Protein AF-A0A2E0TCC6-F1 (afdb_monomer_lite)

Radius of gyration: 28.08 Å; chains: 1; bounding box: 88×61×86 Å

pLDDT: mean 76.9, std 20.5, range [25.0, 98.25]

Structure (mmCIF, N/CA/C/O backbone):
data_AF-A0A2E0TCC6-F1
#
_entry.id   AF-A0A2E0TCC6-F1
#
loop_
_atom_site.group_PDB
_atom_site.id
_atom_site.type_symbol
_atom_site.label_atom_id
_atom_site.label_alt_id
_atom_site.label_comp_id
_atom_site.label_asym_id
_atom_site.label_entity_id
_atom_site.label_seq_id
_atom_site.pdbx_PDB_ins_code
_atom_site.Cartn_x
_atom_site.Cartn_y
_atom_site.Cartn_z
_atom_site.occupancy
_atom_site.B_iso_or_equiv
_atom_site.auth_seq_id
_atom_site.auth_comp_id
_atom_site.auth_asym_id
_atom_site.auth_atom_id
_atom_site.pdbx_PDB_model_num
ATOM 1 N N . MET A 1 1 ? -48.647 -6.166 -23.325 1.00 33.78 1 MET A N 1
ATOM 2 C CA . MET A 1 1 ? -48.697 -5.201 -24.447 1.00 33.78 1 MET A CA 1
ATOM 3 C C . MET A 1 1 ? -48.014 -3.922 -24.001 1.00 33.78 1 MET A C 1
ATOM 5 O O . MET A 1 1 ? -48.481 -3.312 -23.054 1.00 33.78 1 MET A O 1
ATOM 9 N N . ASN A 1 2 ? -46.885 -3.616 -24.646 1.00 33.41 2 ASN A N 1
ATOM 10 C CA . ASN A 1 2 ? -46.136 -2.355 -24.691 1.00 33.41 2 ASN A CA 1
ATOM 11 C C . ASN A 1 2 ? -46.718 -1.136 -23.961 1.00 33.41 2 ASN A C 1
ATOM 13 O O . ASN A 1 2 ? -47.820 -0.706 -24.304 1.00 33.41 2 ASN A O 1
ATOM 17 N N . ARG A 1 3 ? -45.873 -0.479 -23.149 1.00 33.19 3 ARG A N 1
ATOM 18 C CA . ARG A 1 3 ? -45.410 0.916 -23.352 1.00 33.19 3 ARG A CA 1
ATOM 19 C C . ARG A 1 3 ? -44.625 1.405 -22.129 1.00 33.19 3 ARG A C 1
ATOM 21 O O . ARG A 1 3 ? -45.243 1.834 -21.172 1.00 33.19 3 ARG A O 1
ATOM 28 N N . PHE A 1 4 ? -43.297 1.424 -22.212 1.00 28.84 4 PHE A N 1
ATOM 29 C CA . PHE A 1 4 ? -42.468 2.486 -21.631 1.00 28.84 4 PHE A CA 1
ATOM 30 C C . PHE A 1 4 ? -41.216 2.616 -22.505 1.00 28.84 4 PHE A C 1
ATOM 32 O O . PHE A 1 4 ? -40.474 1.658 -22.690 1.00 28.84 4 PHE A O 1
ATOM 39 N N . ALA A 1 5 ? -41.068 3.780 -23.131 1.00 32.81 5 ALA A N 1
ATOM 40 C CA . ALA A 1 5 ? -39.921 4.175 -23.937 1.00 32.81 5 ALA A CA 1
ATOM 41 C C . ALA A 1 5 ? -39.086 5.174 -23.120 1.00 32.81 5 ALA A C 1
ATOM 43 O O . ALA 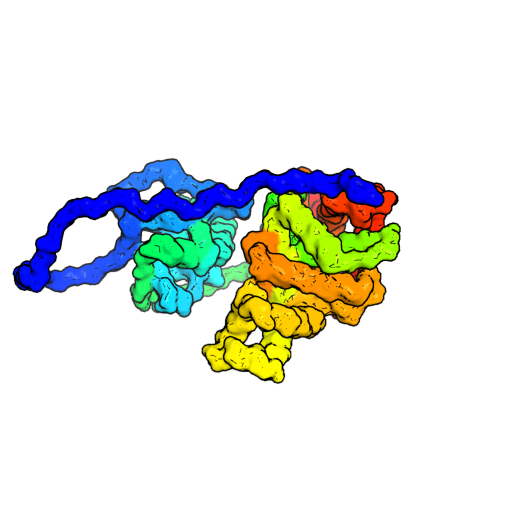A 1 5 ? -39.692 6.064 -22.518 1.00 32.81 5 ALA A O 1
ATOM 44 N N . PRO A 1 6 ? -37.744 5.091 -23.117 1.00 36.81 6 PRO A N 1
ATOM 45 C CA . PRO A 1 6 ? -36.896 6.161 -22.623 1.00 36.81 6 PRO A CA 1
ATOM 46 C C . PRO A 1 6 ? -36.571 7.158 -23.745 1.00 36.81 6 PRO A C 1
ATOM 48 O O . PRO A 1 6 ? -36.354 6.806 -24.905 1.00 36.81 6 PRO A O 1
ATOM 51 N N . SER A 1 7 ? -36.566 8.435 -23.382 1.00 32.06 7 SER A N 1
ATOM 52 C CA . SER A 1 7 ? -36.230 9.574 -24.229 1.00 32.06 7 SER A CA 1
ATOM 53 C C . SER A 1 7 ? -34.718 9.676 -24.468 1.00 32.06 7 SER A C 1
ATOM 55 O O . SER A 1 7 ? -33.982 10.115 -23.593 1.00 32.06 7 SER A O 1
ATOM 57 N N . LEU A 1 8 ? -34.284 9.328 -25.685 1.00 30.72 8 LEU A N 1
ATOM 58 C CA . LEU A 1 8 ? -32.997 9.706 -26.283 1.00 30.72 8 LEU A CA 1
ATOM 59 C C . LEU A 1 8 ? -33.091 11.108 -26.917 1.00 30.72 8 LEU A C 1
ATOM 61 O O . LEU A 1 8 ? -33.846 11.281 -27.874 1.00 30.72 8 LEU A O 1
ATOM 65 N N . ARG A 1 9 ? -32.282 12.066 -26.448 1.00 31.20 9 ARG A N 1
ATOM 66 C CA . ARG A 1 9 ? -31.782 13.277 -27.150 1.00 31.20 9 ARG A CA 1
ATOM 67 C C . ARG A 1 9 ? -30.533 13.726 -26.363 1.00 31.20 9 ARG A C 1
ATOM 69 O O . ARG A 1 9 ? -30.646 13.835 -25.155 1.00 31.20 9 ARG A O 1
ATOM 76 N N . LEU A 1 10 ? -29.340 13.992 -26.894 1.00 28.08 10 LEU A N 1
ATOM 77 C CA . LEU A 1 10 ? -28.907 14.352 -28.240 1.00 28.08 10 LEU A CA 1
ATOM 78 C C . LEU A 1 10 ? -27.376 14.103 -28.328 1.00 28.08 10 LEU A C 1
ATOM 80 O O . LEU A 1 10 ? -26.621 14.703 -27.571 1.00 28.08 10 LEU A O 1
ATOM 84 N N . VAL A 1 11 ? -26.918 13.263 -29.260 1.00 30.34 11 VAL A N 1
ATOM 85 C CA . VAL A 1 11 ? -25.542 13.263 -29.796 1.00 30.34 11 VAL A CA 1
ATOM 86 C C . VAL A 1 11 ? -25.683 13.617 -31.270 1.00 30.34 11 VAL A C 1
ATOM 88 O O . VAL A 1 11 ? -26.334 12.864 -31.989 1.00 30.34 11 VAL A O 1
ATOM 91 N N . ALA A 1 12 ? -25.145 14.764 -31.696 1.00 27.45 12 ALA A N 1
ATOM 92 C CA . ALA A 1 12 ? -24.706 15.057 -33.069 1.00 27.45 12 ALA A CA 1
ATOM 93 C C . ALA A 1 12 ? -24.360 16.550 -33.211 1.00 27.45 12 ALA A C 1
ATOM 95 O O . ALA A 1 12 ? -25.268 17.376 -33.246 1.00 27.45 12 ALA A O 1
ATOM 96 N N . ALA A 1 13 ? -23.069 16.876 -33.333 1.00 28.42 13 ALA A N 1
ATOM 97 C CA . ALA A 1 13 ? -22.556 17.965 -34.180 1.00 28.42 13 ALA A CA 1
ATOM 98 C C . ALA A 1 13 ? -21.013 18.000 -34.142 1.00 28.42 13 ALA A C 1
ATOM 100 O O . ALA A 1 13 ? -20.404 18.921 -33.609 1.00 28.42 13 ALA A O 1
ATOM 101 N N . ALA A 1 14 ? -20.380 16.988 -34.734 1.00 30.38 14 ALA A N 1
ATOM 102 C CA . ALA A 1 14 ? -19.085 17.156 -35.388 1.00 30.38 14 ALA A CA 1
ATOM 103 C C . ALA A 1 14 ? -19.351 17.192 -36.904 1.00 30.38 14 ALA A C 1
ATOM 105 O O . ALA A 1 14 ? -20.310 16.571 -37.357 1.00 30.38 14 ALA A O 1
ATOM 106 N N . SER A 1 15 ? -18.511 17.912 -37.652 1.00 32.34 15 SER A N 1
ATOM 107 C CA . SER A 1 15 ? -18.556 18.123 -39.115 1.00 32.34 15 SER A CA 1
ATOM 108 C C . SER A 1 15 ? -19.356 19.335 -39.608 1.00 32.34 15 SER A C 1
ATOM 110 O O . SER A 1 15 ? -20.442 19.191 -40.156 1.00 32.34 15 SER A O 1
ATOM 112 N N . ALA A 1 16 ? -18.750 20.525 -39.524 1.00 29.34 16 ALA A N 1
ATOM 113 C CA . ALA A 1 16 ? -18.862 21.562 -40.560 1.00 29.34 16 ALA A CA 1
ATOM 114 C C . ALA A 1 16 ? -17.881 22.716 -40.288 1.00 29.34 16 ALA A C 1
ATOM 116 O O . ALA A 1 16 ? -18.275 23.724 -39.721 1.00 29.34 16 ALA A O 1
ATOM 117 N N . LEU A 1 17 ? -16.616 22.604 -40.706 1.00 29.19 17 LEU A N 1
ATOM 118 C CA . LEU A 1 17 ? -15.779 23.789 -40.954 1.00 29.19 17 LEU A CA 1
ATOM 119 C C . LEU A 1 17 ? -14.673 23.459 -41.972 1.00 29.19 17 LEU A C 1
ATOM 121 O O . LEU A 1 17 ? -13.484 23.441 -41.683 1.00 29.19 17 LEU A O 1
ATOM 125 N N . ALA A 1 18 ? -15.103 23.152 -43.195 1.00 30.50 18 ALA A N 1
ATOM 126 C CA . ALA A 1 18 ? -14.249 23.080 -44.374 1.00 30.50 18 ALA A CA 1
ATOM 127 C C . ALA A 1 18 ? -15.040 23.603 -45.580 1.00 30.50 18 ALA A C 1
ATOM 129 O O . ALA A 1 18 ? -15.651 22.820 -46.296 1.00 30.50 18 ALA A O 1
ATOM 130 N N . ALA A 1 19 ? -15.091 24.929 -45.745 1.00 31.59 19 ALA A N 1
ATOM 131 C CA . ALA A 1 19 ? -15.323 25.630 -47.016 1.00 31.59 19 ALA A CA 1
ATOM 132 C C . ALA A 1 19 ? -15.478 27.138 -46.761 1.00 31.59 19 ALA A C 1
ATOM 134 O O . ALA A 1 19 ? -16.577 27.593 -46.468 1.00 31.59 19 ALA A O 1
ATOM 135 N N . ALA A 1 20 ? -14.384 27.896 -46.872 1.00 31.39 20 ALA A N 1
ATOM 136 C CA . ALA A 1 20 ? -14.343 29.265 -47.410 1.00 31.39 20 ALA A CA 1
ATOM 137 C C . ALA A 1 20 ? -12.991 29.899 -47.064 1.00 31.39 20 ALA A C 1
ATOM 139 O O . ALA A 1 20 ? -12.803 30.361 -45.947 1.00 31.39 20 ALA A O 1
ATOM 140 N N . CYS A 1 21 ? -12.059 29.870 -48.019 1.00 29.11 21 CYS A N 1
ATOM 141 C CA . CYS A 1 21 ? -11.062 30.917 -48.297 1.00 29.11 21 CYS A CA 1
ATOM 142 C C . CYS A 1 21 ? -10.101 30.393 -49.374 1.00 29.11 21 CYS A C 1
ATOM 144 O O . CYS A 1 21 ? -8.948 30.061 -49.128 1.00 29.11 21 CYS A O 1
ATOM 146 N N . SER A 1 22 ? -10.614 30.277 -50.596 1.00 32.62 22 SER A N 1
ATOM 147 C CA . SER A 1 22 ? -9.820 30.120 -51.812 1.00 32.62 22 SER A CA 1
ATOM 148 C C . SER A 1 22 ? -9.600 31.509 -52.417 1.00 32.62 22 SER A C 1
ATOM 150 O O . SER A 1 22 ? -10.557 32.115 -52.900 1.00 32.62 22 SER A O 1
ATOM 152 N N . GLY A 1 23 ? -8.363 32.016 -52.386 1.00 31.70 23 GLY A N 1
ATOM 153 C CA . GLY A 1 23 ? -8.029 33.327 -52.947 1.00 31.70 23 GLY A CA 1
ATOM 154 C C . GLY A 1 23 ? -6.528 33.636 -53.050 1.00 31.70 23 GLY A C 1
ATOM 155 O O . GLY A 1 23 ? -6.018 34.380 -52.225 1.00 31.70 23 GLY A O 1
ATOM 156 N N . ALA A 1 24 ? -5.907 33.152 -54.139 1.00 30.44 24 ALA A N 1
ATOM 157 C CA . ALA A 1 24 ? -4.700 33.668 -54.829 1.00 30.44 24 ALA A CA 1
ATOM 158 C C . ALA A 1 24 ? -3.296 33.496 -54.180 1.00 30.44 24 ALA A C 1
ATOM 160 O O . ALA A 1 24 ? -3.181 33.347 -52.971 1.00 30.44 24 ALA A O 1
ATOM 161 N N . PRO A 1 25 ? -2.192 33.669 -54.949 1.00 33.97 25 PRO A N 1
ATOM 162 C CA . PRO A 1 25 ? -1.819 33.024 -56.215 1.00 33.97 25 PRO A CA 1
ATOM 163 C C . PRO A 1 25 ? -0.465 32.268 -56.111 1.00 33.97 25 PRO A C 1
ATOM 165 O O . PRO A 1 25 ? 0.324 32.476 -55.193 1.00 33.97 25 PRO A O 1
ATOM 168 N N . SER A 1 26 ? -0.171 31.411 -57.092 1.00 45.03 26 SER A N 1
ATOM 169 C CA . SER A 1 26 ? 1.084 30.654 -57.223 1.00 45.03 26 SER A CA 1
ATOM 170 C C . SER A 1 26 ? 2.326 31.554 -57.301 1.00 45.03 26 SER A C 1
ATOM 172 O O . SER A 1 26 ? 2.394 32.426 -58.172 1.00 45.03 26 SER A O 1
ATOM 174 N N . ARG A 1 27 ? 3.341 31.294 -56.466 1.00 35.44 27 ARG A N 1
ATOM 175 C CA . ARG A 1 27 ? 4.695 31.848 -56.623 1.00 35.44 27 ARG A CA 1
ATOM 176 C C . ARG A 1 27 ? 5.734 30.733 -56.731 1.00 35.44 27 ARG A C 1
ATOM 178 O O . ARG A 1 27 ? 6.053 30.063 -55.761 1.00 35.44 27 ARG A O 1
ATOM 185 N N . ASP A 1 28 ? 6.149 30.550 -57.977 1.00 34.09 28 ASP A N 1
ATOM 186 C CA . ASP A 1 28 ? 7.502 30.317 -58.486 1.00 34.09 28 ASP A CA 1
ATOM 187 C C . ASP A 1 28 ? 8.565 29.774 -57.511 1.00 34.09 28 ASP A C 1
ATOM 189 O O . ASP A 1 28 ? 9.055 30.467 -56.619 1.00 34.09 28 ASP A O 1
ATOM 193 N N . THR A 1 29 ? 8.975 28.528 -57.746 1.00 45.56 29 THR A N 1
ATOM 194 C CA . THR A 1 29 ? 10.134 27.883 -57.128 1.00 45.56 29 THR A CA 1
ATOM 195 C C . THR A 1 29 ? 11.378 28.138 -57.979 1.00 45.56 29 THR A C 1
ATOM 197 O O . THR A 1 29 ? 11.783 27.276 -58.758 1.00 45.56 29 THR A O 1
ATOM 200 N N . SER A 1 30 ? 12.010 29.305 -57.850 1.00 39.19 30 SER A N 1
ATOM 201 C CA . SER A 1 30 ? 13.416 29.474 -58.238 1.00 39.19 30 SER A CA 1
ATOM 202 C C . SER A 1 30 ? 14.044 30.707 -57.573 1.00 39.19 30 SER A C 1
ATOM 204 O O . SER A 1 30 ? 13.425 31.760 -57.472 1.00 39.19 30 SER A O 1
ATOM 206 N N . SER A 1 31 ? 15.301 30.557 -57.141 1.00 37.41 31 SER A N 1
ATOM 207 C CA . SER A 1 31 ? 16.203 31.556 -56.530 1.00 37.41 31 SER A CA 1
ATOM 208 C C . SER A 1 31 ? 16.005 31.907 -55.039 1.00 37.41 31 SER A C 1
ATOM 210 O O . SER A 1 31 ? 15.312 32.847 -54.667 1.00 37.41 31 SER A O 1
ATOM 212 N N . LEU A 1 32 ? 16.737 31.194 -54.173 1.00 35.84 32 LEU A N 1
ATOM 213 C CA . LEU A 1 32 ? 17.235 31.734 -52.900 1.00 35.84 32 LEU A CA 1
ATOM 214 C C . LEU A 1 32 ? 18.702 32.169 -53.109 1.00 35.84 32 LEU A C 1
ATOM 216 O O . LEU A 1 32 ? 19.453 31.422 -53.742 1.00 35.84 32 LEU A O 1
ATOM 220 N N . PRO A 1 33 ? 19.129 33.353 -52.631 1.00 35.03 33 PRO A N 1
ATOM 221 C CA . PRO A 1 33 ? 20.521 33.797 -52.723 1.00 35.03 33 PRO A CA 1
ATOM 222 C C . PRO A 1 33 ? 21.419 33.038 -51.724 1.00 35.03 33 PRO A C 1
ATOM 224 O O . PRO A 1 33 ? 20.926 32.580 -50.690 1.00 35.03 33 PRO A O 1
ATOM 227 N N . PRO A 1 34 ? 22.734 32.902 -51.990 1.00 41.66 34 PRO A N 1
ATOM 228 C CA . PRO A 1 34 ? 23.644 32.253 -51.057 1.00 41.66 34 PRO A CA 1
ATOM 229 C C . PRO A 1 34 ? 23.874 33.133 -49.822 1.00 41.66 34 PRO A C 1
ATOM 231 O O . PRO A 1 34 ? 24.012 34.353 -49.919 1.00 41.66 34 PRO A O 1
ATOM 234 N N . MET A 1 35 ? 23.933 32.484 -48.660 1.00 33.16 35 MET A N 1
ATOM 235 C CA . MET A 1 35 ? 24.296 33.088 -47.377 1.00 33.16 35 MET A CA 1
ATOM 236 C C . MET A 1 35 ? 25.705 33.710 -47.441 1.00 33.16 35 MET A C 1
ATOM 238 O O . MET A 1 35 ? 26.613 33.077 -47.988 1.00 33.16 35 MET A O 1
ATOM 242 N N . PRO A 1 36 ? 25.932 34.911 -46.878 1.00 33.25 36 PRO A N 1
ATOM 243 C CA . PRO A 1 36 ? 27.268 35.485 -46.798 1.00 33.25 36 PRO A CA 1
ATOM 244 C C . PRO A 1 36 ? 28.115 34.738 -45.760 1.00 33.25 36 PRO A C 1
ATOM 246 O O . PRO A 1 36 ? 27.638 34.371 -44.687 1.00 33.25 36 PRO A O 1
ATOM 249 N N . ALA A 1 37 ? 29.392 34.537 -46.088 1.00 40.53 37 ALA A N 1
ATOM 250 C CA . ALA A 1 37 ? 30.395 34.025 -45.164 1.00 40.53 37 ALA A CA 1
ATOM 251 C C . ALA A 1 37 ? 30.570 35.001 -43.986 1.00 40.53 37 ALA A C 1
ATOM 253 O O . ALA A 1 37 ? 30.913 36.168 -44.188 1.00 40.53 37 ALA A O 1
ATOM 254 N N . GLY A 1 38 ? 30.307 34.518 -42.770 1.00 29.03 38 GLY A N 1
ATOM 255 C CA . GLY A 1 38 ? 30.557 35.250 -41.529 1.00 29.03 38 GLY A CA 1
ATOM 256 C C . GLY A 1 38 ? 32.056 35.355 -41.212 1.00 29.03 38 GLY A C 1
ATOM 257 O O . GLY A 1 38 ? 32.843 34.531 -41.685 1.00 29.03 38 GLY A O 1
ATOM 258 N N . PRO A 1 39 ? 32.469 36.377 -40.442 1.00 29.47 39 PRO A N 1
ATOM 259 C CA . PRO A 1 39 ? 33.869 36.688 -40.211 1.00 29.47 39 PRO A CA 1
ATOM 260 C C . PRO A 1 39 ? 34.515 35.692 -39.243 1.00 29.47 39 PRO A C 1
ATOM 262 O O . PRO A 1 39 ? 33.907 35.213 -38.290 1.00 29.47 39 PRO A O 1
ATOM 265 N N . THR A 1 40 ? 35.793 35.419 -39.487 1.00 43.81 40 THR A N 1
ATOM 266 C CA . THR A 1 40 ? 36.710 34.775 -38.550 1.00 43.81 40 THR A CA 1
ATOM 267 C C . THR A 1 40 ? 36.947 35.683 -37.346 1.00 43.81 40 THR A C 1
ATOM 269 O O . THR A 1 40 ? 37.632 36.697 -37.487 1.00 43.81 40 THR A O 1
ATOM 272 N N . GLU A 1 41 ? 36.467 35.300 -36.163 1.00 29.45 41 GLU A N 1
ATOM 273 C CA . GLU A 1 41 ? 36.921 35.896 -34.906 1.00 29.45 41 GLU A CA 1
ATOM 274 C C . GLU A 1 41 ? 37.071 34.854 -33.787 1.00 29.45 41 GLU A C 1
ATOM 276 O O . GLU A 1 41 ? 36.168 34.083 -33.492 1.00 29.45 41 GLU A O 1
ATOM 281 N N . ARG A 1 42 ? 38.304 34.839 -33.262 1.00 26.86 42 ARG A N 1
ATOM 282 C CA . ARG A 1 42 ? 38.847 34.376 -31.973 1.00 26.86 42 ARG A CA 1
ATOM 283 C C . ARG A 1 42 ? 38.032 33.366 -31.154 1.00 26.86 42 ARG A C 1
ATOM 285 O O . ARG A 1 42 ? 36.927 33.638 -30.711 1.00 26.86 42 ARG A O 1
ATOM 292 N N . VAL A 1 43 ? 38.712 32.261 -30.833 1.00 34.22 43 VAL A N 1
ATOM 293 C CA . VAL A 1 43 ? 38.366 31.281 -29.793 1.00 34.22 43 VAL A CA 1
ATOM 294 C C . VAL A 1 43 ? 37.935 32.008 -28.515 1.00 34.22 43 VAL A C 1
ATOM 296 O O . VAL A 1 43 ? 38.772 32.544 -27.788 1.00 34.22 43 VAL A O 1
ATOM 299 N N . ALA A 1 44 ? 36.627 32.039 -28.271 1.00 25.00 44 ALA A N 1
ATOM 300 C CA . ALA A 1 44 ? 36.069 32.343 -26.968 1.00 25.00 44 ALA A CA 1
ATOM 301 C C . ALA A 1 44 ? 36.263 31.105 -26.087 1.00 25.00 44 ALA A C 1
ATOM 303 O O . ALA A 1 44 ? 35.945 29.985 -26.487 1.00 25.00 44 ALA A O 1
ATOM 304 N N . THR A 1 45 ? 36.837 31.316 -24.909 1.00 28.86 45 THR A N 1
ATOM 305 C CA . THR A 1 45 ? 36.810 30.377 -23.785 1.00 28.86 45 THR A CA 1
ATOM 306 C C . THR A 1 45 ? 35.399 29.819 -23.623 1.00 28.86 45 THR A C 1
ATOM 308 O O . THR A 1 45 ? 34.454 30.605 -23.607 1.00 28.86 45 THR A O 1
ATOM 311 N N . ALA A 1 46 ? 35.266 28.492 -23.543 1.00 28.17 46 ALA A N 1
ATOM 312 C CA . ALA A 1 46 ? 33.988 27.805 -23.400 1.00 28.17 46 ALA A CA 1
ATOM 313 C C . ALA A 1 46 ? 33.194 28.411 -22.233 1.00 28.17 46 ALA A C 1
ATOM 315 O O . ALA A 1 46 ? 33.563 28.273 -21.071 1.00 28.17 46 ALA A O 1
ATOM 316 N 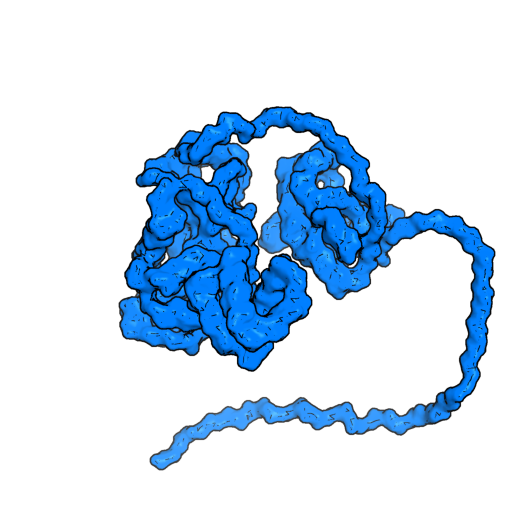N . THR A 1 47 ? 32.143 29.156 -22.556 1.00 34.00 47 THR A N 1
ATOM 317 C CA . THR A 1 47 ? 31.166 29.632 -21.583 1.00 34.00 47 THR A CA 1
ATOM 318 C C . THR A 1 47 ? 30.314 28.443 -21.172 1.00 34.00 47 THR A C 1
ATOM 320 O O . THR A 1 47 ? 29.660 27.848 -22.031 1.00 34.00 47 THR A O 1
ATOM 323 N N . HIS A 1 48 ? 30.335 28.106 -19.881 1.00 43.41 48 HIS A N 1
ATOM 324 C CA . HIS A 1 48 ? 29.403 27.152 -19.284 1.00 43.41 48 HIS A CA 1
ATOM 325 C C . HIS A 1 48 ? 27.964 27.496 -19.699 1.00 43.41 48 HIS A C 1
ATOM 327 O O . HIS A 1 48 ? 27.634 28.686 -19.807 1.00 43.41 48 HIS A O 1
ATOM 333 N N . PRO A 1 49 ? 27.100 26.498 -19.947 1.00 51.84 49 PRO A N 1
ATOM 334 C CA . PRO A 1 49 ? 25.702 26.766 -20.240 1.00 51.84 49 PRO A CA 1
ATOM 335 C C . PRO A 1 49 ? 25.081 27.543 -19.071 1.00 51.84 49 PRO A C 1
ATOM 337 O O . PRO A 1 49 ? 25.111 27.102 -17.926 1.00 51.84 49 PRO A O 1
ATOM 340 N N . THR A 1 50 ? 24.547 28.730 -19.347 1.00 57.88 50 THR A N 1
ATOM 341 C CA . THR A 1 50 ? 23.814 29.532 -18.361 1.00 57.88 50 THR A CA 1
ATOM 342 C C . THR A 1 50 ? 22.348 29.116 -18.342 1.00 57.88 50 THR A C 1
ATOM 344 O O . THR A 1 50 ? 21.787 28.742 -19.376 1.00 57.88 50 THR A O 1
ATOM 347 N N . LEU A 1 51 ? 21.707 29.202 -17.174 1.00 69.88 51 LEU A N 1
ATOM 348 C CA . LEU A 1 51 ? 20.275 28.937 -17.041 1.00 69.88 51 LEU A CA 1
ATOM 349 C C . LEU A 1 51 ? 19.468 29.853 -17.981 1.00 69.88 51 LEU A C 1
ATOM 351 O O . LEU A 1 51 ? 19.754 31.048 -18.061 1.00 69.88 51 LEU A O 1
ATOM 355 N N . PRO A 1 52 ? 18.467 29.317 -18.704 1.00 56.41 52 PRO A N 1
ATOM 356 C CA . PRO A 1 52 ? 17.869 29.971 -19.872 1.00 56.41 52 PRO A CA 1
ATOM 357 C C . PRO A 1 52 ? 17.117 31.274 -19.568 1.00 56.41 52 PRO A C 1
ATOM 359 O O . PRO A 1 52 ? 16.825 32.021 -20.501 1.00 56.41 52 PRO A O 1
ATOM 362 N N . HIS A 1 53 ? 16.821 31.570 -18.299 1.00 66.75 53 HIS A N 1
ATOM 363 C CA . HIS A 1 53 ? 16.070 32.758 -17.887 1.00 66.75 53 HIS A CA 1
ATOM 364 C C . HIS A 1 53 ? 16.605 33.412 -16.604 1.00 66.75 53 HIS A C 1
ATOM 366 O O . HIS A 1 53 ? 15.911 34.243 -16.030 1.00 66.75 53 HIS A O 1
ATOM 372 N N . CYS A 1 54 ? 17.816 33.054 -16.162 1.00 65.19 54 CYS A N 1
ATOM 373 C CA . CYS A 1 54 ? 18.407 33.574 -14.930 1.00 65.19 54 CYS A CA 1
ATOM 374 C C . CYS A 1 54 ? 19.598 34.484 -15.249 1.00 65.19 54 CYS A C 1
ATOM 376 O O . CYS A 1 54 ? 20.564 34.051 -15.885 1.00 65.19 54 CYS A O 1
ATOM 378 N N . HIS A 1 55 ? 19.527 35.745 -14.817 1.00 72.56 55 HIS A N 1
ATOM 379 C CA . HIS A 1 55 ? 20.579 36.739 -15.020 1.00 72.56 55 HIS A CA 1
ATOM 380 C C . HIS A 1 55 ? 21.358 36.952 -13.715 1.00 72.56 55 HIS A C 1
ATOM 382 O O . HIS A 1 55 ? 20.827 37.576 -12.802 1.00 72.56 55 HIS A O 1
ATOM 388 N N . PRO A 1 56 ? 22.625 36.504 -13.609 1.00 63.66 56 PRO A N 1
ATOM 389 C CA . PRO A 1 56 ? 23.374 36.545 -12.348 1.00 63.66 56 PRO A CA 1
ATOM 390 C C . PRO A 1 56 ? 23.598 37.964 -11.789 1.00 63.66 56 PRO A C 1
ATOM 392 O O . PRO A 1 56 ? 23.829 38.109 -10.592 1.00 63.66 56 PRO A O 1
ATOM 395 N N . ASP A 1 57 ? 23.490 38.998 -12.631 1.00 64.88 57 ASP A N 1
ATOM 396 C CA . ASP A 1 57 ? 23.647 40.410 -12.252 1.00 64.88 57 ASP A CA 1
ATOM 397 C C . ASP A 1 57 ? 22.342 41.082 -11.767 1.00 64.88 57 ASP A C 1
ATOM 399 O O . ASP A 1 57 ? 22.381 42.205 -11.257 1.00 64.88 57 ASP A O 1
ATOM 403 N N . GLU A 1 58 ? 21.181 40.430 -11.905 1.00 64.38 58 GLU A N 1
ATOM 404 C CA . GLU A 1 58 ? 19.890 40.957 -11.450 1.00 64.38 58 GLU A CA 1
ATOM 405 C C . GLU A 1 58 ? 19.534 40.372 -10.078 1.00 64.38 58 GLU A C 1
ATOM 407 O O . GLU A 1 58 ? 19.417 39.166 -9.906 1.00 64.38 58 GLU A O 1
ATOM 412 N N . ALA A 1 59 ? 19.377 41.222 -9.060 1.00 58.25 59 ALA A N 1
ATOM 413 C CA . ALA A 1 59 ? 19.004 40.745 -7.732 1.00 58.25 59 ALA A CA 1
ATOM 414 C C . ALA A 1 59 ? 17.532 40.277 -7.728 1.00 58.25 59 ALA A C 1
ATOM 416 O O . ALA A 1 59 ? 16.658 41.070 -8.091 1.00 58.25 59 ALA A O 1
ATOM 417 N N . PRO A 1 60 ? 17.231 39.044 -7.281 1.00 63.59 60 PRO A N 1
ATOM 418 C CA . PRO A 1 60 ? 15.862 38.544 -7.247 1.00 63.59 60 PRO A CA 1
ATOM 419 C C . PRO A 1 60 ? 15.018 39.311 -6.222 1.00 63.59 60 PRO A C 1
ATOM 421 O O . PRO A 1 60 ? 15.514 39.747 -5.177 1.00 63.59 60 PRO A O 1
ATOM 424 N N . GLU A 1 61 ? 13.718 39.459 -6.493 1.00 62.59 61 GLU A N 1
ATOM 425 C CA . GLU A 1 61 ? 12.784 40.041 -5.526 1.00 62.59 61 GLU A CA 1
ATOM 426 C C . GLU A 1 61 ? 12.754 39.199 -4.237 1.00 62.59 61 GLU A C 1
ATOM 428 O O . GLU A 1 61 ? 12.713 37.970 -4.273 1.00 62.59 61 GLU A O 1
ATOM 433 N N . ALA A 1 62 ? 12.746 39.853 -3.070 1.00 60.75 62 ALA A N 1
ATOM 434 C CA . ALA A 1 62 ? 12.853 39.173 -1.773 1.00 60.75 62 ALA A CA 1
ATOM 435 C C . ALA A 1 62 ? 11.719 38.162 -1.491 1.00 60.75 62 ALA A C 1
ATOM 437 O O . ALA A 1 62 ? 11.896 37.260 -0.672 1.00 60.75 62 ALA A O 1
ATOM 438 N N . ASP A 1 63 ? 10.565 38.317 -2.145 1.00 57.59 63 ASP A N 1
ATOM 439 C CA . ASP A 1 63 ? 9.422 37.404 -2.026 1.00 57.59 63 ASP A CA 1
ATOM 440 C C . ASP A 1 63 ? 9.591 36.149 -2.900 1.00 57.59 63 ASP A C 1
ATOM 442 O O . ASP A 1 63 ? 9.233 35.054 -2.478 1.00 57.59 63 ASP A O 1
ATOM 446 N N . ALA A 1 64 ? 10.254 36.269 -4.058 1.00 58.59 64 ALA A N 1
ATOM 447 C CA . ALA A 1 64 ? 10.543 35.148 -4.956 1.00 58.59 64 ALA A CA 1
ATOM 448 C C . ALA A 1 64 ? 11.524 34.129 -4.351 1.00 58.59 64 ALA A C 1
ATOM 450 O O . ALA A 1 64 ? 11.588 32.992 -4.812 1.00 58.59 64 ALA A O 1
ATOM 451 N N . MET A 1 65 ? 12.266 34.524 -3.309 1.00 68.44 65 MET A N 1
ATOM 452 C CA . MET A 1 65 ? 13.240 33.686 -2.602 1.00 68.44 65 MET A CA 1
ATOM 453 C C . MET A 1 65 ? 12.711 33.098 -1.283 1.00 68.44 65 MET A C 1
ATOM 455 O O . MET A 1 65 ? 13.494 32.663 -0.426 1.00 68.44 65 MET A O 1
ATOM 459 N N . ARG A 1 66 ? 11.385 33.124 -1.096 1.00 72.00 66 ARG A N 1
ATOM 460 C CA . ARG A 1 66 ? 10.683 32.412 -0.027 1.00 72.00 66 ARG A CA 1
ATOM 461 C C . ARG A 1 66 ? 10.201 31.073 -0.560 1.00 72.00 66 ARG A C 1
ATOM 463 O O . ARG A 1 66 ? 9.391 31.019 -1.479 1.00 72.00 66 ARG A O 1
ATOM 470 N N . PHE A 1 67 ? 10.686 29.991 0.035 1.00 79.25 67 PHE A N 1
ATOM 471 C CA . PHE A 1 67 ? 10.210 28.659 -0.304 1.00 79.25 67 PHE A CA 1
ATOM 472 C C . PHE A 1 67 ? 8.927 28.377 0.463 1.00 79.25 67 PHE A C 1
ATOM 474 O O . PHE A 1 67 ? 8.873 28.493 1.689 1.00 79.25 67 PHE A O 1
ATOM 481 N N . HIS A 1 68 ? 7.870 28.070 -0.278 1.00 67.62 68 HIS A N 1
ATOM 482 C CA . HIS A 1 68 ? 6.590 27.721 0.306 1.00 67.62 68 HIS A CA 1
ATOM 483 C C . HIS A 1 68 ? 6.524 26.204 0.493 1.00 67.62 68 HIS A C 1
ATOM 485 O O . HIS A 1 68 ? 6.931 25.474 -0.415 1.00 67.62 68 HIS A O 1
ATOM 491 N N . PRO A 1 69 ? 6.014 25.719 1.639 1.00 56.28 69 PRO A N 1
ATOM 492 C CA . PRO A 1 69 ? 5.777 24.296 1.831 1.00 56.28 69 PRO A CA 1
ATOM 493 C C . PRO A 1 69 ? 4.860 23.774 0.725 1.00 56.28 69 PRO A C 1
ATOM 495 O O . PRO A 1 69 ? 3.825 24.385 0.436 1.00 56.28 69 PRO A O 1
ATOM 498 N N . SER A 1 70 ? 5.221 22.646 0.123 1.00 51.81 70 SER A N 1
ATOM 499 C CA . SER A 1 70 ? 4.301 21.885 -0.711 1.00 51.81 70 SER A CA 1
ATOM 500 C C . SER A 1 70 ? 3.237 21.208 0.167 1.00 51.81 70 SER A C 1
ATOM 502 O O . SER A 1 70 ? 3.372 21.163 1.395 1.00 51.81 70 SER A O 1
ATOM 504 N N . PRO A 1 71 ? 2.169 20.648 -0.426 1.00 37.38 71 PRO A N 1
ATOM 505 C CA . PRO A 1 71 ? 1.202 19.831 0.308 1.00 37.38 71 PRO A CA 1
ATOM 506 C C . PRO A 1 71 ? 1.840 18.665 1.090 1.00 37.38 71 PRO A C 1
ATOM 508 O O . PRO A 1 71 ? 1.278 18.243 2.094 1.00 37.38 71 PRO A O 1
ATOM 511 N N . GLY A 1 72 ? 3.029 18.195 0.683 1.00 40.59 72 GLY A N 1
ATOM 512 C CA . GLY A 1 72 ? 3.819 17.171 1.379 1.00 40.59 72 GLY A CA 1
ATOM 513 C C . GLY A 1 72 ? 4.703 17.700 2.516 1.00 40.59 72 GLY A C 1
ATOM 514 O O . GLY A 1 72 ? 5.506 16.952 3.063 1.00 40.59 72 GLY A O 1
ATOM 515 N N . GLY A 1 73 ? 4.602 18.986 2.865 1.00 60.75 73 GLY A N 1
ATOM 516 C CA . GLY A 1 73 ? 5.348 19.609 3.964 1.00 60.75 73 GLY A CA 1
ATOM 517 C C . GLY A 1 73 ? 6.803 19.958 3.643 1.00 60.75 73 GLY A C 1
ATOM 518 O O . GLY A 1 73 ? 7.402 20.740 4.377 1.00 60.75 73 GLY A O 1
ATOM 519 N N . VAL A 1 74 ? 7.348 19.452 2.536 1.00 74.81 74 VAL A N 1
ATOM 520 C CA . VAL A 1 74 ? 8.665 19.829 2.009 1.00 74.81 74 VAL A CA 1
ATOM 521 C C . VAL A 1 74 ? 8.510 21.131 1.226 1.00 74.81 74 VAL A C 1
ATOM 523 O O . VAL A 1 74 ? 7.642 21.197 0.353 1.00 74.81 74 VAL A O 1
ATOM 526 N N . PRO A 1 75 ? 9.312 22.178 1.466 1.00 87.38 75 PRO A N 1
ATOM 527 C CA . PRO A 1 75 ? 9.314 23.322 0.569 1.00 87.38 75 PRO A CA 1
ATOM 528 C C . PRO A 1 75 ? 9.670 22.896 -0.859 1.00 87.38 75 PRO A C 1
ATOM 530 O O . PRO A 1 75 ? 10.660 22.203 -1.097 1.00 87.38 75 PRO A O 1
ATOM 533 N N . GLU A 1 76 ? 8.848 23.295 -1.824 1.00 86.81 76 GLU A N 1
ATOM 534 C CA . GLU A 1 76 ? 9.039 22.935 -3.228 1.00 86.81 76 GLU A CA 1
ATOM 535 C C . GLU A 1 76 ? 9.083 24.167 -4.120 1.00 86.81 76 GLU A C 1
ATOM 537 O O . GLU A 1 76 ? 8.413 25.175 -3.882 1.00 86.81 76 GLU A O 1
ATOM 542 N N . VAL A 1 77 ? 9.862 24.055 -5.191 1.00 88.19 77 VAL A N 1
ATOM 543 C CA . VAL A 1 77 ? 9.928 25.040 -6.266 1.00 88.19 77 VAL A CA 1
ATOM 544 C C . VAL A 1 77 ? 9.663 24.358 -7.603 1.00 88.19 77 VAL A C 1
ATOM 546 O O . VAL A 1 77 ? 10.111 23.243 -7.869 1.00 88.19 77 VAL A O 1
ATOM 549 N N . SER A 1 78 ? 8.919 25.035 -8.475 1.00 82.88 78 SER A N 1
ATOM 550 C CA . SER A 1 78 ? 8.638 24.509 -9.813 1.00 82.88 78 SER A CA 1
ATOM 551 C C . SER A 1 78 ? 9.895 24.490 -10.692 1.00 82.88 78 SER A C 1
ATOM 553 O O . SER A 1 78 ? 10.814 25.290 -10.508 1.00 82.88 78 SER A O 1
ATOM 555 N N . THR A 1 79 ? 9.907 23.646 -11.725 1.00 79.06 79 THR A N 1
ATOM 556 C CA . THR A 1 79 ? 10.972 23.639 -12.747 1.00 79.06 79 THR A CA 1
ATOM 557 C C . THR A 1 79 ? 11.154 25.000 -13.418 1.00 79.06 79 THR A C 1
ATOM 559 O O . THR A 1 79 ? 12.279 25.426 -13.667 1.00 79.06 79 THR A O 1
ATOM 562 N N . ARG A 1 80 ? 10.053 25.723 -13.655 1.00 75.56 80 ARG A N 1
ATOM 563 C CA . ARG A 1 80 ? 10.076 27.095 -14.173 1.00 75.56 80 ARG A CA 1
ATOM 564 C C . ARG A 1 80 ? 10.793 28.053 -13.221 1.00 75.56 80 ARG A C 1
ATOM 566 O O . ARG A 1 80 ? 11.602 28.855 -13.672 1.00 75.56 80 ARG A O 1
ATOM 573 N N . TRP A 1 81 ? 10.520 27.948 -11.920 1.00 88.75 81 TRP A N 1
ATOM 574 C CA . TRP A 1 81 ? 11.170 28.784 -10.911 1.00 88.75 81 TRP A CA 1
ATOM 575 C C . TRP A 1 81 ? 12.688 28.567 -10.914 1.00 88.75 81 TRP A C 1
ATOM 577 O O . TRP A 1 81 ? 13.434 29.542 -10.909 1.00 88.75 81 TRP A O 1
ATOM 587 N N . VAL A 1 82 ? 13.145 27.311 -11.018 1.00 88.50 82 VAL A N 1
ATOM 588 C CA . VAL A 1 82 ? 14.579 26.975 -11.111 1.00 88.50 82 VAL A CA 1
ATOM 589 C C . VAL A 1 82 ? 15.209 27.538 -12.390 1.00 88.50 82 VAL A C 1
ATOM 591 O O . VAL A 1 82 ? 16.325 28.046 -12.347 1.00 88.50 82 VAL A O 1
ATOM 594 N N . ALA A 1 83 ? 14.498 27.530 -13.521 1.00 79.25 83 ALA A N 1
ATOM 595 C CA . ALA A 1 83 ? 14.994 28.120 -14.766 1.00 79.25 83 ALA A CA 1
ATOM 596 C C . ALA A 1 83 ? 15.154 29.655 -14.701 1.00 79.25 83 ALA A C 1
ATOM 598 O O . ALA A 1 83 ? 16.055 30.200 -15.344 1.00 79.25 83 ALA A O 1
ATOM 599 N N . GLU A 1 84 ? 14.289 30.334 -13.943 1.00 78.75 84 GLU A N 1
ATOM 600 C CA . GLU A 1 84 ? 14.267 31.795 -13.770 1.00 78.75 84 GLU A CA 1
ATOM 601 C C . GLU A 1 84 ? 15.210 32.279 -12.646 1.00 78.75 84 GLU A C 1
ATOM 603 O O . GLU A 1 84 ? 15.780 33.357 -12.763 1.00 78.75 84 GLU A O 1
ATOM 608 N N . HIS A 1 85 ? 15.423 31.485 -11.586 1.00 85.12 85 HIS A N 1
ATOM 609 C CA . HIS A 1 85 ? 16.113 31.935 -10.361 1.00 85.12 85 HIS A CA 1
ATOM 610 C C . HIS A 1 85 ? 17.269 31.034 -9.896 1.00 85.12 85 HIS A C 1
ATOM 612 O O . HIS A 1 85 ? 17.959 31.373 -8.933 1.00 85.12 85 HIS A O 1
ATOM 618 N N . GLY A 1 86 ? 17.511 29.898 -10.557 1.00 82.69 86 GLY A N 1
ATOM 619 C CA . GLY A 1 86 ? 18.468 28.878 -10.110 1.00 82.69 86 GLY A CA 1
ATOM 620 C C . GLY A 1 86 ? 19.919 29.358 -9.987 1.00 82.69 86 GLY A C 1
ATOM 621 O O . GLY A 1 86 ? 20.681 28.782 -9.224 1.00 82.69 86 GLY A O 1
ATOM 622 N N . CYS A 1 87 ? 20.296 30.442 -10.673 1.00 81.94 87 CYS A N 1
ATOM 623 C CA . CYS A 1 87 ? 21.632 31.044 -10.599 1.00 81.94 87 CYS A CA 1
ATOM 624 C C . CYS A 1 87 ? 21.858 31.912 -9.346 1.00 81.94 87 CYS A C 1
ATOM 626 O O . CYS A 1 87 ? 22.976 32.369 -9.117 1.00 81.94 87 CYS A O 1
ATOM 628 N N . HIS A 1 88 ? 20.819 32.142 -8.535 1.00 84.62 88 HIS A N 1
ATOM 629 C CA . HIS A 1 88 ? 20.888 32.907 -7.283 1.00 84.62 88 HIS A CA 1
ATOM 630 C C . HIS A 1 88 ? 20.811 32.030 -6.028 1.00 84.62 88 HIS A C 1
ATOM 632 O O . HIS A 1 88 ? 20.791 32.556 -4.912 1.00 84.62 88 HIS A O 1
ATOM 638 N N . VAL A 1 89 ? 20.734 30.710 -6.200 1.00 88.88 89 VAL A N 1
ATOM 639 C CA . VAL A 1 89 ? 20.656 29.734 -5.112 1.00 88.88 89 VAL A CA 1
ATOM 640 C C . VAL A 1 89 ? 21.738 28.682 -5.264 1.00 88.88 89 VAL A C 1
ATOM 642 O O . VAL A 1 89 ? 22.309 28.497 -6.338 1.00 88.88 89 VAL A O 1
ATOM 645 N N . HIS A 1 90 ? 22.006 27.967 -4.180 1.00 92.06 90 HIS A N 1
ATOM 646 C CA . HIS A 1 90 ? 22.844 26.785 -4.222 1.00 92.06 90 HIS A CA 1
ATOM 647 C C . HIS A 1 90 ? 22.038 25.631 -4.825 1.00 92.06 90 HIS A C 1
ATOM 649 O O . HIS A 1 90 ? 21.226 25.003 -4.149 1.00 92.06 90 HIS A O 1
ATOM 655 N N . LEU A 1 91 ? 22.192 25.400 -6.126 1.00 93.12 91 LEU A N 1
ATOM 656 C CA . LEU A 1 91 ? 21.500 24.324 -6.828 1.00 93.12 91 LEU A CA 1
ATOM 657 C C . LEU A 1 91 ? 22.313 23.030 -6.724 1.00 93.12 91 LEU A C 1
ATOM 659 O O . LEU A 1 91 ? 23.473 23.014 -7.126 1.00 93.12 91 LEU A O 1
ATOM 663 N N . VAL A 1 92 ? 21.715 21.957 -6.208 1.00 95.62 92 VAL A N 1
ATOM 664 C CA . VAL A 1 92 ? 22.412 20.692 -5.936 1.00 95.62 92 VAL A CA 1
ATOM 665 C C . VAL A 1 92 ? 21.673 19.513 -6.569 1.00 95.62 92 VAL A C 1
ATOM 667 O O . VAL A 1 92 ? 20.516 19.248 -6.246 1.00 95.62 92 VAL A O 1
ATOM 670 N N . ASP A 1 93 ? 22.335 18.777 -7.457 1.00 94.88 93 ASP A N 1
ATOM 671 C CA . ASP A 1 93 ? 21.841 17.522 -8.023 1.00 94.88 93 ASP A CA 1
ATOM 672 C C . ASP A 1 93 ? 22.279 16.345 -7.145 1.00 94.88 93 ASP A C 1
ATOM 674 O O . ASP A 1 93 ? 23.473 16.119 -6.944 1.00 94.88 93 ASP A O 1
ATOM 678 N N . VAL A 1 94 ? 21.306 15.602 -6.614 1.00 95.19 94 VAL A N 1
ATOM 679 C CA . VAL A 1 94 ? 21.533 14.496 -5.667 1.00 95.19 94 VAL A CA 1
ATOM 680 C C . VAL A 1 94 ? 21.420 13.108 -6.289 1.00 95.19 94 VAL A C 1
ATOM 682 O O . VAL A 1 94 ? 21.306 12.109 -5.573 1.00 95.19 94 VAL A O 1
ATOM 685 N N . ARG A 1 95 ? 21.387 13.038 -7.622 1.00 92.94 95 ARG A N 1
ATOM 686 C CA . ARG A 1 95 ? 21.413 11.776 -8.370 1.00 92.94 95 ARG A CA 1
ATOM 687 C C . ARG A 1 95 ? 22.769 11.087 -8.283 1.00 92.94 95 ARG A C 1
ATOM 689 O O . ARG A 1 95 ? 23.740 11.671 -7.811 1.00 92.94 95 ARG A O 1
ATOM 696 N N . GLU A 1 96 ? 22.826 9.850 -8.750 1.00 89.31 96 GLU A N 1
ATOM 697 C CA . GLU A 1 96 ? 24.094 9.142 -8.905 1.00 89.31 96 GLU A CA 1
ATOM 698 C C . GLU A 1 96 ? 24.864 9.655 -10.145 1.00 89.31 96 GLU A C 1
ATOM 700 O O . GLU A 1 96 ? 24.253 10.257 -11.035 1.00 89.31 96 GLU A O 1
ATOM 705 N N . PRO A 1 97 ? 26.206 9.513 -10.186 1.00 84.31 97 PRO A N 1
ATOM 706 C CA . PRO A 1 97 ? 27.048 10.001 -11.286 1.00 84.31 97 PRO A CA 1
ATOM 707 C C . PRO A 1 97 ? 26.591 9.585 -12.693 1.00 84.31 97 PRO A C 1
ATOM 709 O O . PRO A 1 97 ? 26.539 10.412 -13.601 1.00 84.31 97 PRO A O 1
ATOM 712 N N . ASP A 1 98 ? 26.228 8.316 -12.852 1.00 80.25 98 ASP A N 1
ATOM 713 C CA . ASP A 1 98 ? 25.759 7.695 -14.093 1.00 80.25 98 ASP A CA 1
ATOM 714 C C . ASP A 1 98 ? 24.520 8.404 -14.660 1.00 80.25 98 ASP A C 1
ATOM 716 O O . ASP A 1 98 ? 24.457 8.721 -15.848 1.00 80.25 98 ASP A O 1
ATOM 720 N N . GLU A 1 99 ? 23.571 8.782 -13.802 1.00 84.50 99 GLU A N 1
ATOM 721 C CA . GLU A 1 99 ? 22.370 9.507 -14.226 1.00 84.50 99 GLU A CA 1
ATOM 722 C C . GLU A 1 99 ? 22.672 10.912 -14.785 1.00 84.50 99 GLU A C 1
ATOM 724 O O . GLU A 1 99 ? 21.885 11.445 -15.580 1.00 84.50 99 GLU A O 1
ATOM 729 N N . LEU A 1 100 ? 23.760 11.554 -14.342 1.00 85.62 100 LEU A N 1
ATOM 730 C CA . LEU A 1 100 ? 24.198 12.854 -14.864 1.00 85.62 100 LEU A CA 1
ATOM 731 C C . LEU A 1 100 ? 24.925 12.695 -16.200 1.00 85.62 100 LEU A C 1
ATOM 733 O O . LEU A 1 100 ? 24.751 13.539 -17.083 1.00 85.62 100 LEU A O 1
ATOM 737 N N . GLU A 1 101 ? 25.712 11.631 -16.352 1.00 77.75 101 GLU A N 1
ATOM 738 C CA . GLU A 1 101 ? 26.402 11.306 -17.602 1.00 77.75 101 GLU A CA 1
ATOM 739 C C . GLU A 1 101 ? 25.400 10.993 -18.723 1.00 77.75 101 GLU A C 1
ATOM 741 O O . GLU A 1 101 ? 25.526 11.521 -19.831 1.00 77.75 101 GLU A O 1
ATOM 746 N N . GLU A 1 102 ? 24.363 10.205 -18.426 1.00 72.69 102 GLU A N 1
ATOM 747 C CA . GLU A 1 102 ? 23.371 9.760 -19.409 1.00 72.69 102 GLU A CA 1
ATOM 748 C C . GLU A 1 102 ? 22.349 10.839 -19.786 1.00 72.69 102 GLU A C 1
ATOM 750 O O . GLU A 1 102 ? 22.072 11.065 -20.968 1.00 72.69 102 GLU A O 1
ATOM 755 N N . ALA A 1 103 ? 21.755 11.502 -18.788 1.00 72.38 103 ALA A N 1
ATOM 756 C CA . ALA A 1 103 ? 20.613 12.398 -18.991 1.00 72.38 103 ALA A CA 1
ATOM 757 C C . ALA A 1 103 ? 20.975 13.893 -18.917 1.00 72.38 103 ALA A C 1
ATOM 759 O O . ALA A 1 103 ? 20.106 14.748 -19.119 1.00 72.38 103 ALA A O 1
ATOM 760 N N . GLY A 1 104 ? 22.238 14.217 -18.624 1.00 83.38 104 GLY A N 1
ATOM 761 C CA . GLY A 1 104 ? 22.678 15.578 -18.326 1.00 83.38 104 GLY A CA 1
ATOM 762 C C . GLY A 1 104 ? 22.143 16.083 -16.985 1.00 83.38 104 GLY A C 1
ATOM 763 O O . GLY A 1 104 ? 21.416 15.389 -16.269 1.00 83.38 104 GLY A O 1
ATOM 764 N N . HIS A 1 105 ? 22.493 17.315 -16.625 1.00 87.25 105 HIS A N 1
ATOM 765 C CA . HIS A 1 105 ? 22.074 17.968 -15.376 1.00 87.25 105 HIS A CA 1
ATOM 766 C C . HIS A 1 105 ? 21.565 19.390 -15.613 1.00 87.25 105 HIS A C 1
ATOM 768 O O . HIS A 1 105 ? 21.738 19.956 -16.694 1.00 87.25 105 HIS A O 1
ATOM 774 N N . VAL A 1 106 ? 20.920 19.986 -14.608 1.00 87.69 106 VAL A N 1
ATOM 775 C CA . VAL A 1 106 ? 20.543 21.404 -14.677 1.00 87.69 106 VAL A CA 1
ATOM 776 C C . VAL A 1 106 ? 21.821 22.253 -14.729 1.00 87.69 106 VAL A C 1
ATOM 778 O O . VAL A 1 106 ? 22.665 22.100 -13.847 1.00 87.69 106 VAL A O 1
ATOM 781 N N . PRO A 1 107 ? 21.999 23.147 -15.719 1.00 85.50 107 PRO A N 1
ATOM 782 C CA . PRO A 1 107 ? 23.210 23.952 -15.821 1.00 85.50 107 PRO A CA 1
ATOM 783 C C . PRO A 1 107 ? 23.497 24.752 -14.542 1.00 85.50 107 PRO A C 1
ATOM 785 O O . PRO A 1 107 ? 22.616 25.443 -14.031 1.00 85.50 107 PRO A O 1
ATOM 788 N N . GLY A 1 108 ? 24.730 24.660 -14.038 1.00 79.62 108 GLY A N 1
ATOM 789 C CA . GLY A 1 108 ? 25.153 25.323 -12.799 1.00 79.62 108 GLY A CA 1
ATOM 790 C C . GLY A 1 108 ? 24.819 24.573 -11.503 1.00 79.62 108 GLY A C 1
ATOM 791 O O . GLY A 1 108 ? 25.094 25.108 -10.434 1.00 79.62 108 GLY A O 1
ATOM 792 N N . ALA A 1 109 ? 24.252 23.362 -11.574 1.00 88.38 109 ALA A N 1
ATOM 793 C CA . ALA A 1 109 ? 24.054 22.513 -10.400 1.00 88.38 109 ALA A CA 1
ATOM 794 C C . ALA A 1 109 ? 25.374 21.883 -9.913 1.00 88.38 109 ALA A C 1
ATOM 796 O O . ALA A 1 109 ? 26.149 21.355 -10.710 1.00 88.38 109 ALA A O 1
ATOM 797 N N . GLU A 1 110 ? 25.605 21.892 -8.599 1.00 91.00 110 GLU A N 1
ATOM 798 C CA . GLU A 1 110 ? 26.643 21.093 -7.941 1.00 91.00 110 GLU A CA 1
ATOM 799 C C . GLU A 1 110 ? 26.168 19.643 -7.806 1.00 91.00 110 GLU A C 1
ATOM 801 O O . GLU A 1 110 ? 25.031 19.396 -7.414 1.00 91.00 110 GLU A O 1
ATOM 806 N N . HIS A 1 111 ? 27.023 18.666 -8.101 1.00 92.56 111 HIS A N 1
ATOM 807 C CA . HIS A 1 111 ? 26.682 17.255 -7.924 1.00 92.56 111 HIS A CA 1
ATOM 808 C C . HIS A 1 111 ? 27.089 16.759 -6.538 1.00 92.56 111 HIS A C 1
ATOM 810 O O . HIS A 1 111 ? 28.272 16.747 -6.199 1.00 92.56 111 HIS A O 1
ATOM 816 N N . VAL A 1 112 ? 26.110 16.313 -5.752 1.00 93.06 112 VAL A N 1
ATOM 817 C CA . VAL A 1 112 ? 26.324 15.710 -4.433 1.00 93.06 112 VAL A CA 1
ATOM 818 C C . VAL A 1 112 ? 25.354 14.543 -4.264 1.00 93.06 112 VAL A C 1
ATOM 820 O O . VAL A 1 112 ? 24.215 14.778 -3.861 1.00 93.06 112 VAL A O 1
ATOM 823 N N . PRO A 1 113 ? 25.772 13.290 -4.532 1.00 91.38 113 PRO A N 1
ATOM 824 C CA . PRO A 1 113 ? 24.909 12.119 -4.382 1.00 91.38 113 PRO A CA 1
ATOM 825 C C . PRO A 1 113 ? 24.211 12.088 -3.022 1.00 91.38 113 PRO A C 1
ATOM 827 O O . PRO A 1 113 ? 24.825 12.410 -1.999 1.00 91.38 113 PRO A O 1
ATOM 830 N N . LEU A 1 114 ? 22.940 11.675 -2.989 1.00 87.62 114 LEU A N 1
ATOM 831 C CA . LEU A 1 114 ? 22.112 11.754 -1.778 1.00 87.62 114 LEU A CA 1
ATOM 832 C C . LEU A 1 114 ? 22.773 11.085 -0.561 1.00 87.62 114 LEU A C 1
ATOM 834 O O . LEU A 1 114 ? 22.729 11.637 0.536 1.00 87.62 114 LEU A O 1
ATOM 838 N N . GLY A 1 115 ? 23.434 9.939 -0.749 1.00 81.31 115 GLY A N 1
ATOM 839 C CA . GLY A 1 115 ? 24.131 9.230 0.332 1.00 81.31 115 GLY A CA 1
ATOM 840 C C . GLY A 1 115 ? 25.319 9.995 0.932 1.00 81.31 115 GLY A C 1
ATOM 841 O O . GLY A 1 115 ? 25.717 9.728 2.061 1.00 81.31 115 GLY A O 1
ATOM 842 N N . ARG A 1 116 ? 25.872 10.969 0.200 1.00 85.94 116 ARG A N 1
ATOM 843 C CA . ARG A 1 116 ? 27.006 11.818 0.607 1.00 85.94 116 ARG A CA 1
ATOM 844 C C . ARG A 1 116 ? 26.564 13.181 1.129 1.00 85.94 116 ARG A C 1
ATOM 846 O O . ARG A 1 116 ? 27.363 13.894 1.734 1.00 85.94 116 ARG A O 1
ATOM 853 N N . LEU A 1 117 ? 25.302 13.545 0.912 1.00 88.88 117 LEU A N 1
ATOM 854 C CA . LEU A 1 117 ? 24.762 14.852 1.254 1.00 88.88 117 LEU A CA 1
ATOM 855 C C . LEU A 1 117 ? 24.945 15.237 2.732 1.00 88.88 117 LEU A C 1
ATOM 857 O O . LEU A 1 117 ? 25.420 16.349 2.958 1.00 88.88 117 LEU A O 1
ATOM 861 N N . PRO A 1 118 ? 24.647 14.380 3.735 1.00 85.12 118 PRO A N 1
ATOM 862 C CA . PRO A 1 118 ? 24.810 14.767 5.137 1.00 85.12 118 PRO A CA 1
ATOM 863 C C . PRO A 1 118 ? 26.249 15.160 5.482 1.00 85.12 118 PRO A C 1
ATOM 865 O O . PRO A 1 118 ? 26.468 16.046 6.297 1.00 85.12 118 PRO A O 1
ATOM 868 N N . GLU A 1 119 ? 27.236 14.515 4.858 1.00 80.69 119 GLU A N 1
ATOM 869 C CA . GLU A 1 119 ? 28.654 14.798 5.090 1.00 80.69 119 GLU A CA 1
ATOM 870 C C . GLU A 1 119 ? 29.070 16.114 4.426 1.00 80.69 119 GLU A C 1
ATOM 872 O O . GLU A 1 119 ? 29.732 16.953 5.039 1.00 80.69 119 GLU A O 1
ATOM 877 N N . VAL A 1 120 ? 28.660 16.317 3.172 1.00 80.50 120 VAL A N 1
ATOM 878 C CA . VAL A 1 120 ? 29.034 17.496 2.380 1.00 80.50 120 VAL A CA 1
ATOM 879 C C . VAL A 1 120 ? 28.346 18.758 2.910 1.00 80.50 120 VAL A C 1
ATOM 881 O O . VAL A 1 120 ? 28.995 19.800 3.065 1.00 80.50 120 VAL A O 1
ATOM 884 N N . ALA A 1 121 ? 27.071 18.651 3.287 1.00 86.81 121 ALA A N 1
ATOM 885 C CA . ALA A 1 121 ? 26.266 19.768 3.764 1.00 86.81 121 ALA A CA 1
ATOM 886 C C . ALA A 1 121 ? 26.749 20.361 5.099 1.00 86.81 121 ALA A C 1
ATOM 888 O O . ALA A 1 121 ? 26.423 21.504 5.409 1.00 86.81 121 ALA A O 1
ATOM 889 N N . MET A 1 122 ? 27.586 19.653 5.871 1.00 83.88 122 MET A N 1
ATOM 890 C CA . MET A 1 122 ? 28.192 20.211 7.095 1.00 83.88 122 MET A CA 1
ATOM 891 C C . MET A 1 122 ? 29.114 21.399 6.805 1.00 83.88 122 MET A C 1
ATOM 893 O O . MET A 1 122 ? 29.362 22.224 7.683 1.00 83.88 122 MET A O 1
ATOM 897 N N . SER A 1 123 ? 29.657 21.463 5.587 1.00 82.00 123 SER A N 1
ATOM 898 C CA . SER A 1 123 ? 30.541 22.547 5.152 1.00 82.00 123 SER A CA 1
ATOM 899 C C . SER A 1 123 ? 29.795 23.751 4.572 1.00 82.00 123 SER A C 1
ATOM 901 O O . SER A 1 123 ? 30.400 24.803 4.357 1.00 82.00 123 SER A O 1
ATOM 903 N N . TRP A 1 124 ? 28.498 23.601 4.313 1.00 88.38 124 TRP A N 1
ATOM 904 C CA . TRP A 1 124 ? 27.658 24.640 3.738 1.00 88.38 124 TRP A CA 1
ATOM 905 C C . TRP A 1 124 ? 27.176 25.616 4.816 1.00 88.38 124 TRP A C 1
ATOM 907 O O . TRP A 1 124 ? 27.132 25.304 6.006 1.00 88.38 124 TRP A O 1
ATOM 917 N N . ASN A 1 125 ? 26.809 26.824 4.399 1.00 85.88 125 ASN A N 1
ATOM 918 C CA . ASN A 1 125 ? 26.243 27.833 5.287 1.00 85.88 125 ASN A CA 1
ATOM 919 C C . ASN A 1 125 ? 24.713 27.655 5.366 1.00 85.88 125 ASN A C 1
ATOM 921 O O . ASN A 1 125 ? 24.042 27.887 4.361 1.00 85.88 125 ASN A O 1
ATOM 925 N N . PRO A 1 126 ? 24.134 27.337 6.541 1.00 84.19 126 PRO A N 1
ATOM 926 C CA . PRO A 1 126 ? 22.705 27.024 6.661 1.00 84.19 126 PRO A CA 1
ATOM 927 C C . PRO A 1 126 ? 21.730 28.159 6.314 1.00 84.19 126 PRO A C 1
ATOM 929 O O . PRO A 1 126 ? 20.532 27.925 6.212 1.00 84.19 126 PRO A O 1
ATOM 932 N N . ARG A 1 127 ? 22.218 29.398 6.156 1.00 82.56 127 ARG A N 1
ATOM 933 C CA . ARG A 1 127 ? 21.391 30.563 5.781 1.00 82.56 127 ARG A CA 1
ATOM 934 C C . ARG A 1 127 ? 21.264 30.773 4.273 1.00 82.56 127 ARG A C 1
ATOM 936 O O . ARG A 1 127 ? 20.441 31.591 3.834 1.00 82.56 127 ARG A O 1
ATOM 943 N N . ASP A 1 128 ? 22.118 30.113 3.499 1.00 84.62 128 ASP A N 1
ATOM 944 C CA . ASP A 1 128 ? 22.127 30.253 2.051 1.00 84.62 128 ASP A CA 1
ATOM 945 C C . ASP A 1 128 ? 21.010 29.376 1.462 1.00 84.62 128 ASP A C 1
ATOM 947 O O . ASP A 1 128 ? 20.826 28.240 1.901 1.00 84.62 128 ASP A O 1
ATOM 951 N N . PRO A 1 129 ? 20.208 29.899 0.516 1.00 89.56 129 PRO A N 1
ATOM 952 C CA . PRO A 1 129 ? 19.103 29.145 -0.051 1.00 89.56 129 PRO A CA 1
ATOM 953 C C . PRO A 1 129 ? 19.639 27.994 -0.902 1.00 89.56 129 PRO A C 1
ATOM 955 O O . PRO A 1 129 ? 20.422 28.228 -1.824 1.00 89.56 129 PRO A O 1
ATOM 958 N N . VAL A 1 130 ? 19.180 26.776 -0.626 1.00 94.38 130 VAL A N 1
ATOM 959 C CA . VAL A 1 130 ? 19.572 25.563 -1.350 1.00 94.38 130 VAL A CA 1
ATOM 960 C C . VAL A 1 130 ? 18.366 24.937 -2.043 1.00 94.38 130 VAL A C 1
ATOM 962 O O . VAL A 1 130 ? 17.278 24.848 -1.472 1.00 94.38 130 VAL A O 1
ATOM 965 N N . VAL A 1 131 ? 18.543 24.517 -3.293 1.00 95.94 131 VAL A N 1
ATOM 966 C CA . VAL A 1 131 ? 17.516 23.812 -4.062 1.00 95.94 131 VAL A CA 1
ATOM 967 C C . VAL A 1 131 ? 18.073 22.487 -4.542 1.00 95.94 131 VAL A C 1
ATOM 969 O O . VAL A 1 131 ? 19.094 22.448 -5.221 1.00 95.94 131 VAL A O 1
ATOM 972 N N . PHE A 1 132 ? 17.376 21.403 -4.226 1.00 97.12 132 PHE A N 1
ATOM 973 C CA . PHE A 1 132 ? 17.782 20.062 -4.612 1.00 97.12 132 PHE A CA 1
ATOM 974 C C . PHE A 1 132 ? 17.050 19.583 -5.857 1.00 97.12 132 PHE A C 1
ATOM 976 O O . PHE A 1 132 ? 15.839 19.765 -6.018 1.00 97.12 132 PHE A O 1
ATOM 983 N N . VAL A 1 133 ? 17.785 18.884 -6.710 1.00 95.12 133 VAL A N 1
ATOM 984 C CA . VAL A 1 133 ? 17.300 18.268 -7.939 1.00 95.12 133 VAL A CA 1
ATOM 985 C C . VAL A 1 133 ? 17.596 16.778 -7.887 1.00 95.12 133 VAL A C 1
ATOM 987 O O . VAL A 1 133 ? 18.655 16.351 -7.447 1.00 95.12 133 VAL A O 1
ATOM 990 N N . CYS A 1 134 ? 16.643 15.962 -8.328 1.00 92.62 134 CYS A N 1
ATOM 991 C CA . CYS A 1 134 ? 16.905 14.558 -8.616 1.00 92.62 134 CYS A CA 1
ATOM 992 C C . CYS A 1 134 ? 16.142 14.115 -9.868 1.00 92.62 134 CYS A C 1
ATOM 994 O O . CYS A 1 134 ? 15.593 14.955 -10.577 1.00 92.62 134 CYS A O 1
ATOM 996 N N . ARG A 1 135 ? 16.029 12.804 -10.137 1.00 89.44 135 ARG A N 1
ATOM 997 C CA . ARG A 1 135 ? 15.301 12.313 -11.321 1.00 89.44 135 ARG A CA 1
ATOM 998 C C . ARG A 1 135 ? 13.835 12.757 -11.347 1.00 89.44 135 ARG A C 1
ATOM 1000 O O . ARG A 1 135 ? 13.376 13.263 -12.359 1.00 89.44 135 ARG A O 1
ATOM 1007 N N . SER A 1 136 ? 13.107 12.584 -10.241 1.00 73.94 136 SER A N 1
ATOM 1008 C CA . SER A 1 136 ? 11.635 12.732 -10.196 1.00 73.94 136 SER A CA 1
ATOM 1009 C C . SER A 1 136 ? 11.093 13.651 -9.094 1.00 73.94 136 SER A C 1
ATOM 1011 O O . SER A 1 136 ? 9.885 13.806 -8.977 1.00 73.94 136 SER A O 1
ATOM 1013 N N . GLY A 1 137 ? 11.956 14.244 -8.268 1.00 76.06 137 GLY A N 1
ATOM 1014 C CA . GLY A 1 137 ? 11.569 15.049 -7.098 1.00 76.06 137 GLY A CA 1
ATOM 1015 C C . GLY A 1 137 ? 11.633 14.305 -5.752 1.00 76.06 137 GLY A C 1
ATOM 1016 O O . GLY A 1 137 ? 11.710 14.943 -4.708 1.00 76.06 137 GLY A O 1
ATOM 1017 N N . ARG A 1 138 ? 11.676 12.962 -5.760 1.00 77.81 138 ARG A N 1
ATOM 1018 C CA . ARG A 1 138 ? 11.656 12.126 -4.539 1.00 77.81 138 ARG A CA 1
ATOM 1019 C C . ARG A 1 138 ? 12.947 12.193 -3.708 1.00 77.81 138 ARG A C 1
ATOM 1021 O O . ARG A 1 138 ? 12.911 12.507 -2.525 1.00 77.81 138 ARG A O 1
ATOM 1028 N N . ARG A 1 139 ? 14.110 11.952 -4.327 1.00 86.38 139 ARG A N 1
ATOM 1029 C CA . ARG A 1 139 ? 15.423 12.028 -3.647 1.00 86.38 139 ARG A CA 1
ATOM 1030 C C . ARG A 1 139 ? 15.791 13.457 -3.243 1.00 86.38 139 ARG A C 1
ATOM 1032 O O . ARG A 1 139 ? 16.386 13.661 -2.195 1.00 86.38 139 ARG A O 1
ATOM 1039 N N . SER A 1 140 ? 15.384 14.450 -4.028 1.00 87.19 140 SER A N 1
ATOM 1040 C CA . SER A 1 140 ? 15.582 15.860 -3.690 1.00 87.19 140 SER A CA 1
ATOM 1041 C C . SER A 1 140 ? 14.695 16.314 -2.529 1.00 87.19 140 SER A C 1
ATOM 1043 O O . SER A 1 140 ? 15.142 17.122 -1.727 1.00 87.19 140 SER A O 1
ATOM 1045 N N . ALA A 1 141 ? 13.494 15.752 -2.354 1.00 82.81 141 ALA A N 1
ATOM 1046 C CA . ALA A 1 141 ? 12.700 15.986 -1.144 1.00 82.81 141 ALA A CA 1
ATOM 1047 C C . ALA A 1 141 ? 13.382 15.403 0.110 1.00 82.81 141 ALA A C 1
ATOM 1049 O O . ALA A 1 141 ? 13.469 16.075 1.136 1.00 82.81 141 ALA A O 1
ATOM 1050 N N . ARG A 1 142 ? 13.975 14.203 0.004 1.00 80.31 142 ARG A N 1
ATOM 1051 C CA . ARG A 1 142 ? 14.822 13.617 1.067 1.00 80.31 142 ARG A CA 1
ATOM 1052 C C . ARG A 1 142 ? 16.042 14.497 1.384 1.00 80.31 142 ARG A C 1
ATOM 1054 O O . ARG A 1 142 ? 16.427 14.629 2.546 1.00 80.31 142 ARG A O 1
ATOM 1061 N N . ALA A 1 143 ? 16.628 15.123 0.364 1.00 88.38 143 ALA A N 1
ATOM 1062 C CA . ALA A 1 143 ? 17.754 16.036 0.520 1.00 88.38 143 ALA A CA 1
ATOM 1063 C C . ALA A 1 143 ? 17.389 17.308 1.304 1.00 88.38 143 ALA A C 1
ATOM 1065 O O . ALA A 1 143 ? 18.141 17.702 2.194 1.00 88.38 143 ALA A O 1
ATOM 1066 N N . VAL A 1 144 ? 16.209 17.890 1.046 1.00 89.81 144 VAL A N 1
ATOM 1067 C CA . VAL A 1 144 ? 15.679 19.035 1.810 1.00 89.81 144 VAL A CA 1
ATOM 1068 C C . VAL A 1 144 ? 15.605 18.709 3.296 1.00 89.81 144 VAL A C 1
ATOM 1070 O O . VAL A 1 144 ? 16.206 19.411 4.102 1.00 89.81 144 VAL A O 1
ATOM 1073 N N . HIS A 1 145 ? 14.968 17.597 3.660 1.00 82.94 145 HIS A N 1
ATOM 1074 C CA . HIS A 1 145 ? 14.835 17.206 5.064 1.00 82.94 145 HIS A CA 1
ATOM 1075 C C . HIS A 1 145 ? 16.172 16.922 5.749 1.00 82.94 145 HIS A C 1
ATOM 1077 O O . HIS A 1 145 ? 16.351 17.237 6.926 1.00 82.94 145 HIS A O 1
ATOM 1083 N N . THR A 1 146 ? 17.125 16.356 5.005 1.00 85.38 146 THR A N 1
ATOM 1084 C CA . THR A 1 146 ? 18.479 16.097 5.506 1.00 85.38 146 THR A CA 1
ATOM 1085 C C . THR A 1 146 ? 19.145 17.391 5.960 1.00 85.38 146 THR A C 1
ATOM 1087 O O . THR A 1 146 ? 19.671 17.452 7.069 1.00 85.38 146 THR A O 1
ATOM 1090 N N . VAL A 1 147 ? 19.096 18.444 5.141 1.00 85.81 147 VAL A N 1
ATOM 1091 C CA . VAL A 1 147 ? 19.742 19.716 5.486 1.00 85.81 147 VAL A CA 1
ATOM 1092 C C . VAL A 1 147 ? 18.900 20.566 6.438 1.00 85.81 147 VAL A C 1
ATOM 1094 O O . VAL A 1 147 ? 19.460 21.252 7.288 1.00 85.81 147 VAL A O 1
ATOM 1097 N N . GLU A 1 148 ? 17.570 20.475 6.411 1.00 87.25 148 GLU A N 1
ATOM 1098 C CA . GLU A 1 148 ? 16.713 21.109 7.426 1.00 87.25 148 GLU A CA 1
ATOM 1099 C C . GLU A 1 148 ? 17.079 20.627 8.840 1.00 87.25 148 GLU A C 1
ATOM 1101 O O . GLU A 1 148 ? 17.230 21.438 9.757 1.00 87.25 148 GLU A O 1
ATOM 1106 N N . ALA A 1 149 ? 17.341 19.325 9.007 1.00 81.50 149 ALA A N 1
ATOM 1107 C CA . ALA A 1 149 ? 17.827 18.752 10.266 1.00 81.50 149 ALA A CA 1
ATOM 1108 C C . ALA A 1 149 ? 19.218 19.274 10.681 1.00 81.50 149 ALA A C 1
ATOM 1110 O O . ALA A 1 149 ? 19.574 19.242 11.860 1.00 81.50 149 ALA A O 1
ATOM 1111 N N . MET A 1 150 ? 19.991 19.798 9.729 1.00 82.88 150 MET A N 1
ATOM 1112 C CA . MET A 1 150 ? 21.298 20.428 9.943 1.00 82.88 150 MET A CA 1
ATOM 1113 C C . MET A 1 150 ? 21.195 21.947 10.173 1.00 82.88 150 MET A C 1
ATOM 1115 O O . MET A 1 150 ? 22.215 22.624 10.310 1.00 82.88 150 MET A O 1
ATOM 1119 N N . GLY A 1 151 ? 19.973 22.484 10.259 1.00 86.31 151 GLY A N 1
ATOM 1120 C CA . GLY A 1 151 ? 19.695 23.884 10.577 1.00 86.31 151 GLY A CA 1
ATOM 1121 C C . GLY A 1 151 ? 19.494 24.791 9.365 1.00 86.31 151 GLY A C 1
ATOM 1122 O O . GLY A 1 151 ? 19.526 26.011 9.533 1.00 86.31 151 GLY A O 1
ATOM 1123 N N . PHE A 1 152 ? 19.305 24.226 8.169 1.00 88.31 152 PHE A N 1
ATOM 1124 C CA . PHE A 1 152 ? 18.992 24.998 6.970 1.00 88.31 152 PHE A CA 1
ATOM 1125 C C . PHE A 1 152 ? 17.534 25.446 7.029 1.00 88.31 152 PHE A C 1
ATOM 1127 O O . PHE A 1 152 ? 16.629 24.619 7.097 1.00 88.31 152 PHE A O 1
ATOM 1134 N N . ASP A 1 153 ? 17.295 26.755 7.008 1.00 83.88 153 ASP A N 1
ATOM 1135 C CA . ASP A 1 153 ? 15.947 27.338 7.072 1.00 83.88 153 ASP A CA 1
ATOM 1136 C C . ASP A 1 153 ? 15.368 27.663 5.686 1.00 83.88 153 ASP A C 1
ATOM 1138 O O . ASP A 1 153 ? 14.211 28.071 5.557 1.00 83.88 153 ASP A O 1
ATOM 1142 N N . ARG A 1 154 ? 16.183 27.497 4.639 1.00 88.88 154 ARG A N 1
ATOM 1143 C CA . ARG A 1 154 ? 15.873 27.844 3.250 1.00 88.88 154 ARG A CA 1
ATOM 1144 C C . ARG A 1 154 ? 16.343 26.739 2.311 1.00 88.88 154 ARG A C 1
ATOM 1146 O O . ARG A 1 154 ? 17.253 26.938 1.514 1.00 88.88 154 ARG A O 1
ATOM 1153 N N . ALA A 1 155 ? 15.706 25.579 2.399 1.00 92.56 155 ALA A N 1
ATOM 1154 C CA . ALA A 1 155 ? 15.929 24.454 1.498 1.00 92.56 155 ALA A CA 1
ATOM 1155 C C . ALA A 1 155 ? 14.644 24.123 0.729 1.00 92.56 155 ALA A C 1
ATOM 1157 O O . ALA A 1 155 ? 13.565 24.201 1.309 1.00 92.56 155 ALA A O 1
ATOM 1158 N N . ALA A 1 156 ? 14.737 23.771 -0.555 1.00 93.81 156 ALA A N 1
ATOM 1159 C CA . ALA A 1 156 ? 13.582 23.340 -1.345 1.00 93.81 156 ALA A CA 1
ATOM 1160 C C . ALA A 1 156 ? 13.910 22.234 -2.355 1.00 93.81 156 ALA A C 1
ATOM 1162 O O . ALA A 1 156 ? 15.049 22.083 -2.790 1.00 93.81 156 ALA A O 1
ATOM 1163 N N . SER A 1 157 ? 12.904 21.454 -2.745 1.00 93.44 157 SER A N 1
ATOM 1164 C CA . SER A 1 157 ? 13.014 20.414 -3.775 1.00 93.44 157 SER A CA 1
ATOM 1165 C C . SER A 1 157 ? 12.432 20.916 -5.094 1.00 93.44 157 SER A C 1
ATOM 1167 O O . SER A 1 157 ? 11.394 21.579 -5.108 1.00 93.44 157 SER A O 1
ATOM 1169 N N . MET A 1 158 ? 13.068 20.585 -6.220 1.00 93.06 158 MET A N 1
ATOM 1170 C CA . MET A 1 158 ? 12.487 20.849 -7.535 1.00 93.06 158 MET A CA 1
ATOM 1171 C C . MET A 1 158 ? 11.377 19.835 -7.845 1.00 93.06 158 MET A C 1
ATOM 1173 O O . MET A 1 158 ? 11.651 18.650 -8.079 1.00 93.06 158 MET A O 1
ATOM 1177 N N . THR A 1 159 ? 10.127 20.304 -7.899 1.00 82.25 159 THR A N 1
ATOM 1178 C CA . THR A 1 159 ? 8.953 19.469 -8.198 1.00 82.25 159 THR A CA 1
ATOM 1179 C C . THR A 1 159 ? 9.143 18.724 -9.521 1.00 82.25 159 THR A C 1
ATOM 1181 O O . THR A 1 159 ? 9.451 19.325 -10.552 1.00 82.25 159 THR A O 1
ATOM 1184 N N . GLY A 1 160 ? 8.955 17.402 -9.504 1.00 68.06 160 GLY A N 1
ATOM 1185 C CA . GLY A 1 160 ? 9.058 16.543 -10.689 1.00 68.06 160 GLY A CA 1
ATOM 1186 C C . GLY A 1 160 ? 10.482 16.291 -11.205 1.00 68.06 160 GLY A C 1
ATOM 1187 O O . GLY A 1 160 ? 10.649 15.499 -12.135 1.00 68.06 160 GLY A O 1
ATOM 1188 N N . GLY A 1 161 ? 11.508 16.903 -10.600 1.00 87.44 161 GLY A N 1
ATOM 1189 C CA . GLY A 1 161 ? 12.919 16.659 -10.906 1.00 87.44 161 GLY A CA 1
ATOM 1190 C C . GLY A 1 161 ? 13.295 16.823 -12.386 1.00 87.44 161 GLY A C 1
ATOM 1191 O O . GLY A 1 161 ? 12.647 17.540 -13.152 1.00 87.44 161 GLY A O 1
ATOM 1192 N N . MET A 1 162 ? 14.353 16.132 -12.805 1.00 87.75 162 MET A N 1
ATOM 1193 C CA . MET A 1 162 ? 14.853 16.153 -14.182 1.00 87.75 162 MET A CA 1
ATOM 1194 C C . MET A 1 162 ? 13.849 15.628 -15.216 1.00 87.75 162 MET A C 1
ATOM 1196 O O . MET A 1 162 ? 13.898 16.051 -16.369 1.00 87.75 162 MET A O 1
ATOM 1200 N N . LEU A 1 163 ? 12.887 14.784 -14.822 1.00 68.56 163 LEU A N 1
ATOM 1201 C CA . LEU A 1 163 ? 11.780 14.386 -15.699 1.00 68.56 163 LEU A CA 1
ATOM 1202 C C . LEU A 1 163 ? 10.922 15.596 -16.088 1.00 68.56 163 LEU A C 1
ATOM 1204 O O . LEU A 1 163 ? 10.661 15.818 -17.271 1.00 68.56 163 LEU A O 1
ATOM 1208 N N . ALA A 1 164 ? 10.524 16.417 -15.114 1.00 61.53 164 ALA A N 1
ATOM 1209 C CA . ALA A 1 164 ? 9.766 17.636 -15.383 1.00 61.53 164 ALA A CA 1
ATOM 1210 C C . ALA A 1 164 ? 10.613 18.702 -16.107 1.00 61.53 164 ALA A C 1
ATOM 1212 O O . ALA A 1 164 ? 10.090 19.428 -16.961 1.00 61.53 164 ALA A O 1
ATOM 1213 N N . TRP A 1 165 ? 11.919 18.771 -15.820 1.00 76.25 165 TRP A N 1
ATOM 1214 C CA . TRP A 1 165 ? 12.869 19.637 -16.533 1.00 76.25 165 TRP A CA 1
ATOM 1215 C C . TRP A 1 165 ? 12.939 19.287 -18.027 1.00 76.25 165 TRP A C 1
ATOM 1217 O O . TRP A 1 165 ? 12.770 20.157 -18.885 1.00 76.25 165 TRP A O 1
ATOM 1227 N N . GLY A 1 166 ? 13.082 17.994 -18.339 1.00 62.97 166 GLY A N 1
ATOM 1228 C CA . GLY A 1 166 ? 13.102 17.471 -19.705 1.00 62.97 166 GLY A CA 1
ATOM 1229 C C . GLY A 1 166 ? 11.771 17.651 -20.440 1.00 62.97 166 GLY A C 1
ATOM 1230 O O . GLY A 1 166 ? 11.762 18.086 -21.593 1.00 62.97 166 GLY A O 1
ATOM 1231 N N . LEU A 1 167 ? 10.634 17.412 -19.771 1.00 54.00 167 LEU A N 1
ATOM 1232 C CA . LEU A 1 167 ? 9.296 17.671 -20.330 1.00 54.00 167 LEU A CA 1
ATOM 1233 C C . LEU A 1 167 ? 9.089 19.150 -20.692 1.00 54.00 167 LEU A C 1
ATOM 1235 O O . LEU A 1 167 ? 8.415 19.459 -21.676 1.00 54.00 167 LEU A O 1
ATOM 1239 N N . SER A 1 168 ? 9.713 20.052 -19.932 1.00 54.44 168 SER A N 1
ATOM 1240 C CA . SER A 1 168 ? 9.684 21.501 -20.172 1.00 54.44 168 SER A CA 1
ATOM 1241 C C . SER A 1 168 ? 10.682 21.955 -21.250 1.00 54.44 168 SER A C 1
ATOM 1243 O O . SER A 1 168 ? 10.677 23.126 -21.627 1.00 54.44 168 SER A O 1
ATOM 1245 N N . ARG A 1 169 ? 11.506 21.036 -21.783 1.00 59.16 169 ARG A N 1
ATOM 1246 C CA . ARG A 1 169 ? 12.538 21.268 -22.814 1.00 59.16 169 ARG A CA 1
ATOM 1247 C C . ARG A 1 169 ? 13.569 22.341 -22.441 1.00 59.16 169 ARG A C 1
ATOM 1249 O O . ARG A 1 169 ? 14.092 23.025 -23.321 1.00 59.16 169 ARG A O 1
ATOM 1256 N N . TYR A 1 170 ? 13.866 22.484 -21.153 1.00 67.00 170 TYR A N 1
ATOM 1257 C CA . TYR A 1 170 ? 14.962 23.332 -20.692 1.00 67.00 170 TYR A CA 1
ATOM 1258 C C . TYR A 1 170 ? 16.330 22.698 -21.032 1.00 67.00 170 TYR A C 1
ATOM 1260 O O . TYR A 1 170 ? 16.421 21.475 -21.163 1.00 67.00 170 TYR A O 1
ATOM 1268 N N . PRO A 1 171 ? 17.395 23.501 -21.224 1.00 70.75 171 PRO A N 1
ATOM 1269 C CA . PRO A 1 171 ? 18.718 22.997 -21.584 1.00 70.75 171 PRO A CA 1
ATOM 1270 C C . PRO A 1 171 ? 19.349 22.195 -20.438 1.00 70.75 171 PRO A C 1
ATOM 1272 O O . PRO A 1 171 ? 19.033 22.416 -19.268 1.00 70.75 171 PRO A O 1
ATOM 1275 N N . VAL A 1 172 ? 20.263 21.287 -20.781 1.00 79.06 172 VAL A N 1
ATOM 1276 C CA . VAL A 1 172 ? 21.022 20.455 -19.835 1.00 79.06 172 VAL A CA 1
ATOM 1277 C C . VAL A 1 172 ? 22.529 20.659 -20.022 1.00 79.06 172 VAL A C 1
ATOM 1279 O O . VAL A 1 172 ? 22.984 20.938 -21.133 1.00 79.06 172 VAL A O 1
ATOM 1282 N N . GLY A 1 173 ? 23.290 20.573 -18.931 1.00 77.44 173 GLY A N 1
ATOM 1283 C CA . GLY A 1 173 ? 24.754 20.573 -18.908 1.00 77.44 173 GLY A CA 1
ATOM 1284 C C . GLY A 1 173 ? 25.331 19.153 -18.900 1.00 77.44 173 GLY A C 1
ATOM 1285 O O . GLY A 1 173 ? 24.657 18.214 -18.479 1.00 77.44 173 GLY A O 1
ATOM 1286 N N . HIS A 1 174 ? 26.579 19.008 -19.361 1.00 73.44 174 HIS A N 1
ATOM 1287 C CA . HIS A 1 174 ? 27.313 17.731 -19.445 1.00 73.44 174 HIS A CA 1
ATOM 1288 C C . HIS A 1 174 ? 28.804 17.885 -19.063 1.00 73.44 174 HIS A C 1
ATOM 1290 O O . HIS A 1 174 ? 29.666 17.200 -19.611 1.00 73.44 174 HIS A O 1
ATOM 1296 N N . ASP A 1 175 ? 29.139 18.826 -18.174 1.00 62.50 175 ASP A N 1
ATOM 1297 C CA . ASP A 1 175 ? 30.535 19.116 -17.819 1.00 62.50 175 ASP A CA 1
ATOM 1298 C C . ASP A 1 175 ? 31.186 17.964 -17.016 1.00 62.50 175 ASP A C 1
ATOM 1300 O O . ASP A 1 175 ? 30.619 17.468 -16.046 1.00 62.50 175 ASP A O 1
ATOM 1304 N N . ALA A 1 176 ? 32.397 17.553 -17.415 1.00 43.62 176 ALA A N 1
ATOM 1305 C CA . ALA A 1 176 ? 33.076 16.329 -16.955 1.00 43.62 176 ALA A CA 1
ATOM 1306 C C . ALA A 1 176 ? 33.976 16.483 -15.701 1.00 43.62 176 ALA A C 1
ATOM 1308 O O . ALA A 1 176 ? 34.655 15.534 -15.314 1.00 43.62 176 ALA A O 1
ATOM 1309 N N . GLU A 1 177 ? 34.033 17.659 -15.062 1.00 41.94 177 GLU A N 1
ATOM 1310 C CA . GLU A 1 177 ? 34.970 17.953 -13.950 1.00 41.94 177 GLU A CA 1
ATOM 1311 C C . GLU A 1 177 ? 34.389 17.739 -12.527 1.00 41.94 177 GLU A C 1
ATOM 1313 O O . GLU A 1 177 ? 35.033 18.086 -11.539 1.00 41.94 177 GLU A O 1
ATOM 1318 N N . LEU A 1 178 ? 33.200 17.141 -12.380 1.00 44.09 178 LEU A N 1
ATOM 1319 C CA . LEU A 1 178 ? 32.498 17.003 -11.086 1.00 44.09 178 LEU A CA 1
ATOM 1320 C C . LEU A 1 178 ? 33.044 15.900 -10.146 1.00 44.09 178 LEU A C 1
ATOM 1322 O O . LEU A 1 178 ? 32.667 15.844 -8.976 1.00 44.09 178 LEU A O 1
ATOM 1326 N N . HIS A 1 179 ? 33.968 15.043 -10.595 1.00 41.66 179 HIS A N 1
ATOM 1327 C CA . HIS A 1 179 ? 34.480 13.918 -9.799 1.00 41.66 179 HIS A CA 1
ATOM 1328 C C . HIS A 1 179 ? 35.847 14.212 -9.161 1.00 41.66 179 HIS A C 1
ATOM 1330 O O . HIS A 1 179 ? 36.887 13.876 -9.725 1.00 41.66 179 HIS A O 1
ATOM 1336 N N . GLY A 1 180 ? 35.883 14.787 -7.952 1.00 35.75 180 GLY A N 1
ATOM 1337 C CA . GLY A 1 180 ? 37.130 14.773 -7.173 1.00 35.75 180 GLY A CA 1
ATOM 1338 C C . GLY A 1 180 ? 37.236 15.739 -5.999 1.00 35.75 180 GLY A C 1
ATOM 1339 O O . GLY A 1 180 ? 37.862 16.792 -6.113 1.00 35.75 180 GLY A O 1
ATOM 1340 N N . ARG A 1 181 ? 36.752 15.336 -4.819 1.00 30.73 181 ARG A N 1
ATOM 1341 C CA . ARG A 1 181 ? 37.238 15.870 -3.534 1.00 30.73 181 ARG A CA 1
ATOM 1342 C C . ARG A 1 181 ? 37.123 14.804 -2.435 1.00 30.73 181 ARG A C 1
ATOM 1344 O O . ARG A 1 181 ? 36.023 14.425 -2.048 1.00 30.73 181 ARG A O 1
ATOM 1351 N N . GLU A 1 182 ? 38.264 14.287 -1.971 1.00 30.06 182 GLU A N 1
ATOM 1352 C CA . GLU A 1 182 ? 38.348 13.283 -0.895 1.00 30.06 182 GLU A CA 1
ATOM 1353 C C . GLU A 1 182 ? 38.028 13.878 0.489 1.00 30.06 182 GLU A C 1
ATOM 1355 O O . GLU A 1 182 ? 38.378 15.022 0.790 1.00 30.06 182 GLU A O 1
ATOM 1360 N N . VAL A 1 183 ? 37.377 13.071 1.338 1.00 29.75 183 VAL A N 1
ATOM 1361 C CA . VAL A 1 183 ? 36.827 13.438 2.655 1.00 29.75 183 VAL A CA 1
ATOM 1362 C C . VAL A 1 183 ? 37.646 12.790 3.777 1.00 29.75 183 VAL A C 1
ATOM 1364 O O . VAL A 1 183 ? 37.942 11.598 3.734 1.00 29.75 183 VAL A O 1
ATOM 1367 N N . GLY A 1 184 ? 38.007 13.586 4.790 1.00 26.80 184 GLY A N 1
ATOM 1368 C CA . GLY A 1 184 ? 38.631 13.132 6.036 1.00 26.80 184 GLY A CA 1
ATOM 1369 C C . GLY A 1 184 ? 37.603 12.643 7.068 1.00 26.80 184 GLY A C 1
ATOM 1370 O O . GLY A 1 184 ? 36.488 13.145 7.123 1.00 26.80 184 GLY A O 1
ATOM 1371 N N . ALA A 1 185 ? 38.005 11.659 7.875 1.00 26.33 185 ALA A N 1
ATOM 1372 C CA . ALA A 1 185 ? 37.165 10.839 8.754 1.00 26.33 185 ALA A CA 1
ATOM 1373 C C . ALA A 1 185 ? 36.310 11.586 9.809 1.00 26.33 185 ALA A C 1
ATOM 1375 O O . ALA A 1 185 ? 36.763 12.544 10.438 1.00 26.33 185 ALA A O 1
ATOM 1376 N N . ALA A 1 186 ? 35.105 11.051 10.052 1.00 25.59 186 ALA A N 1
ATOM 1377 C CA . ALA A 1 186 ? 34.129 11.491 11.053 1.00 25.59 186 ALA A CA 1
ATOM 1378 C C . ALA A 1 186 ? 34.441 10.996 12.490 1.00 25.59 186 ALA A C 1
ATOM 1380 O O . ALA A 1 186 ? 35.049 9.934 12.653 1.00 25.59 186 ALA A O 1
ATOM 1381 N N . PRO A 1 187 ? 34.002 11.716 13.547 1.00 26.89 187 PRO A N 1
ATOM 1382 C CA . PRO A 1 187 ? 34.070 11.254 14.932 1.00 26.89 187 PRO A CA 1
ATOM 1383 C C . PRO A 1 187 ? 32.802 10.488 15.377 1.00 26.89 187 PRO A C 1
ATOM 1385 O O . PRO A 1 187 ? 31.727 10.620 14.802 1.00 26.89 187 PRO A O 1
ATOM 1388 N N . ALA A 1 188 ? 32.969 9.673 16.423 1.00 38.22 188 ALA A N 1
ATOM 1389 C CA . ALA A 1 188 ? 32.128 8.540 16.829 1.00 38.22 188 ALA A CA 1
ATOM 1390 C C . ALA A 1 188 ? 30.735 8.867 17.422 1.00 38.22 188 ALA A C 1
ATOM 1392 O O . ALA A 1 188 ? 30.636 9.654 18.364 1.00 38.22 188 ALA A O 1
ATOM 1393 N N . SER A 1 189 ? 29.681 8.174 16.956 1.00 43.06 189 SER A N 1
ATOM 1394 C CA . SER A 1 189 ? 28.412 7.936 17.680 1.00 43.06 189 SER A CA 1
ATOM 1395 C C . SER A 1 189 ? 27.588 6.808 17.017 1.00 43.06 189 SER A C 1
ATOM 1397 O O . SER A 1 189 ? 27.670 6.633 15.807 1.00 43.06 189 SER A O 1
ATOM 1399 N N . ALA A 1 190 ? 26.803 6.058 17.805 1.00 42.69 190 ALA A N 1
ATOM 1400 C CA . ALA A 1 190 ? 25.806 5.052 17.378 1.00 42.69 190 ALA A CA 1
ATOM 1401 C C . ALA A 1 190 ? 26.291 3.716 16.757 1.00 42.69 190 ALA A C 1
ATOM 1403 O O . ALA A 1 190 ? 25.468 2.973 16.227 1.00 42.69 190 ALA A O 1
ATOM 1404 N N . ALA A 1 191 ? 27.574 3.363 16.882 1.00 42.59 191 ALA A N 1
ATOM 1405 C CA . ALA A 1 191 ? 28.149 2.131 16.319 1.00 42.59 191 ALA A CA 1
ATOM 1406 C C . ALA A 1 191 ? 28.230 0.927 17.291 1.00 42.59 191 ALA A C 1
ATOM 1408 O O . ALA A 1 191 ? 28.750 -0.117 16.919 1.00 42.59 191 ALA A O 1
ATOM 1409 N N . ASP A 1 192 ? 27.742 1.045 18.533 1.00 44.16 192 ASP A N 1
ATOM 1410 C CA . ASP A 1 192 ? 28.171 0.142 19.621 1.00 44.16 192 ASP A CA 1
ATOM 1411 C C . ASP A 1 192 ? 27.193 -0.996 19.987 1.00 44.16 192 ASP A C 1
ATOM 1413 O O . ASP A 1 192 ? 27.384 -1.645 21.017 1.00 44.16 192 ASP A O 1
ATOM 1417 N N . TYR A 1 193 ? 26.135 -1.250 19.210 1.00 50.19 193 TYR A N 1
ATOM 1418 C CA . TYR A 1 193 ? 25.238 -2.385 19.472 1.00 50.19 193 TYR A CA 1
ATOM 1419 C C . TYR A 1 193 ? 25.201 -3.327 18.270 1.00 50.19 193 TYR A C 1
ATOM 1421 O O . TYR A 1 193 ? 24.552 -3.038 17.275 1.00 50.19 193 TYR A O 1
ATOM 1429 N N . GLU A 1 194 ? 25.907 -4.450 18.388 1.00 54.81 194 GLU A N 1
ATOM 1430 C CA . GLU A 1 194 ? 25.809 -5.601 17.490 1.00 54.81 194 GLU A CA 1
ATOM 1431 C C . GLU A 1 194 ? 24.967 -6.675 18.203 1.00 54.81 194 GLU A C 1
ATOM 1433 O O . GLU A 1 194 ? 25.405 -7.257 19.200 1.00 54.81 194 GLU A O 1
ATOM 1438 N N . GLY A 1 195 ? 23.733 -6.911 17.749 1.00 67.38 195 GLY A N 1
ATOM 1439 C CA . GLY A 1 195 ? 22.842 -7.936 18.309 1.00 67.38 195 GLY A CA 1
ATOM 1440 C C . GLY A 1 195 ? 21.369 -7.725 17.940 1.00 67.38 195 GLY A C 1
ATOM 1441 O O . GLY A 1 195 ? 21.026 -6.635 17.496 1.00 67.38 195 GLY A O 1
ATOM 1442 N N . PRO A 1 196 ? 20.496 -8.736 18.130 1.00 77.44 196 PRO A N 1
ATOM 1443 C CA . PRO A 1 196 ? 19.078 -8.638 17.780 1.00 77.44 196 PRO A CA 1
ATOM 1444 C C . PRO A 1 196 ? 18.371 -7.520 18.568 1.00 77.44 196 PRO A C 1
ATOM 1446 O O . PRO A 1 196 ? 18.802 -7.187 19.683 1.00 77.44 196 PRO A O 1
ATOM 1449 N N . PRO A 1 197 ? 17.268 -6.959 18.041 1.00 83.81 197 PRO A N 1
ATOM 1450 C CA . PRO A 1 197 ? 16.539 -5.885 18.700 1.00 83.81 197 PRO A CA 1
ATOM 1451 C C . PRO A 1 197 ? 16.038 -6.322 20.083 1.00 83.81 197 PRO A C 1
ATOM 1453 O O . PRO A 1 197 ? 15.491 -7.407 20.270 1.00 83.81 197 PRO A O 1
ATOM 1456 N N . THR A 1 198 ? 16.218 -5.447 21.071 1.00 88.50 198 THR A N 1
ATOM 1457 C CA . THR A 1 198 ? 15.744 -5.615 22.450 1.00 88.50 198 THR A CA 1
ATOM 1458 C C . THR A 1 198 ? 14.896 -4.412 22.840 1.00 88.50 198 THR A C 1
ATOM 1460 O O . THR A 1 198 ? 15.029 -3.338 22.250 1.00 88.50 198 THR A O 1
ATOM 1463 N N . SER A 1 199 ? 14.082 -4.534 23.892 1.00 89.38 199 SER A N 1
ATOM 1464 C CA . SER A 1 199 ? 13.328 -3.390 24.420 1.00 89.38 199 SER A CA 1
ATOM 1465 C C . SER A 1 199 ? 14.230 -2.193 24.742 1.00 89.38 199 SER A C 1
ATOM 1467 O O . SER A 1 199 ? 13.846 -1.053 24.503 1.00 89.38 199 SER A O 1
ATOM 1469 N N . GLU A 1 200 ? 15.445 -2.432 25.251 1.00 86.31 200 GLU A N 1
ATOM 1470 C CA . GLU A 1 200 ? 16.383 -1.360 25.593 1.00 86.31 200 GLU A CA 1
ATOM 1471 C C . GLU A 1 200 ? 17.011 -0.710 24.351 1.00 86.31 200 GLU A C 1
ATOM 1473 O O . GLU A 1 200 ? 17.097 0.521 24.294 1.00 86.31 200 GLU A O 1
ATOM 1478 N N . SER A 1 201 ? 17.422 -1.501 23.349 1.00 84.44 201 SER A N 1
ATOM 1479 C CA . SER A 1 201 ? 17.999 -0.955 22.113 1.00 84.44 201 SER A CA 1
ATOM 1480 C C . SER A 1 201 ? 16.957 -0.178 21.310 1.00 84.44 201 SER A C 1
ATOM 1482 O O . SER A 1 201 ? 17.211 0.973 20.950 1.00 84.44 201 SER A O 1
ATOM 1484 N N . LEU A 1 202 ? 15.755 -0.736 21.125 1.00 85.56 202 LEU A N 1
ATOM 1485 C CA . LEU A 1 202 ? 14.648 -0.068 20.435 1.00 85.56 202 LEU A CA 1
ATOM 1486 C C . LEU A 1 202 ? 14.231 1.216 21.148 1.00 85.56 202 LEU A C 1
ATOM 1488 O O . LEU A 1 202 ? 14.094 2.252 20.501 1.00 85.56 202 LEU A O 1
ATOM 1492 N N . LYS A 1 203 ? 14.100 1.188 22.481 1.00 87.25 203 LYS A N 1
ATOM 1493 C CA . LYS A 1 203 ? 13.798 2.389 23.267 1.00 87.25 203 LYS A CA 1
ATOM 1494 C C . LYS A 1 203 ? 14.831 3.486 23.032 1.00 87.25 203 LYS A C 1
ATOM 1496 O O . LYS A 1 203 ? 14.457 4.623 22.762 1.00 87.25 203 LYS A O 1
ATOM 1501 N N . ARG A 1 204 ? 16.122 3.150 23.106 1.00 82.94 204 ARG A N 1
ATOM 1502 C CA . ARG A 1 204 ? 17.213 4.114 22.909 1.00 82.94 204 ARG A CA 1
ATOM 1503 C C . ARG A 1 204 ? 17.180 4.723 21.509 1.00 82.94 204 ARG A C 1
ATOM 1505 O O . ARG A 1 204 ? 17.361 5.931 21.381 1.00 82.94 204 ARG A O 1
ATOM 1512 N N . TYR A 1 205 ? 16.937 3.911 20.480 1.00 77.81 205 TYR A N 1
ATOM 1513 C CA . TYR A 1 205 ? 16.814 4.409 19.113 1.00 77.81 205 TYR A CA 1
ATOM 1514 C C . TYR A 1 205 ? 15.588 5.301 18.936 1.00 77.81 205 TYR A C 1
ATOM 1516 O O . TYR A 1 205 ? 15.721 6.388 18.391 1.00 77.81 205 TYR A O 1
ATOM 1524 N N . LEU A 1 206 ? 14.422 4.891 19.433 1.00 80.38 206 LEU A N 1
ATOM 1525 C CA . LEU A 1 206 ? 13.179 5.656 19.307 1.00 80.38 206 LEU A CA 1
ATOM 1526 C C . LEU A 1 206 ? 13.205 6.975 20.096 1.00 80.38 206 LEU A C 1
ATOM 1528 O O . LEU A 1 206 ? 12.630 7.957 19.642 1.00 80.38 206 LEU A O 1
ATOM 1532 N N . GLU A 1 207 ? 13.886 7.025 21.246 1.00 80.62 207 GLU A N 1
ATOM 1533 C CA . GLU A 1 207 ? 14.102 8.267 22.007 1.00 80.62 207 GLU A CA 1
ATOM 1534 C C . GLU A 1 207 ? 15.094 9.219 21.317 1.00 80.62 207 GLU A C 1
ATOM 1536 O O . GLU A 1 207 ? 14.990 10.434 21.484 1.00 80.62 207 GLU A O 1
ATOM 1541 N N . ALA A 1 208 ? 16.053 8.684 20.553 1.00 68.44 208 ALA A N 1
ATOM 1542 C CA . ALA A 1 208 ? 17.025 9.471 19.791 1.00 68.44 208 ALA A CA 1
ATOM 1543 C C . ALA A 1 208 ? 16.535 9.840 18.378 1.00 68.44 208 ALA A C 1
ATOM 1545 O O . ALA A 1 208 ? 17.075 10.759 17.760 1.00 68.44 208 ALA A O 1
ATOM 1546 N N . ALA A 1 209 ? 15.542 9.120 17.854 1.00 62.28 209 ALA A N 1
ATOM 1547 C CA . ALA A 1 209 ? 15.014 9.316 16.517 1.00 62.28 209 ALA A CA 1
ATOM 1548 C C . ALA A 1 209 ? 14.143 10.584 16.441 1.00 62.28 209 ALA A C 1
ATOM 1550 O O . ALA A 1 209 ? 13.359 10.862 17.354 1.00 62.28 209 ALA A O 1
ATOM 1551 N N . PRO A 1 210 ? 14.207 11.340 15.333 1.00 52.28 210 PRO A N 1
ATOM 1552 C CA . PRO A 1 210 ? 13.274 12.428 15.073 1.00 52.28 210 PRO A CA 1
ATOM 1553 C C . PRO A 1 210 ? 11.900 11.854 14.683 1.00 52.28 210 PRO A C 1
ATOM 1555 O O . PRO A 1 210 ? 11.564 11.758 13.506 1.00 52.28 210 PRO A O 1
ATOM 1558 N N . ILE A 1 211 ? 11.100 11.439 15.672 1.00 65.12 211 ILE A N 1
ATOM 1559 C CA . ILE A 1 211 ? 9.753 10.898 15.437 1.00 65.12 211 ILE A CA 1
ATOM 1560 C C . ILE A 1 211 ? 8.812 12.021 14.987 1.00 65.12 211 ILE A C 1
ATOM 1562 O O . ILE A 1 211 ? 8.503 12.948 15.744 1.00 65.12 211 ILE A O 1
ATOM 1566 N N . GLN A 1 212 ? 8.337 11.929 13.745 1.00 60.28 212 GLN A N 1
ATOM 1567 C CA . GLN A 1 212 ? 7.380 12.871 13.180 1.00 60.28 212 GLN A CA 1
ATOM 1568 C C . GLN A 1 212 ? 5.974 12.577 13.711 1.00 60.28 212 GLN A C 1
ATOM 1570 O O . GLN A 1 212 ? 5.511 11.440 13.710 1.00 60.28 212 GLN A O 1
ATOM 1575 N N . ASN A 1 213 ? 5.262 13.621 14.135 1.00 68.00 213 ASN A N 1
ATOM 1576 C CA . ASN A 1 213 ? 3.847 13.504 14.468 1.00 68.00 213 ASN A CA 1
ATOM 1577 C C . ASN A 1 213 ? 3.001 13.813 13.233 1.00 68.00 213 ASN A C 1
ATOM 1579 O O . ASN A 1 213 ? 3.106 14.902 12.665 1.00 68.00 213 ASN A O 1
ATOM 1583 N N . VAL A 1 214 ? 2.133 12.880 12.855 1.00 66.19 214 VAL A N 1
ATOM 1584 C CA . VAL A 1 214 ? 1.204 13.019 11.731 1.00 66.19 214 VAL A CA 1
ATOM 1585 C C . VAL A 1 214 ? -0.199 13.253 12.271 1.00 66.19 214 VAL A C 1
ATOM 1587 O O . VAL A 1 214 ? -0.632 12.622 13.235 1.00 66.19 214 VAL A O 1
ATOM 1590 N N . ARG A 1 215 ? -0.930 14.185 11.658 1.00 72.50 215 ARG A N 1
ATOM 1591 C CA . ARG A 1 215 ? -2.339 14.402 11.986 1.00 72.50 215 ARG A CA 1
ATOM 1592 C C . ARG A 1 215 ? -3.194 13.397 11.231 1.00 72.50 215 ARG A C 1
ATOM 1594 O O . ARG A 1 215 ? -3.136 13.360 10.008 1.00 72.50 215 ARG A O 1
ATOM 1601 N N . VAL A 1 216 ? -4.048 12.661 11.934 1.00 70.50 216 VAL A N 1
ATOM 1602 C CA . VAL A 1 216 ? -4.863 11.589 11.333 1.00 70.50 216 VAL A CA 1
ATOM 1603 C C . VAL A 1 216 ? -5.759 12.089 10.186 1.00 70.50 216 VAL A C 1
ATOM 1605 O O . VAL A 1 216 ? -5.910 11.412 9.180 1.00 70.50 216 VAL A O 1
ATOM 1608 N N . ALA A 1 217 ? -6.289 13.310 10.264 1.00 64.88 217 ALA A N 1
ATOM 1609 C CA . ALA A 1 217 ? -7.089 13.923 9.200 1.00 64.88 217 ALA A CA 1
ATOM 1610 C C . ALA A 1 217 ? -6.310 14.119 7.891 1.00 64.88 217 ALA A C 1
ATOM 1612 O O . ALA A 1 217 ? -6.928 14.168 6.833 1.00 64.88 217 ALA A O 1
ATOM 1613 N N . ALA A 1 218 ? -4.980 14.246 7.949 1.00 62.81 218 ALA A N 1
ATOM 1614 C CA . ALA A 1 218 ? -4.159 14.313 6.744 1.00 62.81 218 ALA A CA 1
ATOM 1615 C C . ALA A 1 218 ? -4.163 12.972 5.994 1.00 62.81 218 ALA A C 1
ATOM 1617 O O . ALA A 1 218 ? -4.139 12.976 4.771 1.00 62.81 218 ALA A O 1
ATOM 1618 N N . LEU A 1 219 ? -4.285 11.846 6.709 1.00 61.53 219 LEU A N 1
ATOM 1619 C CA . LEU A 1 219 ? -4.397 10.517 6.100 1.00 61.53 219 LEU A CA 1
ATOM 1620 C C . LEU A 1 219 ? -5.720 10.368 5.349 1.00 61.53 219 LEU A C 1
ATOM 1622 O O . LEU A 1 219 ? -5.722 9.940 4.209 1.00 61.53 219 LEU A O 1
ATOM 1626 N N . LEU A 1 220 ? -6.825 10.830 5.944 1.00 59.88 220 LEU A N 1
ATOM 1627 C CA . LEU A 1 220 ? -8.152 10.768 5.318 1.00 59.88 220 LEU A CA 1
ATOM 1628 C C . LEU A 1 220 ? -8.294 11.629 4.054 1.00 59.88 220 LEU A C 1
ATOM 1630 O O . LEU A 1 220 ? -9.168 11.363 3.239 1.00 59.88 220 LEU A O 1
ATOM 1634 N N . LEU A 1 221 ? -7.514 12.709 3.936 1.00 51.47 221 LEU A N 1
ATOM 1635 C CA . LEU A 1 221 ? -7.659 13.700 2.862 1.00 51.47 221 LEU A CA 1
ATOM 1636 C C . LEU A 1 221 ? -6.556 13.622 1.800 1.00 51.47 221 LEU A C 1
ATOM 1638 O O . LEU A 1 221 ? -6.740 14.154 0.708 1.00 51.47 221 LEU A O 1
ATOM 1642 N N . GLN A 1 222 ? -5.388 13.076 2.147 1.00 48.00 222 GLN A N 1
ATOM 1643 C CA . GLN A 1 222 ? -4.181 13.120 1.314 1.00 48.00 222 GLN A CA 1
ATOM 1644 C C . GLN A 1 222 ? -3.296 11.868 1.436 1.00 48.00 222 GLN A C 1
ATOM 1646 O O . GLN A 1 222 ? -2.247 11.822 0.795 1.00 48.00 222 GLN A O 1
ATOM 1651 N N . GLY A 1 223 ? -3.660 10.888 2.269 1.00 48.97 223 GLY A N 1
ATOM 1652 C CA . GLY A 1 223 ? -2.843 9.706 2.518 1.00 48.97 223 GLY A CA 1
ATOM 1653 C C . GLY A 1 223 ? -3.229 8.540 1.621 1.00 48.97 223 GLY A C 1
ATOM 1654 O O . GLY A 1 223 ? -4.400 8.210 1.498 1.00 48.97 223 GLY A O 1
ATOM 1655 N N . THR A 1 224 ? -2.225 7.892 1.045 1.00 50.19 224 THR A N 1
ATOM 1656 C CA . THR A 1 224 ? -2.294 6.465 0.731 1.00 50.19 224 THR A CA 1
ATOM 1657 C C . THR A 1 224 ? -1.899 5.684 1.979 1.00 50.19 224 THR A C 1
ATOM 1659 O O . THR A 1 224 ? -0.858 5.999 2.573 1.00 50.19 224 THR A O 1
ATOM 1662 N N . GLU A 1 225 ? -2.664 4.671 2.387 1.00 55.44 225 GLU A N 1
ATOM 1663 C CA . GLU A 1 225 ? -2.178 3.741 3.406 1.00 55.44 225 GLU A CA 1
ATOM 1664 C C . GLU A 1 225 ? -1.083 2.865 2.788 1.00 55.44 225 GLU A C 1
ATOM 1666 O O . GLU A 1 225 ? -1.338 2.039 1.910 1.00 55.44 225 GLU A O 1
ATOM 1671 N N . ALA A 1 226 ? 0.160 3.072 3.225 1.00 55.19 226 ALA A N 1
ATOM 1672 C CA . ALA A 1 226 ? 1.290 2.246 2.816 1.00 55.19 226 ALA A CA 1
ATOM 1673 C C . ALA A 1 226 ? 1.244 0.875 3.508 1.00 55.19 226 ALA A C 1
ATOM 1675 O O . ALA A 1 226 ? 0.601 0.694 4.546 1.00 55.19 226 ALA A O 1
ATOM 1676 N N . CYS A 1 227 ? 1.954 -0.104 2.953 1.00 57.34 227 CYS A N 1
ATOM 1677 C CA . CYS A 1 227 ? 2.102 -1.395 3.611 1.00 57.34 227 CYS A CA 1
ATOM 1678 C C . CYS A 1 227 ? 2.931 -1.267 4.898 1.00 57.34 227 CYS A C 1
ATOM 1680 O O . CYS A 1 227 ? 3.760 -0.373 5.035 1.00 57.34 227 CYS A O 1
ATOM 1682 N N . VAL A 1 228 ? 2.764 -2.214 5.822 1.00 63.53 228 VAL A N 1
ATOM 1683 C CA . VAL A 1 228 ? 3.642 -2.364 7.001 1.00 63.53 228 VAL A CA 1
ATOM 1684 C C . VAL A 1 228 ? 5.044 -2.904 6.665 1.00 63.53 228 VAL A C 1
ATOM 1686 O O . VAL A 1 228 ? 5.822 -3.138 7.585 1.00 63.53 228 VAL A O 1
ATOM 1689 N N . ASP A 1 229 ? 5.331 -3.151 5.383 1.00 63.22 229 ASP A N 1
ATOM 1690 C CA . ASP A 1 229 ? 6.563 -3.748 4.847 1.00 63.22 229 ASP A CA 1
ATOM 1691 C C . ASP A 1 229 ? 7.823 -2.986 5.297 1.00 63.22 229 ASP A C 1
ATOM 1693 O O . ASP A 1 229 ? 7.869 -1.755 5.229 1.00 63.22 229 ASP A O 1
ATOM 1697 N N . GLY A 1 230 ? 8.849 -3.715 5.749 1.00 52.94 230 GLY A N 1
ATOM 1698 C CA . GLY A 1 230 ? 10.089 -3.142 6.279 1.00 52.94 230 GLY A CA 1
ATOM 1699 C C . GLY A 1 230 ? 10.927 -2.386 5.247 1.00 52.94 230 GLY A C 1
ATOM 1700 O O . GLY A 1 230 ? 11.792 -1.589 5.616 1.00 52.94 230 GLY A O 1
ATOM 1701 N N . ARG A 1 231 ? 10.664 -2.604 3.952 1.00 52.56 231 ARG A N 1
ATOM 1702 C CA . ARG A 1 231 ? 11.345 -1.926 2.837 1.00 52.56 231 ARG A CA 1
ATOM 1703 C C . ARG A 1 231 ? 10.816 -0.513 2.583 1.00 52.56 231 ARG A C 1
ATOM 1705 O O . ARG A 1 231 ? 11.396 0.224 1.786 1.00 52.56 231 ARG A O 1
ATOM 1712 N N . GLU A 1 232 ? 9.739 -0.109 3.255 1.00 50.75 232 GLU A N 1
ATOM 1713 C CA . GLU A 1 232 ? 9.238 1.261 3.181 1.00 50.75 232 GLU A CA 1
ATOM 1714 C C . GLU A 1 232 ? 10.226 2.239 3.850 1.00 50.75 232 GLU A C 1
ATOM 1716 O O . GLU A 1 232 ? 10.548 2.155 5.034 1.00 50.75 232 GLU A O 1
ATOM 1721 N N . GLU A 1 233 ? 10.728 3.207 3.079 1.00 39.84 233 GLU A N 1
ATOM 1722 C CA . GLU A 1 233 ? 11.803 4.112 3.521 1.00 39.84 233 GLU A CA 1
ATOM 1723 C C . GLU A 1 233 ? 11.313 5.308 4.366 1.00 39.84 233 GLU A C 1
ATOM 1725 O O . GLU A 1 233 ? 12.121 6.127 4.816 1.00 39.84 233 GLU A O 1
ATOM 1730 N N . HIS A 1 234 ? 9.998 5.447 4.563 1.00 45.66 234 HIS A N 1
ATOM 1731 C CA . HIS A 1 234 ? 9.364 6.598 5.218 1.00 45.66 234 HIS A CA 1
ATOM 1732 C C . HIS A 1 234 ? 8.641 6.185 6.503 1.00 45.66 234 HIS A C 1
ATOM 1734 O O . HIS A 1 234 ? 8.341 5.017 6.718 1.00 45.66 234 HIS A O 1
ATOM 1740 N N . ALA A 1 235 ? 8.327 7.152 7.367 1.00 47.91 235 ALA A N 1
ATOM 1741 C CA . ALA A 1 235 ? 7.465 6.902 8.517 1.00 47.91 235 ALA A CA 1
ATOM 1742 C C . ALA A 1 235 ? 6.066 6.482 8.036 1.00 47.91 235 ALA A C 1
ATOM 1744 O O . ALA A 1 235 ? 5.343 7.287 7.447 1.00 47.91 235 ALA A O 1
ATOM 1745 N N . VAL A 1 236 ? 5.699 5.222 8.271 1.00 52.94 236 VAL A N 1
ATOM 1746 C CA . VAL A 1 236 ? 4.437 4.646 7.797 1.00 52.94 236 VAL A CA 1
ATOM 1747 C C . VAL A 1 236 ? 3.409 4.602 8.917 1.00 52.94 236 VAL A C 1
ATOM 1749 O O . VAL A 1 236 ? 3.682 4.176 10.037 1.00 52.94 236 VAL A O 1
ATOM 1752 N N . LEU A 1 237 ? 2.185 5.004 8.591 1.00 61.00 237 LEU A N 1
ATOM 1753 C CA . LEU A 1 237 ? 0.988 4.603 9.324 1.00 61.00 237 LEU A CA 1
ATOM 1754 C C . LEU A 1 237 ? 0.334 3.500 8.496 1.00 61.00 237 LEU A C 1
ATOM 1756 O O . LEU A 1 237 ? -0.644 3.739 7.799 1.00 61.00 237 LEU A O 1
ATOM 1760 N N . GLY A 1 238 ? 0.991 2.339 8.478 1.00 64.94 238 GLY A N 1
ATOM 1761 C CA . GLY A 1 238 ? 0.668 1.263 7.552 1.00 64.94 238 GLY A CA 1
ATOM 1762 C C . GLY A 1 238 ? -0.329 0.249 8.099 1.00 64.94 238 GLY A C 1
ATOM 1763 O O . GLY A 1 238 ? -0.407 -0.004 9.306 1.00 64.94 238 GLY A O 1
ATOM 1764 N N . THR A 1 239 ? -1.056 -0.365 7.176 1.00 79.12 239 THR A N 1
ATOM 1765 C CA . THR A 1 239 ? -1.909 -1.537 7.388 1.00 79.12 239 THR A CA 1
ATOM 1766 C C . THR A 1 239 ? -1.381 -2.697 6.536 1.00 79.12 239 THR A C 1
ATOM 1768 O O . THR A 1 239 ? -0.675 -2.476 5.545 1.00 79.12 239 THR A O 1
ATOM 1771 N N . PRO A 1 240 ? -1.622 -3.967 6.912 1.00 84.69 240 PRO A N 1
ATOM 1772 C CA . PRO A 1 240 ? -1.221 -5.092 6.074 1.00 84.69 240 PRO A CA 1
ATOM 1773 C C . PRO A 1 240 ? -1.806 -4.969 4.660 1.00 84.69 240 PRO A C 1
ATOM 1775 O O . PRO A 1 240 ? -3.015 -5.032 4.477 1.00 84.69 240 PRO A O 1
ATOM 1778 N N . GLY A 1 241 ? -0.940 -4.798 3.659 1.00 84.81 241 GLY A N 1
ATOM 1779 C CA . GLY A 1 241 ? -1.346 -4.612 2.264 1.00 84.81 241 GLY A CA 1
ATOM 1780 C C . GLY A 1 241 ? -1.782 -3.196 1.871 1.00 84.81 241 GLY A C 1
ATOM 1781 O O . GLY A 1 241 ? -2.118 -3.007 0.702 1.00 84.81 241 GLY A O 1
ATOM 1782 N N . GLY A 1 242 ? -1.742 -2.219 2.784 1.00 86.31 242 GLY A N 1
ATOM 1783 C CA . GLY A 1 242 ? -2.143 -0.833 2.521 1.00 86.31 242 GLY A CA 1
ATOM 1784 C C . GLY A 1 242 ? -3.597 -0.704 2.055 1.00 86.31 242 GLY A C 1
ATOM 1785 O O . GLY A 1 242 ? -4.430 -1.554 2.383 1.00 86.31 242 GLY A O 1
ATOM 1786 N N . ASP A 1 243 ? -3.886 0.296 1.214 1.00 87.88 243 ASP A N 1
ATOM 1787 C CA . ASP A 1 243 ? -5.234 0.519 0.648 1.00 87.88 243 ASP A CA 1
ATOM 1788 C C . ASP A 1 243 ? -5.812 -0.753 -0.005 1.00 87.88 243 ASP A C 1
ATOM 1790 O O . ASP A 1 243 ? -6.984 -1.095 0.180 1.00 87.88 243 ASP A O 1
ATOM 1794 N N . ALA A 1 244 ? -4.977 -1.502 -0.735 1.00 91.94 244 ALA A N 1
ATOM 1795 C CA . ALA A 1 244 ? -5.381 -2.751 -1.370 1.00 91.94 244 ALA A CA 1
ATOM 1796 C C . ALA A 1 244 ? -5.786 -3.843 -0.367 1.00 91.94 244 ALA A C 1
ATOM 1798 O O . ALA A 1 244 ? -6.756 -4.569 -0.602 1.00 91.94 244 ALA A O 1
ATOM 1799 N N . GLY A 1 245 ? -5.066 -3.955 0.750 1.00 93.62 245 GLY A N 1
ATOM 1800 C CA . GLY A 1 245 ? -5.409 -4.871 1.836 1.00 93.62 245 GLY A CA 1
ATOM 1801 C C . GLY A 1 245 ? -6.708 -4.475 2.535 1.00 93.62 245 GLY A C 1
ATOM 1802 O O . GLY A 1 245 ? -7.589 -5.317 2.719 1.00 93.62 245 GLY A O 1
ATOM 1803 N N . GLU A 1 246 ? -6.872 -3.191 2.858 1.00 92.00 246 GLU A N 1
ATOM 1804 C CA . GLU A 1 246 ? -8.057 -2.678 3.554 1.00 92.00 246 GLU A CA 1
ATOM 1805 C C . GLU A 1 246 ? -9.331 -2.757 2.707 1.00 92.00 246 GLU A C 1
ATOM 1807 O O . GLU A 1 246 ? -10.390 -3.145 3.215 1.00 92.00 246 GLU A O 1
ATOM 1812 N N . LEU A 1 247 ? -9.251 -2.470 1.404 1.00 92.69 247 LEU A N 1
ATOM 1813 C CA . LEU A 1 247 ? -10.407 -2.630 0.525 1.00 92.69 247 LEU A CA 1
ATOM 1814 C C . LEU A 1 247 ? -10.786 -4.111 0.378 1.00 92.69 247 LEU A C 1
ATOM 1816 O O . LEU A 1 247 ? -11.962 -4.451 0.502 1.00 92.69 247 LEU A O 1
ATOM 1820 N N . LEU A 1 248 ? -9.817 -5.019 0.201 1.00 95.62 248 LEU A N 1
ATOM 1821 C CA . LEU A 1 248 ? -10.093 -6.461 0.161 1.00 95.62 248 LEU A CA 1
ATOM 1822 C C . LEU A 1 248 ? -10.705 -6.968 1.477 1.00 95.62 248 LEU A C 1
ATOM 1824 O O . LEU A 1 248 ? -11.648 -7.769 1.467 1.00 95.62 248 LEU A O 1
ATOM 1828 N N . LEU A 1 249 ? -10.216 -6.471 2.612 1.00 95.69 249 LEU A N 1
ATOM 1829 C CA . LEU A 1 249 ? -10.783 -6.738 3.928 1.00 95.69 249 LEU A CA 1
ATOM 1830 C C . LEU A 1 249 ? -12.253 -6.283 3.996 1.00 95.69 249 LEU A C 1
ATOM 1832 O O . LEU A 1 249 ? -13.109 -7.065 4.433 1.00 95.69 249 LEU A O 1
ATOM 1836 N N . ALA A 1 250 ? -12.568 -5.074 3.526 1.00 93.88 250 ALA A N 1
ATOM 1837 C CA . ALA A 1 250 ? -13.934 -4.556 3.490 1.00 93.88 250 ALA A CA 1
ATOM 1838 C C . ALA A 1 250 ? -14.853 -5.395 2.591 1.00 93.88 250 ALA A C 1
ATOM 1840 O O . ALA A 1 250 ? -15.937 -5.789 3.026 1.00 93.88 250 ALA A O 1
ATOM 1841 N N . LEU A 1 251 ? -14.394 -5.765 1.392 1.00 94.44 251 LEU A N 1
ATOM 1842 C CA . LEU A 1 251 ? -15.127 -6.645 0.475 1.00 94.44 251 LEU A CA 1
ATOM 1843 C C . LEU A 1 251 ? -15.438 -8.001 1.124 1.00 94.44 251 LEU A C 1
ATOM 1845 O O . LEU A 1 251 ? -16.580 -8.461 1.098 1.00 94.44 251 LEU A O 1
ATOM 1849 N N . SER A 1 252 ? -14.449 -8.614 1.785 1.00 96.12 252 SER A N 1
ATOM 1850 C CA . SER A 1 252 ? -14.641 -9.899 2.477 1.00 96.12 252 SER A CA 1
ATOM 1851 C C . SER A 1 252 ? -15.633 -9.797 3.640 1.00 96.12 252 SER A C 1
ATOM 1853 O O . SER A 1 252 ? -16.343 -10.754 3.957 1.00 96.12 252 SER A O 1
ATOM 1855 N N . THR A 1 253 ? -15.698 -8.627 4.277 1.00 95.56 253 THR A N 1
ATOM 1856 C CA . THR A 1 253 ? -16.625 -8.336 5.373 1.00 95.56 253 THR A CA 1
ATOM 1857 C C . THR A 1 253 ? -18.051 -8.200 4.849 1.00 95.56 253 THR A C 1
ATOM 1859 O O . THR A 1 253 ? -18.975 -8.755 5.447 1.00 95.56 253 THR A O 1
ATOM 1862 N N . ILE A 1 254 ? -18.235 -7.545 3.697 1.00 93.56 254 ILE A N 1
ATOM 1863 C CA . ILE A 1 254 ? -19.531 -7.469 3.011 1.00 93.56 254 ILE A CA 1
ATOM 1864 C C . ILE A 1 254 ? -20.024 -8.878 2.664 1.00 93.56 254 ILE A C 1
ATOM 1866 O O . ILE A 1 254 ? -21.143 -9.226 3.053 1.00 93.56 254 ILE A O 1
ATOM 1870 N N . GLU A 1 255 ? -19.203 -9.715 2.014 1.00 95.00 255 GLU A N 1
ATOM 1871 C CA . GLU A 1 255 ? -19.603 -11.090 1.661 1.00 95.00 255 GLU A CA 1
ATOM 1872 C C . GLU A 1 255 ? -20.031 -11.888 2.899 1.00 95.00 255 GLU A C 1
ATOM 1874 O O . GLU A 1 255 ? -21.056 -12.570 2.899 1.00 95.00 255 GLU A O 1
ATOM 1879 N N . ALA A 1 256 ? -19.279 -11.764 3.991 1.00 94.69 256 ALA A N 1
ATOM 1880 C CA . ALA A 1 256 ? -19.543 -12.505 5.214 1.00 94.69 256 ALA A CA 1
ATOM 1881 C C . ALA A 1 256 ? -20.822 -12.082 5.940 1.00 94.69 256 ALA A C 1
ATOM 1883 O O . ALA A 1 256 ? -21.538 -12.930 6.474 1.00 94.69 256 ALA A O 1
ATOM 1884 N N . MET A 1 257 ? -21.099 -10.780 5.995 1.00 94.88 257 MET A N 1
ATOM 1885 C CA . MET A 1 257 ? -22.259 -10.264 6.721 1.00 94.88 257 MET A CA 1
ATOM 1886 C C . MET A 1 257 ? -23.556 -10.382 5.921 1.00 94.88 257 MET A C 1
ATOM 1888 O O . MET A 1 257 ? -24.627 -10.506 6.516 1.00 94.88 257 MET A O 1
ATOM 1892 N N . THR A 1 258 ? -23.468 -10.345 4.591 1.00 93.00 258 THR A N 1
ATOM 1893 C CA . THR A 1 258 ? -24.634 -10.396 3.694 1.00 93.00 258 THR A CA 1
ATOM 1894 C C . THR A 1 258 ? -24.898 -11.794 3.137 1.00 93.00 258 THR A C 1
ATOM 1896 O O . THR A 1 258 ? -26.019 -12.091 2.727 1.00 93.00 258 THR A O 1
ATOM 1899 N N . GLY A 1 259 ? -23.883 -12.663 3.111 1.00 92.31 259 GLY A N 1
ATOM 1900 C CA . GLY A 1 259 ? -23.929 -13.950 2.416 1.00 92.31 259 GLY A CA 1
ATOM 1901 C C . GLY A 1 259 ? -23.952 -13.823 0.888 1.00 92.31 259 GLY A C 1
ATOM 1902 O O . GLY A 1 259 ? -24.181 -14.821 0.205 1.00 92.31 259 GLY A O 1
ATOM 1903 N N . ARG A 1 260 ? -23.759 -12.613 0.345 1.00 91.38 260 ARG A N 1
ATOM 1904 C CA . ARG A 1 260 ? -23.700 -12.346 -1.093 1.00 91.38 260 ARG A CA 1
ATOM 1905 C C . ARG A 1 260 ? -22.263 -12.493 -1.573 1.00 91.38 260 ARG A C 1
ATOM 1907 O O . ARG A 1 260 ? -21.376 -11.844 -1.040 1.00 91.38 260 ARG A O 1
ATOM 1914 N N . GLU A 1 261 ? -22.049 -13.287 -2.614 1.00 94.81 261 GLU A N 1
ATOM 1915 C CA . GLU A 1 261 ? -20.773 -13.278 -3.331 1.00 94.81 261 GLU A CA 1
ATOM 1916 C C . GLU A 1 261 ? -20.701 -12.042 -4.233 1.00 94.81 261 GLU A C 1
ATOM 1918 O O . GLU A 1 261 ? -21.626 -11.781 -5.010 1.00 94.81 261 GLU A O 1
ATOM 1923 N N . LEU A 1 262 ? -19.616 -11.278 -4.118 1.00 94.69 262 LEU A N 1
ATOM 1924 C CA . LEU A 1 262 ? -19.380 -10.085 -4.925 1.00 94.69 262 LEU A CA 1
ATOM 1925 C C . LEU A 1 262 ? -18.790 -10.486 -6.280 1.00 94.69 262 LEU A C 1
ATOM 1927 O O . LEU A 1 262 ? -17.796 -11.221 -6.359 1.00 94.69 262 LEU A O 1
ATOM 1931 N N . ALA A 1 263 ? -19.418 -10.001 -7.350 1.00 94.81 263 ALA A N 1
ATOM 1932 C CA . ALA A 1 263 ? -18.906 -10.129 -8.709 1.00 94.81 263 ALA A CA 1
ATOM 1933 C C . ALA A 1 263 ? -17.881 -9.023 -9.017 1.00 94.81 263 ALA A C 1
ATOM 1935 O O . ALA A 1 263 ? -17.811 -8.018 -8.317 1.00 94.81 263 ALA A O 1
ATOM 1936 N N . GLU A 1 264 ? -17.113 -9.169 -10.099 1.00 94.19 264 GLU A N 1
ATOM 1937 C CA . GLU A 1 264 ? -16.132 -8.149 -10.512 1.00 94.19 264 GLU A CA 1
ATOM 1938 C C . GLU A 1 264 ? -16.764 -6.767 -10.734 1.00 94.19 264 GLU A C 1
ATOM 1940 O O . GLU A 1 264 ? -16.146 -5.768 -10.386 1.00 94.19 264 GLU A O 1
ATOM 1945 N N . ASP A 1 265 ? -18.000 -6.706 -11.241 1.00 92.44 265 ASP A N 1
ATOM 1946 C CA . ASP A 1 265 ? -18.728 -5.444 -11.428 1.00 92.44 265 ASP A CA 1
ATOM 1947 C C . ASP A 1 265 ? -19.081 -4.774 -10.087 1.00 92.44 265 ASP A C 1
ATOM 1949 O O . ASP A 1 265 ? -18.992 -3.554 -9.968 1.00 92.44 265 ASP A O 1
ATOM 1953 N N . ASP A 1 266 ? -19.427 -5.565 -9.062 1.00 93.69 266 ASP A N 1
ATOM 1954 C CA . ASP A 1 266 ? -19.676 -5.052 -7.708 1.00 93.69 266 ASP A CA 1
ATOM 1955 C C . ASP A 1 266 ? -18.381 -4.488 -7.100 1.00 93.69 266 ASP A C 1
ATOM 1957 O O . ASP A 1 266 ? -18.374 -3.418 -6.491 1.00 93.69 266 ASP A O 1
ATOM 1961 N N . ILE A 1 267 ? -17.267 -5.206 -7.291 1.00 94.81 267 ILE A N 1
ATOM 1962 C CA . ILE A 1 267 ? -15.944 -4.797 -6.807 1.00 94.81 267 ILE A CA 1
ATOM 1963 C C . ILE A 1 267 ? -15.478 -3.525 -7.523 1.00 94.81 267 ILE A C 1
ATOM 1965 O O . ILE A 1 267 ? -14.959 -2.626 -6.869 1.00 94.81 267 ILE A O 1
ATOM 1969 N N . MET A 1 268 ? -15.680 -3.434 -8.841 1.00 92.38 268 MET A N 1
ATOM 1970 C CA . MET A 1 268 ? -15.346 -2.249 -9.634 1.00 92.38 268 MET A CA 1
ATOM 1971 C C . MET A 1 268 ? -16.112 -1.020 -9.140 1.00 92.38 268 MET A C 1
ATOM 1973 O O . MET A 1 268 ? -15.495 0.005 -8.883 1.00 92.38 268 MET A O 1
ATOM 1977 N N . GLY A 1 269 ? -17.427 -1.139 -8.919 1.00 89.69 269 GLY A N 1
ATOM 1978 C CA . GLY A 1 269 ? -18.233 -0.027 -8.406 1.00 89.69 269 GLY A CA 1
ATOM 1979 C C . GLY A 1 269 ? -17.776 0.463 -7.027 1.00 89.69 269 GLY A C 1
ATOM 1980 O O . GLY A 1 269 ? -17.695 1.667 -6.793 1.00 89.69 269 GLY A O 1
ATOM 1981 N N . LEU A 1 270 ? -17.413 -0.456 -6.126 1.00 89.62 270 LEU A N 1
ATOM 1982 C CA . LEU A 1 270 ? -16.855 -0.103 -4.815 1.00 89.62 270 LEU A CA 1
ATOM 1983 C C . LEU A 1 270 ? -15.463 0.529 -4.912 1.00 89.62 270 LEU A C 1
ATOM 1985 O O . LEU A 1 270 ? -15.149 1.435 -4.142 1.00 89.62 270 LEU A O 1
ATOM 1989 N N . PHE A 1 271 ? -14.630 0.047 -5.832 1.00 90.06 271 PHE A N 1
ATOM 1990 C CA . PHE A 1 271 ? -13.308 0.607 -6.083 1.00 90.06 271 PHE A CA 1
ATOM 1991 C C . PHE A 1 271 ? -13.413 2.036 -6.629 1.00 90.06 271 PHE A C 1
ATOM 1993 O O . PHE A 1 271 ? -12.734 2.926 -6.123 1.00 90.06 271 PHE A O 1
ATOM 2000 N N . ASP A 1 272 ? -14.291 2.267 -7.609 1.00 87.12 272 ASP A N 1
ATOM 2001 C CA . ASP A 1 272 ? -14.560 3.596 -8.166 1.00 87.12 272 ASP A CA 1
ATOM 2002 C C . ASP A 1 272 ? -15.037 4.555 -7.072 1.00 87.12 272 ASP A C 1
ATOM 2004 O O . ASP A 1 272 ? -14.466 5.633 -6.918 1.00 87.12 272 ASP A O 1
ATOM 2008 N N . ALA A 1 273 ? -16.000 4.131 -6.245 1.00 84.75 273 ALA A N 1
ATOM 2009 C CA . ALA A 1 273 ? -16.447 4.921 -5.102 1.00 84.75 273 ALA A CA 1
ATOM 2010 C C . ALA A 1 273 ? -15.274 5.254 -4.166 1.00 84.75 273 ALA A C 1
ATOM 2012 O O . ALA A 1 273 ? -15.061 6.417 -3.833 1.00 84.75 273 ALA A O 1
ATOM 2013 N N . TYR A 1 274 ? -14.464 4.261 -3.779 1.00 85.25 274 TYR A N 1
ATOM 2014 C CA . TYR A 1 274 ? -13.299 4.475 -2.915 1.00 85.25 274 TYR A CA 1
ATOM 2015 C C . TYR A 1 274 ? -12.347 5.530 -3.490 1.00 85.25 274 TYR A C 1
ATOM 2017 O O . TYR A 1 274 ? -11.958 6.469 -2.796 1.00 85.25 274 TYR A O 1
ATOM 2025 N N . VAL A 1 275 ? -11.999 5.413 -4.769 1.00 81.69 275 VAL A N 1
ATOM 2026 C CA . VAL A 1 275 ? -11.087 6.348 -5.430 1.00 81.69 275 VAL A CA 1
ATOM 2027 C C . VAL A 1 275 ? -11.701 7.740 -5.580 1.00 81.69 275 VAL A C 1
ATOM 2029 O O . VAL A 1 275 ? -10.997 8.726 -5.379 1.00 81.69 275 VAL A O 1
ATOM 2032 N N . GLU A 1 276 ? -12.996 7.863 -5.869 1.00 80.44 276 GLU A N 1
ATOM 2033 C CA . GLU A 1 276 ? -13.677 9.165 -5.897 1.00 80.44 276 GLU A CA 1
ATOM 2034 C C . GLU A 1 276 ? -13.708 9.836 -4.514 1.00 80.44 276 GLU A C 1
ATOM 2036 O O . GLU A 1 276 ? -13.570 11.059 -4.415 1.00 80.44 276 GLU A O 1
ATOM 2041 N N . GLY A 1 277 ? -13.861 9.048 -3.445 1.00 76.50 277 GLY A N 1
ATOM 2042 C CA . GLY A 1 277 ? -13.920 9.537 -2.067 1.00 76.50 277 GLY A CA 1
ATOM 2043 C C . GLY A 1 277 ? -12.562 9.926 -1.479 1.00 76.50 277 GLY A C 1
ATOM 2044 O O . GLY A 1 277 ? -12.457 10.959 -0.814 1.00 76.50 277 GLY A O 1
ATOM 2045 N N . PHE A 1 278 ? -11.529 9.115 -1.725 1.00 74.12 278 PHE A N 1
ATOM 2046 C CA . PHE A 1 278 ? -10.206 9.241 -1.092 1.00 74.12 278 PHE A CA 1
ATOM 2047 C C . PHE A 1 278 ? -9.095 9.698 -2.057 1.00 74.12 278 PHE A C 1
ATOM 2049 O O . PHE A 1 278 ? -8.013 10.094 -1.629 1.00 74.12 278 PHE A O 1
ATOM 2056 N N . GLY A 1 279 ? -9.362 9.725 -3.364 1.00 68.62 279 GLY A N 1
ATOM 2057 C CA . GLY A 1 279 ? -8.542 10.358 -4.402 1.00 68.62 279 GLY A CA 1
ATOM 2058 C C . GLY A 1 279 ? -7.426 9.499 -5.004 1.00 68.62 279 GLY A C 1
ATOM 2059 O O . GLY A 1 279 ? -7.141 9.637 -6.195 1.00 68.62 279 GLY A O 1
ATOM 2060 N N . ARG A 1 280 ? -6.770 8.638 -4.220 1.00 70.50 280 ARG A N 1
ATOM 2061 C CA . ARG A 1 280 ? -5.676 7.761 -4.679 1.00 70.50 280 ARG A CA 1
ATOM 2062 C C . ARG A 1 280 ? -5.778 6.377 -4.052 1.00 70.50 280 ARG A C 1
ATOM 2064 O O . ARG A 1 280 ? -6.381 6.224 -2.996 1.00 70.50 280 ARG A O 1
ATOM 2071 N N . PHE A 1 281 ? -5.188 5.389 -4.720 1.00 82.69 281 PHE A N 1
ATOM 2072 C CA . PHE A 1 281 ? -5.195 3.997 -4.280 1.00 82.69 281 PHE A CA 1
ATOM 2073 C C . PHE A 1 281 ? -3.801 3.377 -4.369 1.00 82.69 281 PHE A C 1
ATOM 2075 O O . PHE A 1 281 ? -3.258 3.205 -5.466 1.00 82.69 281 PHE A O 1
ATOM 2082 N N . TYR A 1 282 ? -3.224 3.025 -3.226 1.00 84.88 282 TYR A N 1
ATOM 2083 C CA . TYR A 1 282 ? -1.925 2.373 -3.147 1.00 84.88 282 TYR A CA 1
ATOM 2084 C C . TYR A 1 282 ? -2.013 0.861 -3.335 1.00 84.88 282 TYR A C 1
ATOM 2086 O O . TYR A 1 282 ? -2.824 0.148 -2.740 1.00 84.88 282 TYR A O 1
ATOM 2094 N N . VAL A 1 283 ? -1.094 0.359 -4.148 1.00 88.06 283 VAL A N 1
ATOM 2095 C CA . VAL A 1 283 ? -0.798 -1.062 -4.282 1.00 88.06 283 VAL A CA 1
ATOM 2096 C C . VAL A 1 283 ? 0.682 -1.199 -4.605 1.00 88.06 283 VAL A C 1
ATOM 2098 O O . VAL A 1 283 ? 1.240 -0.389 -5.342 1.00 88.06 283 VAL A O 1
ATOM 2101 N N . HIS A 1 284 ? 1.336 -2.230 -4.085 1.00 87.12 284 HIS A N 1
ATOM 2102 C CA . HIS A 1 284 ? 2.740 -2.471 -4.391 1.00 87.12 284 HIS A CA 1
ATOM 2103 C C . HIS A 1 284 ? 3.000 -3.901 -4.853 1.00 87.12 284 HIS A C 1
ATOM 2105 O O . HIS A 1 284 ? 2.242 -4.837 -4.582 1.00 87.12 284 HIS A O 1
ATOM 2111 N N . THR A 1 285 ? 4.120 -4.036 -5.546 1.00 90.12 285 THR A N 1
ATOM 2112 C CA . THR A 1 285 ? 4.819 -5.285 -5.827 1.00 90.12 285 THR A CA 1
ATOM 2113 C C . THR A 1 285 ? 6.270 -5.151 -5.359 1.00 90.12 285 THR A C 1
ATOM 2115 O O . THR A 1 285 ? 6.652 -4.099 -4.851 1.00 90.12 285 THR A O 1
ATOM 2118 N N . ASP A 1 286 ? 7.084 -6.184 -5.538 1.00 85.69 286 ASP A N 1
ATOM 2119 C CA . ASP A 1 286 ? 8.510 -6.159 -5.240 1.00 85.69 286 ASP A CA 1
ATOM 2120 C C . ASP A 1 286 ? 9.353 -6.842 -6.319 1.00 85.69 286 ASP A C 1
ATOM 2122 O O . ASP A 1 286 ? 8.811 -7.470 -7.235 1.00 85.69 286 ASP A O 1
ATOM 2126 N N . ASP A 1 287 ? 10.674 -6.697 -6.209 1.00 85.12 287 ASP A N 1
ATOM 2127 C CA . ASP A 1 287 ? 11.642 -7.264 -7.153 1.00 85.12 287 ASP A CA 1
ATOM 2128 C C . ASP A 1 287 ? 11.481 -8.781 -7.308 1.00 85.12 287 ASP A C 1
ATOM 2130 O O . ASP A 1 287 ? 11.407 -9.277 -8.429 1.00 85.12 287 ASP A O 1
ATOM 2134 N N . HIS A 1 288 ? 11.311 -9.522 -6.210 1.00 89.75 288 HIS A N 1
ATOM 2135 C CA . HIS A 1 288 ? 11.147 -10.978 -6.254 1.00 89.75 288 HIS A CA 1
ATOM 2136 C C . HIS A 1 288 ? 9.912 -11.422 -7.037 1.00 89.75 288 HIS A C 1
ATOM 2138 O O . HIS A 1 288 ? 9.959 -12.381 -7.811 1.00 89.75 288 HIS A O 1
ATOM 2144 N N . ALA A 1 289 ? 8.781 -10.739 -6.854 1.00 94.75 289 ALA A N 1
ATOM 2145 C CA . ALA A 1 289 ? 7.588 -11.022 -7.638 1.00 94.75 289 ALA A CA 1
ATOM 2146 C C . ALA A 1 289 ? 7.773 -10.657 -9.114 1.00 94.75 289 ALA A C 1
ATOM 2148 O O . ALA A 1 289 ? 7.244 -11.362 -9.975 1.00 94.75 289 ALA A O 1
ATOM 2149 N N . LEU A 1 290 ? 8.527 -9.595 -9.423 1.00 94.00 290 LEU A N 1
ATOM 2150 C CA . LEU A 1 290 ? 8.866 -9.247 -10.805 1.00 94.00 290 LEU A CA 1
ATOM 2151 C C . LEU A 1 290 ? 9.793 -10.285 -11.449 1.00 94.00 290 LEU A C 1
ATOM 2153 O O . LEU A 1 290 ? 9.599 -10.611 -12.619 1.00 94.00 290 LEU A O 1
ATOM 2157 N N . GLU A 1 291 ? 10.743 -10.845 -10.702 1.00 94.44 291 GLU A N 1
ATOM 2158 C CA . GLU A 1 291 ? 11.618 -11.933 -11.153 1.00 94.44 291 GLU A CA 1
ATOM 2159 C C . GLU A 1 291 ? 10.826 -13.214 -11.438 1.00 94.44 291 GLU A C 1
ATOM 2161 O O . GLU A 1 291 ? 10.932 -13.782 -12.527 1.00 94.44 291 GLU A O 1
ATOM 2166 N N . HIS A 1 292 ? 9.957 -13.635 -10.516 1.00 96.88 292 HIS A N 1
ATOM 2167 C CA . HIS A 1 292 ? 9.073 -14.783 -10.743 1.00 96.88 292 HIS A CA 1
ATOM 2168 C C . HIS A 1 292 ? 8.115 -14.561 -11.919 1.00 96.88 292 HIS A C 1
ATOM 2170 O O . HIS A 1 292 ? 7.880 -15.467 -12.730 1.00 96.88 292 HIS A O 1
ATOM 2176 N N . LEU A 1 293 ? 7.590 -13.343 -12.056 1.00 97.69 293 LEU A N 1
ATOM 2177 C CA . LEU A 1 293 ? 6.749 -12.983 -13.186 1.00 97.69 293 LEU A CA 1
ATOM 2178 C C . LEU A 1 293 ? 7.541 -13.040 -14.494 1.00 97.69 293 LEU A C 1
ATOM 2180 O O . LEU A 1 293 ? 7.037 -13.597 -15.468 1.00 97.69 293 LEU A O 1
ATOM 2184 N N . LEU A 1 294 ? 8.772 -12.527 -14.525 1.00 97.19 294 LEU A N 1
ATOM 2185 C CA . LEU A 1 294 ? 9.657 -12.604 -15.686 1.00 97.19 294 LEU A CA 1
ATOM 2186 C C . LEU A 1 294 ? 9.854 -14.056 -16.132 1.00 97.19 294 LEU A C 1
ATOM 2188 O O . LEU A 1 294 ? 9.626 -14.360 -17.303 1.00 97.19 294 LEU A O 1
ATOM 2192 N N . GLU A 1 295 ? 10.199 -14.961 -15.213 1.00 96.81 295 GLU A N 1
ATOM 2193 C CA . GLU A 1 295 ? 10.347 -16.393 -15.513 1.00 96.81 295 GLU A CA 1
ATOM 2194 C C . GLU A 1 295 ? 9.065 -16.979 -16.119 1.00 96.81 295 GLU A C 1
ATOM 2196 O O . GLU A 1 295 ? 9.095 -17.705 -17.120 1.00 96.81 295 GLU A O 1
ATOM 2201 N N . SER A 1 296 ? 7.915 -16.631 -15.537 1.00 97.25 296 SER A N 1
ATOM 2202 C CA . SER A 1 296 ? 6.614 -17.098 -16.005 1.00 97.25 296 SER A CA 1
ATOM 2203 C C . SER A 1 296 ? 6.257 -16.566 -17.398 1.00 97.25 296 SER A C 1
ATOM 2205 O O . SER A 1 296 ? 5.691 -17.310 -18.203 1.00 97.25 296 SER A O 1
ATOM 2207 N N . LEU A 1 297 ? 6.604 -15.314 -17.699 1.00 97.62 297 LEU A N 1
ATOM 2208 C CA . LEU A 1 297 ? 6.364 -14.673 -18.992 1.00 97.62 297 LEU A CA 1
ATOM 2209 C C . LEU A 1 297 ? 7.329 -15.184 -20.072 1.00 97.62 297 LEU A C 1
ATOM 2211 O O . LEU A 1 297 ? 6.920 -15.406 -21.208 1.00 97.62 297 LEU A O 1
ATOM 2215 N N . GLU A 1 298 ? 8.593 -15.447 -19.742 1.00 96.12 298 GLU A N 1
ATOM 2216 C CA . GLU A 1 298 ? 9.558 -16.028 -20.688 1.00 96.12 298 GLU A CA 1
ATOM 2217 C C . GLU A 1 298 ? 9.212 -17.472 -21.079 1.00 96.12 298 GLU A C 1
ATOM 2219 O O . GLU A 1 298 ? 9.580 -17.938 -22.169 1.00 96.12 298 GLU A O 1
ATOM 2224 N N . ALA A 1 299 ? 8.486 -18.193 -20.223 1.00 96.12 299 ALA A N 1
ATOM 2225 C CA . ALA A 1 299 ? 7.954 -19.516 -20.529 1.00 96.12 299 ALA A CA 1
ATOM 2226 C C . ALA A 1 299 ? 6.783 -19.468 -21.534 1.00 96.12 299 ALA A C 1
ATOM 2228 O O . ALA A 1 299 ? 6.616 -20.410 -22.321 1.00 96.12 299 ALA A O 1
ATOM 2229 N N . ASP A 1 300 ? 6.033 -18.367 -21.586 1.00 97.31 300 ASP A N 1
ATOM 2230 C CA . ASP A 1 300 ? 4.904 -18.185 -22.497 1.00 97.31 300 ASP A CA 1
ATOM 2231 C C . ASP A 1 300 ? 5.364 -17.647 -23.874 1.00 97.31 300 ASP A C 1
ATOM 2233 O O . ASP A 1 300 ? 6.060 -16.633 -23.949 1.00 97.31 300 ASP A O 1
ATOM 2237 N N . PRO A 1 301 ? 5.005 -18.295 -25.002 1.00 96.50 301 PRO A N 1
ATOM 2238 C CA . PRO A 1 301 ? 5.395 -17.833 -26.335 1.00 96.50 301 PRO A CA 1
ATOM 2239 C C . PRO A 1 301 ? 4.972 -16.397 -26.678 1.00 96.50 301 PRO A C 1
ATOM 2241 O O . PRO A 1 301 ? 5.727 -15.721 -27.376 1.00 96.50 301 PRO A O 1
ATOM 2244 N N . ILE A 1 302 ? 3.804 -15.942 -26.207 1.00 94.88 302 ILE A N 1
ATOM 2245 C CA . ILE A 1 302 ? 3.270 -14.598 -26.477 1.00 94.88 302 ILE A CA 1
ATOM 2246 C C . ILE A 1 302 ? 4.178 -13.553 -25.827 1.00 94.88 302 ILE A C 1
ATOM 2248 O O . ILE A 1 302 ? 4.617 -12.601 -26.471 1.00 94.88 302 ILE A O 1
ATOM 2252 N N . PHE A 1 303 ? 4.489 -13.743 -24.546 1.00 97.06 303 PHE A N 1
ATOM 2253 C CA . PHE A 1 303 ? 5.259 -12.768 -23.782 1.00 97.06 303 PHE A CA 1
ATOM 2254 C C . PHE A 1 303 ? 6.758 -12.853 -24.056 1.00 97.06 303 PHE A C 1
ATOM 2256 O O . PHE A 1 303 ? 7.422 -11.819 -24.076 1.00 97.06 303 PHE A O 1
ATOM 2263 N N . ARG A 1 304 ? 7.289 -14.036 -24.386 1.00 95.50 304 ARG A N 1
ATOM 2264 C CA . ARG A 1 304 ? 8.676 -14.184 -24.849 1.00 95.50 304 ARG A CA 1
ATOM 2265 C C . ARG A 1 304 ? 8.979 -13.301 -26.059 1.00 95.50 304 ARG A C 1
ATOM 2267 O O . ARG A 1 304 ? 10.053 -12.713 -26.120 1.00 95.50 304 ARG A O 1
ATOM 2274 N N . GLU A 1 305 ? 8.053 -13.199 -27.012 1.00 93.50 305 GLU A N 1
ATOM 2275 C CA . GLU A 1 305 ? 8.216 -12.313 -28.171 1.00 93.50 305 GLU A CA 1
ATOM 2276 C C . GLU A 1 305 ? 8.191 -10.834 -27.757 1.00 93.50 305 GLU A C 1
ATOM 2278 O O . GLU A 1 305 ? 9.044 -10.059 -28.191 1.00 93.50 305 GLU A O 1
ATOM 2283 N N . LEU A 1 306 ? 7.278 -10.453 -26.858 1.00 91.94 306 LEU A N 1
ATOM 2284 C CA . LEU A 1 306 ? 7.182 -9.084 -26.332 1.00 91.94 306 LEU A CA 1
ATOM 2285 C C 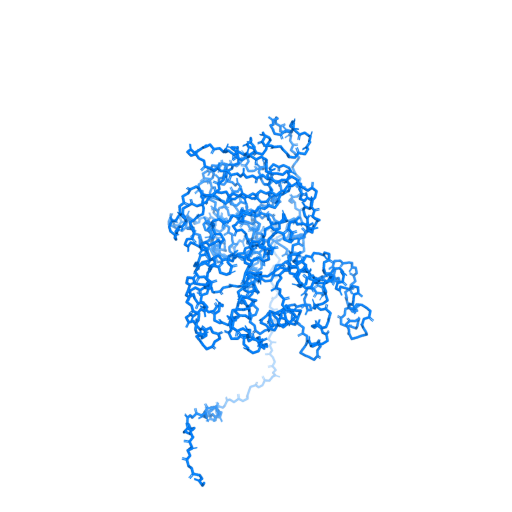. LEU A 1 306 ? 8.418 -8.655 -25.523 1.00 91.94 306 LEU A C 1
ATOM 2287 O O . LEU A 1 306 ? 8.752 -7.470 -25.500 1.00 91.94 306 LEU A O 1
ATOM 2291 N N . LEU A 1 307 ? 9.102 -9.605 -24.882 1.00 93.69 307 LEU A N 1
ATOM 2292 C CA . LEU A 1 307 ? 10.301 -9.371 -24.072 1.00 93.69 307 LEU A CA 1
ATOM 2293 C C . LEU A 1 307 ? 11.615 -9.515 -24.860 1.00 93.69 307 LEU A C 1
ATOM 2295 O O . LEU A 1 307 ? 12.667 -9.137 -24.352 1.00 93.69 307 LEU A O 1
ATOM 2299 N N . ALA A 1 308 ? 11.584 -10.004 -26.106 1.00 89.75 308 ALA A N 1
ATOM 2300 C CA . ALA A 1 308 ? 12.784 -10.362 -26.874 1.00 89.75 308 ALA A CA 1
ATOM 2301 C C . ALA A 1 308 ? 13.766 -9.200 -27.130 1.00 89.75 308 ALA A C 1
ATOM 2303 O O . ALA A 1 308 ? 14.932 -9.443 -27.428 1.00 89.75 308 ALA A O 1
ATOM 2304 N N . GLY A 1 309 ? 13.305 -7.949 -27.037 1.00 86.25 309 GLY A N 1
ATOM 2305 C CA . GLY A 1 309 ? 14.138 -6.755 -27.219 1.00 86.25 309 GLY A CA 1
ATOM 2306 C C . GLY A 1 309 ? 14.876 -6.274 -25.964 1.00 86.25 309 GLY A C 1
ATOM 2307 O O . GLY A 1 309 ? 15.610 -5.294 -26.058 1.00 86.25 309 GLY A O 1
ATOM 2308 N N . ALA A 1 310 ? 14.662 -6.901 -24.804 1.00 89.62 310 ALA A N 1
ATOM 2309 C CA . ALA A 1 310 ? 15.311 -6.535 -23.549 1.00 89.62 310 ALA A CA 1
ATOM 2310 C C . ALA A 1 310 ? 16.516 -7.448 -23.269 1.00 89.62 310 ALA A C 1
ATOM 2312 O O . ALA A 1 310 ? 16.363 -8.652 -23.042 1.00 89.62 310 ALA A O 1
ATOM 2313 N N . GLU A 1 311 ? 17.722 -6.876 -23.279 1.00 89.06 311 GLU A N 1
ATOM 2314 C CA . GLU A 1 311 ? 18.968 -7.600 -23.014 1.00 89.06 311 GLU A CA 1
ATOM 2315 C C . GLU A 1 311 ? 19.487 -7.311 -21.600 1.00 89.06 311 GLU A C 1
ATOM 2317 O O . GLU A 1 311 ? 19.677 -6.162 -21.218 1.00 89.06 311 GLU A O 1
ATOM 2322 N N . GLY A 1 312 ? 19.759 -8.371 -20.836 1.00 87.31 312 GLY A N 1
ATOM 2323 C CA . GLY A 1 312 ? 20.249 -8.281 -19.456 1.00 87.31 312 GLY A CA 1
ATOM 2324 C C . GLY A 1 312 ? 19.136 -8.255 -18.391 1.00 87.31 312 GLY A C 1
ATOM 2325 O O . GLY A 1 312 ? 17.975 -8.021 -18.724 1.00 87.31 312 GLY A O 1
ATOM 2326 N N . PRO A 1 313 ? 19.461 -8.545 -17.114 1.00 82.19 313 PRO A N 1
ATOM 2327 C CA . PRO A 1 313 ? 18.465 -8.670 -16.043 1.00 82.19 313 PRO A CA 1
ATOM 2328 C C . PRO A 1 313 ? 17.662 -7.386 -15.794 1.00 82.19 313 PRO A C 1
ATOM 2330 O O . PRO A 1 313 ? 16.437 -7.429 -15.763 1.00 82.19 313 PRO A O 1
ATOM 2333 N N . GLU A 1 314 ? 18.334 -6.237 -15.707 1.00 81.75 314 GLU A N 1
ATOM 2334 C CA . GLU A 1 314 ? 17.695 -4.944 -15.418 1.00 81.75 314 GLU A CA 1
ATOM 2335 C C . GLU A 1 314 ? 16.720 -4.523 -16.525 1.00 81.75 314 GLU A C 1
ATOM 2337 O O . GLU A 1 314 ? 15.555 -4.237 -16.256 1.00 81.75 314 GLU A O 1
ATOM 2342 N N . ALA A 1 315 ? 17.153 -4.581 -17.790 1.00 84.00 315 ALA A N 1
ATOM 2343 C CA . ALA A 1 315 ? 16.301 -4.236 -18.928 1.00 84.00 315 ALA A CA 1
ATOM 2344 C C . ALA A 1 315 ? 15.081 -5.166 -19.045 1.00 84.00 315 ALA A C 1
ATOM 2346 O O . ALA A 1 315 ? 14.009 -4.744 -19.489 1.00 84.00 315 ALA A O 1
ATOM 2347 N N . LYS A 1 316 ? 15.225 -6.442 -18.658 1.00 89.31 316 LYS A N 1
ATOM 2348 C CA . LYS A 1 316 ? 14.111 -7.396 -18.624 1.00 89.31 316 LYS A CA 1
ATOM 2349 C C . LYS A 1 316 ? 13.105 -7.052 -17.531 1.00 89.31 316 LYS A C 1
ATOM 2351 O O . LYS A 1 316 ? 11.910 -7.049 -17.818 1.00 89.31 316 LYS A O 1
ATOM 2356 N N . LEU A 1 317 ? 13.562 -6.722 -16.324 1.00 87.06 317 LEU A N 1
ATOM 2357 C CA . LEU A 1 317 ? 12.679 -6.292 -15.236 1.00 87.06 317 LEU A CA 1
ATOM 2358 C C . LEU A 1 317 ? 11.963 -4.977 -15.580 1.00 87.06 317 LEU A C 1
ATOM 2360 O O . LEU A 1 317 ? 10.749 -4.884 -15.399 1.00 87.06 317 LEU A O 1
ATOM 2364 N N . GLU A 1 318 ? 12.652 -4.012 -16.198 1.00 85.69 318 GLU A N 1
ATOM 2365 C CA . GLU A 1 318 ? 12.022 -2.785 -16.708 1.00 85.69 318 GLU A CA 1
ATOM 2366 C C . GLU A 1 318 ? 10.969 -3.094 -17.790 1.00 85.69 318 GLU A C 1
ATOM 2368 O O . GLU A 1 318 ? 9.877 -2.513 -17.817 1.00 85.69 318 GLU A O 1
ATOM 2373 N N . ALA A 1 319 ? 11.255 -4.046 -18.685 1.00 90.44 319 ALA A N 1
ATOM 2374 C CA . ALA A 1 319 ? 10.300 -4.480 -19.698 1.00 90.44 319 ALA A CA 1
ATOM 2375 C C . ALA A 1 319 ? 9.058 -5.142 -19.082 1.00 90.44 319 ALA A C 1
ATOM 2377 O O . ALA A 1 319 ? 7.949 -4.878 -19.560 1.00 90.44 319 ALA A O 1
ATOM 2378 N N . VAL A 1 320 ? 9.226 -5.935 -18.021 1.00 94.50 320 VAL A N 1
ATOM 2379 C CA . VAL A 1 320 ? 8.125 -6.527 -17.250 1.00 94.50 320 VAL A CA 1
ATOM 2380 C C . VAL A 1 320 ? 7.314 -5.442 -16.549 1.00 94.50 320 VAL A C 1
ATOM 2382 O O . VAL A 1 320 ? 6.098 -5.405 -16.726 1.00 94.50 320 VAL A O 1
ATOM 2385 N N . GLU A 1 321 ? 7.943 -4.500 -15.842 1.00 91.06 321 GLU A N 1
ATOM 2386 C CA . GLU A 1 321 ? 7.225 -3.402 -15.178 1.00 91.06 321 GLU A CA 1
ATOM 2387 C C . GLU A 1 321 ? 6.405 -2.580 -16.187 1.00 91.06 321 GLU A C 1
ATOM 2389 O O . GLU A 1 321 ? 5.221 -2.288 -15.979 1.00 91.06 321 GLU A O 1
ATOM 2394 N N . ARG A 1 322 ? 7.000 -2.256 -17.340 1.00 91.38 322 ARG A N 1
ATOM 2395 C CA . ARG A 1 322 ? 6.305 -1.572 -18.436 1.00 91.38 322 ARG A CA 1
ATOM 2396 C C . ARG A 1 322 ? 5.116 -2.381 -18.953 1.00 91.38 322 ARG A C 1
ATOM 2398 O O . ARG A 1 322 ? 4.070 -1.790 -19.232 1.00 91.38 322 ARG A O 1
ATOM 2405 N N . LEU A 1 323 ? 5.259 -3.700 -19.077 1.00 94.62 323 LEU A N 1
ATOM 2406 C CA . LEU A 1 323 ? 4.182 -4.592 -19.501 1.00 94.62 323 LEU A CA 1
ATOM 2407 C C . LEU A 1 323 ? 3.042 -4.623 -18.475 1.00 94.62 323 LEU A C 1
ATOM 2409 O O . LEU A 1 323 ? 1.886 -4.571 -18.880 1.00 94.62 323 LEU A O 1
ATOM 2413 N N . ILE A 1 324 ? 3.340 -4.624 -17.172 1.00 94.69 324 ILE A N 1
ATOM 2414 C CA . ILE A 1 324 ? 2.325 -4.530 -16.108 1.00 94.69 324 ILE A CA 1
ATOM 2415 C C . ILE A 1 324 ? 1.551 -3.218 -16.220 1.00 94.69 324 ILE A C 1
ATOM 2417 O O . ILE A 1 324 ? 0.321 -3.218 -16.194 1.00 94.69 324 ILE A O 1
ATOM 2421 N N . ARG A 1 325 ? 2.259 -2.090 -16.348 1.00 92.31 325 ARG A N 1
ATOM 2422 C CA . ARG A 1 325 ? 1.639 -0.756 -16.339 1.00 92.31 325 ARG A CA 1
ATOM 2423 C C . ARG A 1 325 ? 0.867 -0.457 -17.621 1.00 92.31 325 ARG A C 1
ATOM 2425 O O . ARG A 1 325 ? -0.144 0.241 -17.579 1.00 92.31 325 ARG A O 1
ATOM 2432 N N . ARG A 1 326 ? 1.364 -0.910 -18.776 1.00 92.44 326 ARG A N 1
ATOM 2433 C CA . ARG A 1 326 ? 0.817 -0.563 -20.099 1.00 92.44 326 ARG A CA 1
ATOM 2434 C C . ARG A 1 326 ? 0.835 -1.753 -21.068 1.00 92.44 326 ARG A C 1
ATOM 2436 O O . ARG A 1 326 ? 1.507 -1.685 -22.101 1.00 92.44 326 ARG A O 1
ATOM 2443 N N . PRO A 1 327 ? 0.077 -2.824 -20.788 1.00 96.00 327 PRO A N 1
ATOM 2444 C CA . PRO A 1 327 ? 0.030 -3.977 -21.672 1.00 96.00 327 PRO A CA 1
ATOM 2445 C C . PRO A 1 327 ? -0.775 -3.698 -22.948 1.00 96.00 327 PRO A C 1
ATOM 2447 O O . PRO A 1 327 ? -1.815 -3.018 -22.884 1.00 96.00 327 PRO A O 1
ATOM 2450 N N . PRO A 1 328 ? -0.366 -4.281 -24.092 1.00 95.75 328 PRO A N 1
ATOM 2451 C CA . PRO A 1 328 ? -1.205 -4.355 -25.284 1.00 95.75 328 PRO A CA 1
ATOM 2452 C C . PRO A 1 328 ? -2.575 -4.972 -24.963 1.00 95.75 328 PRO A C 1
ATOM 2454 O O . PRO A 1 328 ? -2.686 -5.904 -24.166 1.00 95.75 328 PRO A O 1
ATOM 2457 N N . THR A 1 329 ? -3.648 -4.426 -25.540 1.00 95.94 329 THR A N 1
ATOM 2458 C CA . THR A 1 329 ? -5.029 -4.784 -25.164 1.00 95.94 329 THR A CA 1
ATOM 2459 C C . THR A 1 329 ? -5.362 -6.255 -25.409 1.00 95.94 329 THR A C 1
ATOM 2461 O O . THR A 1 329 ? -6.106 -6.850 -24.636 1.00 95.94 329 THR A O 1
ATOM 2464 N N . ASP A 1 330 ? -4.804 -6.833 -26.465 1.00 96.62 330 ASP A N 1
ATOM 2465 C CA . ASP A 1 330 ? -4.985 -8.219 -26.893 1.00 96.62 330 ASP A CA 1
ATOM 2466 C C . ASP A 1 330 ? -4.327 -9.244 -25.961 1.00 96.62 330 ASP A C 1
ATOM 2468 O O . ASP A 1 330 ? -4.799 -10.377 -25.888 1.00 96.62 330 ASP A O 1
ATOM 2472 N N . VAL A 1 331 ? -3.301 -8.849 -25.200 1.00 97.00 331 VAL A N 1
ATOM 2473 C CA . VAL A 1 331 ? -2.609 -9.744 -24.254 1.00 97.00 331 VAL A CA 1
ATOM 2474 C C . VAL A 1 331 ? -3.036 -9.550 -22.799 1.00 97.00 331 VAL A C 1
ATOM 2476 O O . VAL A 1 331 ? -2.598 -10.305 -21.938 1.00 97.00 331 VAL A O 1
ATOM 2479 N N . ARG A 1 332 ? -3.907 -8.577 -22.498 1.00 97.44 332 ARG A N 1
ATOM 2480 C CA . ARG A 1 332 ? -4.331 -8.244 -21.122 1.00 97.44 332 ARG A CA 1
ATOM 2481 C C . ARG A 1 332 ? -4.867 -9.436 -20.335 1.00 97.44 332 ARG A C 1
ATOM 2483 O O . ARG A 1 332 ? -4.461 -9.645 -19.200 1.00 97.44 332 ARG A O 1
ATOM 2490 N N . GLU A 1 333 ? -5.760 -10.224 -20.927 1.00 97.31 333 GLU A N 1
ATOM 2491 C CA . GLU A 1 333 ? -6.350 -11.384 -20.245 1.00 97.31 333 GLU A CA 1
ATOM 2492 C C . GLU A 1 333 ? -5.338 -12.519 -20.043 1.00 97.31 333 GLU A C 1
ATOM 2494 O O . GLU A 1 333 ? -5.340 -13.158 -18.993 1.00 97.31 333 GLU A O 1
ATOM 2499 N N . ALA A 1 334 ? -4.424 -12.725 -20.996 1.00 97.62 334 ALA A N 1
ATOM 2500 C CA . ALA A 1 334 ? -3.317 -13.663 -20.817 1.00 97.62 334 ALA A CA 1
ATOM 2501 C C . ALA A 1 334 ? -2.376 -13.189 -19.697 1.00 97.62 334 ALA A C 1
ATOM 2503 O O . ALA A 1 334 ? -2.002 -13.974 -18.830 1.00 97.62 334 ALA A O 1
ATOM 2504 N N . LEU A 1 335 ? -2.069 -11.888 -19.657 1.00 98.25 335 LEU A N 1
ATOM 2505 C CA . LEU A 1 335 ? -1.195 -11.292 -18.652 1.00 98.25 335 LEU A CA 1
ATOM 2506 C C . LEU A 1 335 ? -1.810 -11.396 -17.254 1.00 98.25 335 LEU A C 1
ATOM 2508 O O . LEU A 1 335 ? -1.100 -11.732 -16.313 1.00 98.25 335 LEU A O 1
ATOM 2512 N N . LEU A 1 336 ? -3.125 -11.191 -17.115 1.00 98.00 336 LEU A N 1
ATOM 2513 C CA . LEU A 1 336 ? -3.838 -11.420 -15.851 1.00 98.00 336 LEU A CA 1
ATOM 2514 C C . LEU A 1 336 ? -3.651 -12.849 -15.340 1.00 98.00 336 LEU A C 1
ATOM 2516 O O . LEU A 1 336 ? -3.455 -13.034 -14.144 1.00 98.00 336 LEU A O 1
ATOM 2520 N N . GLY A 1 337 ? -3.648 -13.851 -16.222 1.00 97.06 337 GLY A N 1
ATOM 2521 C CA . GLY A 1 337 ? -3.363 -15.236 -15.833 1.00 97.06 337 GLY A CA 1
ATOM 2522 C C . GLY A 1 337 ? -2.013 -15.392 -15.121 1.00 97.06 337 GLY A C 1
ATOM 2523 O O . GLY A 1 337 ? -1.915 -16.124 -14.138 1.00 97.06 337 GLY A O 1
ATOM 2524 N N . HIS A 1 338 ? -0.995 -14.650 -15.562 1.00 98.19 338 HIS A N 1
ATOM 2525 C CA . HIS A 1 338 ? 0.314 -14.622 -14.911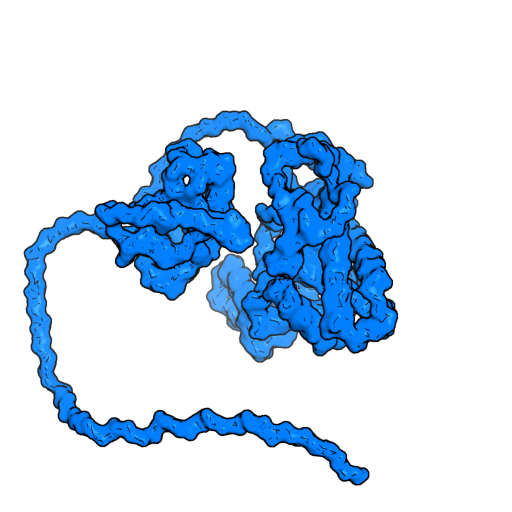 1.00 98.19 338 HIS A CA 1
ATOM 2526 C C . HIS A 1 338 ? 0.313 -13.760 -13.645 1.00 98.19 338 HIS A C 1
ATOM 2528 O O . HIS A 1 338 ? 0.741 -14.231 -12.594 1.00 98.19 338 HIS A O 1
ATOM 2534 N N . LEU A 1 339 ? -0.189 -12.524 -13.714 1.00 97.75 339 LEU A N 1
ATOM 2535 C CA . LEU A 1 339 ? -0.162 -11.565 -12.600 1.00 97.75 339 LEU A CA 1
ATOM 2536 C C . LEU A 1 339 ? -0.887 -12.065 -11.350 1.00 97.75 339 LEU A C 1
ATOM 2538 O O . LEU A 1 339 ? -0.490 -11.757 -10.232 1.00 97.75 339 LEU A O 1
ATOM 2542 N N . LEU A 1 340 ? -1.948 -12.845 -11.538 1.00 96.81 340 LEU A N 1
ATOM 2543 C CA . LEU A 1 340 ? -2.772 -13.349 -10.446 1.00 96.81 340 LEU A CA 1
ATOM 2544 C C . LEU A 1 340 ? -2.232 -14.640 -9.804 1.00 96.81 340 LEU A C 1
ATOM 2546 O O . LEU A 1 340 ? -2.823 -15.160 -8.852 1.00 96.81 340 LEU A O 1
ATOM 2550 N N . THR A 1 341 ? -1.111 -15.162 -10.311 1.00 96.50 341 THR A N 1
ATOM 2551 C CA . THR A 1 341 ? -0.406 -16.288 -9.693 1.00 96.50 341 THR A CA 1
ATOM 2552 C C . THR A 1 341 ? 0.234 -15.821 -8.384 1.00 96.50 341 THR A C 1
ATOM 2554 O O . THR A 1 341 ? 0.977 -14.843 -8.414 1.00 96.50 341 THR A O 1
ATOM 2557 N N . PRO A 1 342 ? 0.042 -16.515 -7.244 1.00 95.69 342 PRO A N 1
ATOM 2558 C CA . PRO A 1 342 ? 0.532 -16.029 -5.953 1.00 95.69 342 PRO A CA 1
ATOM 2559 C C . PRO A 1 342 ? 2.031 -15.704 -5.892 1.00 95.69 342 PRO A C 1
ATOM 2561 O O . PRO A 1 342 ? 2.416 -14.729 -5.254 1.00 95.69 342 PRO A O 1
ATOM 2564 N N . ALA A 1 343 ? 2.881 -16.461 -6.594 1.00 95.00 343 ALA A N 1
ATOM 2565 C CA . ALA A 1 343 ? 4.320 -16.184 -6.668 1.00 95.00 343 ALA A CA 1
ATOM 2566 C C . ALA A 1 343 ? 4.651 -14.807 -7.282 1.00 95.00 343 ALA A C 1
ATOM 2568 O O . ALA A 1 343 ? 5.662 -14.213 -6.920 1.00 95.00 343 ALA A O 1
ATOM 2569 N N . ASN A 1 344 ? 3.766 -14.282 -8.135 1.00 97.06 344 ASN A N 1
ATOM 2570 C CA . ASN A 1 344 ? 3.931 -13.029 -8.876 1.00 97.06 344 ASN A CA 1
ATOM 2571 C C . ASN A 1 344 ? 3.271 -11.825 -8.174 1.00 97.06 344 ASN A C 1
ATOM 2573 O O . ASN A 1 344 ? 3.237 -10.729 -8.729 1.00 97.06 344 ASN A O 1
ATOM 2577 N N . ILE A 1 345 ? 2.725 -12.012 -6.968 1.00 96.25 345 ILE A N 1
ATOM 2578 C CA . ILE A 1 345 ? 2.138 -10.938 -6.157 1.00 96.25 345 ILE A CA 1
ATOM 2579 C C . ILE A 1 345 ? 3.212 -10.431 -5.194 1.00 96.25 345 ILE A C 1
ATOM 2581 O O . ILE A 1 345 ? 3.563 -11.150 -4.270 1.00 96.25 345 ILE A O 1
ATOM 2585 N N . GLY A 1 346 ? 3.739 -9.218 -5.361 1.00 91.88 346 GLY A N 1
ATOM 2586 C CA . GLY A 1 346 ? 4.828 -8.744 -4.488 1.00 91.88 346 GLY A CA 1
ATOM 2587 C C . GLY A 1 346 ? 4.402 -8.385 -3.067 1.00 91.88 346 GLY A C 1
ATOM 2588 O O . GLY A 1 346 ? 5.141 -8.628 -2.121 1.00 91.88 346 GLY A O 1
ATOM 2589 N N . CYS A 1 347 ? 3.174 -7.901 -2.868 1.00 93.31 347 CYS A N 1
ATOM 2590 C CA . CYS A 1 347 ? 2.679 -7.665 -1.517 1.00 93.31 347 CYS A CA 1
ATOM 2591 C C . CYS A 1 347 ? 2.548 -8.980 -0.732 1.00 93.31 347 CYS A C 1
ATOM 2593 O O . CYS A 1 347 ? 1.658 -9.789 -1.012 1.00 93.31 347 CYS A O 1
ATOM 2595 N N . GLY A 1 348 ? 3.377 -9.160 0.303 1.00 92.44 348 GLY A N 1
ATOM 2596 C CA . GLY A 1 348 ? 3.372 -10.361 1.143 1.00 92.44 348 GLY A CA 1
ATOM 2597 C C . GLY A 1 348 ? 2.003 -10.664 1.760 1.00 92.44 348 GLY A C 1
ATOM 2598 O O . GLY A 1 348 ? 1.564 -11.814 1.761 1.00 92.44 348 GLY A O 1
ATOM 2599 N N . HIS A 1 349 ? 1.271 -9.637 2.204 1.00 94.81 349 HIS A N 1
ATOM 2600 C CA . HIS A 1 349 ? -0.082 -9.804 2.737 1.00 94.81 349 HIS A CA 1
ATOM 2601 C C . HIS A 1 349 ? -1.064 -10.331 1.676 1.00 94.81 349 HIS A C 1
ATOM 2603 O O . HIS A 1 349 ? -1.700 -11.362 1.890 1.00 94.81 349 HIS A O 1
ATOM 2609 N N . LEU A 1 350 ? -1.149 -9.683 0.509 1.00 96.56 350 LEU A N 1
ATOM 2610 C CA . LEU A 1 350 ? -2.053 -10.101 -0.572 1.00 96.56 350 LEU A CA 1
ATOM 2611 C C . LEU A 1 350 ? -1.672 -11.478 -1.138 1.00 96.56 350 LEU A C 1
ATOM 2613 O O . LEU A 1 350 ? -2.556 -12.290 -1.411 1.00 96.56 350 LEU A O 1
ATOM 2617 N N . LYS A 1 351 ? -0.369 -11.779 -1.241 1.00 96.50 351 LYS A N 1
ATOM 2618 C CA . LYS A 1 351 ? 0.154 -13.106 -1.606 1.00 96.50 351 LYS A CA 1
ATOM 2619 C C . LYS A 1 351 ? -0.362 -14.179 -0.654 1.00 96.50 351 LYS A C 1
ATOM 2621 O O . LYS A 1 351 ? -0.829 -15.228 -1.102 1.00 96.50 351 LYS A O 1
ATOM 2626 N N . LEU A 1 352 ? -0.311 -13.926 0.653 1.00 96.75 352 LEU A N 1
ATOM 2627 C CA . LEU A 1 352 ? -0.774 -14.873 1.664 1.00 96.75 352 LEU A CA 1
ATOM 2628 C C . LEU A 1 352 ? -2.294 -15.017 1.680 1.00 96.75 352 LEU A C 1
ATOM 2630 O O . LEU A 1 352 ? -2.772 -16.143 1.790 1.00 96.75 352 LEU A O 1
ATOM 2634 N N . VAL A 1 353 ? -3.048 -13.929 1.500 1.00 97.06 353 VAL A N 1
ATOM 2635 C CA . VAL A 1 353 ? -4.512 -13.990 1.351 1.00 97.06 353 VAL A CA 1
ATOM 2636 C C . VAL A 1 353 ? -4.895 -14.827 0.124 1.00 97.06 353 VAL A C 1
ATOM 2638 O O . VAL A 1 353 ? -5.816 -15.637 0.196 1.00 97.06 353 VAL A O 1
ATOM 2641 N N . ALA A 1 354 ? -4.177 -14.671 -0.993 1.00 96.38 354 ALA A N 1
ATOM 2642 C CA . ALA A 1 354 ? -4.392 -15.461 -2.206 1.00 96.38 354 ALA A CA 1
ATOM 2643 C C . ALA A 1 354 ? -3.990 -16.938 -2.038 1.00 96.38 354 ALA A C 1
ATOM 2645 O O . ALA A 1 354 ? -4.628 -17.812 -2.616 1.00 96.38 354 ALA A O 1
ATOM 2646 N N . SER A 1 355 ? -2.945 -17.219 -1.254 1.00 96.94 355 SER A N 1
ATOM 2647 C CA . SER A 1 355 ? -2.406 -18.577 -1.067 1.00 96.94 355 SER A CA 1
ATOM 2648 C C . SER A 1 355 ? -3.124 -19.373 0.028 1.00 96.94 355 SER A C 1
ATOM 2650 O O . SER A 1 355 ? -3.191 -20.597 -0.047 1.00 96.94 355 SER A O 1
ATOM 2652 N N . HIS A 1 356 ? -3.656 -18.693 1.046 1.00 96.81 356 HIS A N 1
ATOM 2653 C CA . HIS A 1 356 ? -4.253 -19.301 2.240 1.00 96.81 356 HIS A CA 1
ATOM 2654 C C . HIS A 1 356 ? -5.619 -18.673 2.595 1.00 96.81 356 HIS A C 1
ATOM 2656 O O . HIS A 1 356 ? -5.828 -18.275 3.745 1.00 96.81 356 HIS A O 1
ATOM 2662 N N . PRO A 1 357 ? -6.576 -18.577 1.653 1.00 96.44 357 PRO A N 1
ATOM 2663 C CA . PRO A 1 357 ? -7.821 -17.813 1.825 1.00 96.44 357 PRO A CA 1
ATOM 2664 C C . PRO A 1 357 ? -8.612 -18.170 3.099 1.00 96.44 357 PRO A C 1
ATOM 2666 O O . PRO A 1 357 ? -9.117 -17.284 3.799 1.00 96.44 357 PRO A O 1
ATOM 2669 N N . ASP A 1 358 ? -8.636 -19.453 3.473 1.00 96.06 358 ASP A N 1
ATOM 2670 C CA . ASP A 1 358 ? -9.311 -19.946 4.679 1.00 96.06 358 ASP A CA 1
ATOM 2671 C C . ASP A 1 358 ? -8.738 -19.353 5.976 1.00 96.06 358 ASP A C 1
ATOM 2673 O O . ASP A 1 358 ? -9.488 -19.025 6.902 1.00 96.06 358 ASP A O 1
ATOM 2677 N N . GLU A 1 359 ? -7.420 -19.162 6.070 1.00 96.19 359 GLU A N 1
ATOM 2678 C CA . GLU A 1 359 ? -6.789 -18.569 7.256 1.00 96.19 359 GLU A CA 1
ATOM 2679 C C . GLU A 1 359 ? -7.196 -17.101 7.431 1.00 96.19 359 GLU A C 1
ATOM 2681 O O . GLU A 1 359 ? -7.418 -16.642 8.558 1.00 96.19 359 GLU A O 1
ATOM 2686 N N . TYR A 1 360 ? -7.396 -16.407 6.309 1.00 96.88 360 TYR A N 1
ATOM 2687 C CA . TYR A 1 360 ? -7.735 -14.988 6.226 1.00 96.88 360 TYR A CA 1
ATOM 2688 C C . TYR A 1 360 ? -9.246 -14.706 6.227 1.00 96.88 360 TYR A C 1
ATOM 2690 O O . TYR A 1 360 ? -9.649 -13.544 6.264 1.00 96.88 360 TYR A O 1
ATOM 2698 N N . ALA A 1 361 ? -10.086 -15.750 6.257 1.00 96.12 361 ALA A N 1
ATOM 2699 C CA . ALA A 1 361 ? -11.547 -15.649 6.157 1.00 96.12 361 ALA A CA 1
ATOM 2700 C C . ALA A 1 361 ? -12.035 -14.983 4.859 1.00 96.12 361 ALA A C 1
ATOM 2702 O O . ALA A 1 361 ? -13.052 -14.281 4.868 1.00 96.12 361 ALA A O 1
ATOM 2703 N N . VAL A 1 362 ? -11.312 -15.202 3.762 1.00 97.31 362 VAL A N 1
ATOM 2704 C CA . VAL A 1 362 ? -11.601 -14.644 2.438 1.00 97.31 362 VAL A CA 1
ATOM 2705 C C . VAL A 1 362 ? -11.994 -15.785 1.504 1.00 97.31 362 VAL A C 1
ATOM 2707 O O . VAL A 1 362 ? -11.403 -16.857 1.556 1.00 97.31 362 VAL A O 1
ATOM 2710 N N . ARG A 1 363 ? -13.000 -15.585 0.649 1.00 96.12 363 ARG A N 1
ATOM 2711 C CA . ARG A 1 363 ? -13.344 -16.546 -0.408 1.00 96.12 363 ARG A CA 1
ATOM 2712 C C . ARG A 1 363 ? -12.243 -16.546 -1.470 1.00 96.12 363 ARG A C 1
ATOM 2714 O O . ARG A 1 363 ? -11.856 -15.481 -1.936 1.00 96.12 363 ARG A O 1
ATOM 2721 N N . GLU A 1 364 ? -11.797 -17.718 -1.920 1.00 88.69 364 GLU A N 1
ATOM 2722 C CA . GLU A 1 364 ? -10.726 -17.849 -2.929 1.00 88.69 364 GLU A CA 1
ATOM 2723 C C . GLU A 1 364 ? -10.979 -16.989 -4.186 1.00 88.69 364 GLU A C 1
ATOM 2725 O O . GLU A 1 364 ? -10.106 -16.250 -4.640 1.00 88.69 364 GLU A O 1
ATOM 2730 N N . GLY A 1 365 ? -12.213 -17.011 -4.704 1.00 93.88 365 GLY A N 1
ATOM 2731 C CA . GLY A 1 365 ? -12.598 -16.219 -5.873 1.00 93.88 365 GLY A CA 1
ATOM 2732 C C . GLY A 1 365 ? -12.638 -14.702 -5.644 1.00 93.88 365 GLY A C 1
ATOM 2733 O O . GLY A 1 365 ? -12.549 -13.956 -6.618 1.00 93.88 365 GLY A O 1
ATOM 2734 N N . LEU A 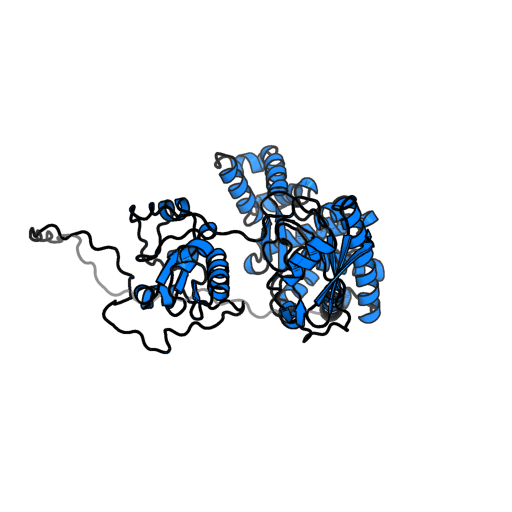1 366 ? -12.743 -14.230 -4.394 1.00 97.31 366 LEU A N 1
ATOM 2735 C CA . LEU A 1 366 ? -12.809 -12.798 -4.092 1.00 97.31 366 LEU A CA 1
ATOM 2736 C C . LEU A 1 366 ? -11.453 -12.122 -4.315 1.00 97.31 366 LEU A C 1
ATOM 2738 O O . LEU A 1 366 ? -11.394 -11.106 -5.000 1.00 97.31 366 LEU A O 1
ATOM 2742 N N . THR A 1 367 ? -10.361 -12.701 -3.808 1.00 96.31 367 THR A N 1
ATOM 2743 C CA . THR A 1 367 ? -9.005 -12.147 -3.985 1.00 96.31 367 THR A CA 1
ATOM 2744 C C . THR A 1 367 ? -8.631 -12.052 -5.462 1.00 96.31 367 THR A C 1
ATOM 2746 O O . THR A 1 367 ? -8.104 -11.039 -5.916 1.00 96.31 367 THR A O 1
ATOM 2749 N N . GLN A 1 368 ? -8.957 -13.092 -6.230 1.00 95.56 368 GLN A N 1
ATOM 2750 C CA . GLN A 1 368 ? -8.706 -13.158 -7.670 1.00 95.56 368 GLN A CA 1
ATOM 2751 C C . GLN A 1 368 ? -9.509 -12.099 -8.441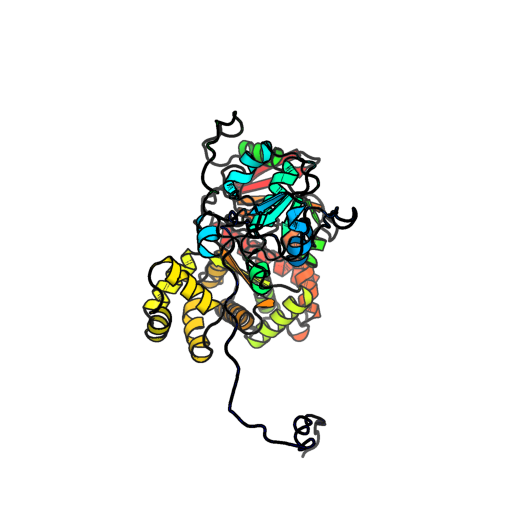 1.00 95.56 368 GLN A C 1
ATOM 2753 O O . GLN A 1 368 ? -8.948 -11.375 -9.266 1.00 95.56 368 GLN A O 1
ATOM 2758 N N . GLY A 1 369 ? -10.809 -11.968 -8.146 1.00 97.38 369 GLY A N 1
ATOM 2759 C CA . GLY A 1 369 ? -11.660 -10.931 -8.735 1.00 97.38 369 GLY A CA 1
ATOM 2760 C C . GLY A 1 369 ? -11.196 -9.518 -8.372 1.00 97.38 369 GLY A C 1
ATOM 2761 O O . GLY A 1 369 ? -11.122 -8.650 -9.238 1.00 97.38 369 GLY A O 1
ATOM 2762 N N . PHE A 1 370 ? -10.799 -9.308 -7.117 1.00 97.69 370 PHE A N 1
ATOM 2763 C CA . PHE A 1 370 ? -10.282 -8.034 -6.626 1.00 97.69 370 PHE A CA 1
ATOM 2764 C C . PHE A 1 370 ? -8.995 -7.607 -7.333 1.00 97.69 370 PHE A C 1
ATOM 2766 O O . PHE A 1 370 ? -8.945 -6.524 -7.913 1.00 97.69 370 PHE A O 1
ATOM 2773 N N . LEU A 1 371 ? -7.971 -8.462 -7.364 1.00 97.06 371 LEU A N 1
ATOM 2774 C CA . LEU A 1 371 ? -6.709 -8.134 -8.031 1.00 97.06 371 LEU A CA 1
ATOM 2775 C C . LEU A 1 371 ? -6.902 -7.898 -9.535 1.00 97.06 371 LEU A C 1
ATOM 2777 O O . LEU A 1 371 ? -6.254 -7.029 -10.118 1.00 97.06 371 LEU A O 1
ATOM 2781 N N . ARG A 1 372 ? -7.838 -8.611 -10.173 1.00 97.44 372 ARG A N 1
ATOM 2782 C CA . ARG A 1 372 ? -8.202 -8.343 -11.568 1.00 97.44 372 ARG A CA 1
ATOM 2783 C C . ARG A 1 372 ? -8.768 -6.934 -11.750 1.00 97.44 372 ARG A C 1
ATOM 2785 O O . ARG A 1 372 ? -8.394 -6.264 -12.714 1.00 97.44 372 ARG A O 1
ATOM 2792 N N . VAL A 1 373 ? -9.642 -6.485 -10.847 1.00 97.00 373 VAL A N 1
ATOM 2793 C CA . VAL A 1 373 ? -10.158 -5.107 -10.841 1.00 97.00 373 VAL A CA 1
ATOM 2794 C C . VAL A 1 373 ? -9.018 -4.107 -10.655 1.00 97.00 373 VAL A C 1
ATOM 2796 O O . VAL A 1 373 ? -8.915 -3.185 -11.460 1.00 97.00 373 VAL A O 1
ATOM 2799 N N . VAL A 1 374 ? -8.103 -4.338 -9.707 1.00 95.81 374 VAL A N 1
ATOM 2800 C CA . VAL A 1 374 ? -6.927 -3.474 -9.482 1.00 95.81 374 VAL A CA 1
ATOM 2801 C C . VAL A 1 374 ? -6.108 -3.294 -10.766 1.00 95.81 374 VAL A C 1
ATOM 2803 O O . VAL A 1 374 ? -5.838 -2.165 -11.171 1.00 95.81 374 VAL A O 1
ATOM 2806 N N . TYR A 1 375 ? -5.751 -4.378 -11.464 1.00 96.94 375 TYR A N 1
ATOM 2807 C CA . TYR A 1 375 ? -4.989 -4.270 -12.716 1.00 96.94 375 TYR A CA 1
ATOM 2808 C C . TYR A 1 375 ? -5.792 -3.627 -13.852 1.00 96.94 375 TYR A C 1
ATOM 2810 O O . TYR A 1 375 ? -5.245 -2.846 -14.630 1.00 96.94 375 TYR A O 1
ATOM 2818 N N . ARG A 1 376 ? -7.097 -3.900 -13.954 1.00 95.69 376 ARG A N 1
ATOM 2819 C CA . ARG A 1 376 ? -7.953 -3.224 -14.942 1.00 95.69 376 ARG A CA 1
ATOM 2820 C C . ARG A 1 376 ? -8.018 -1.720 -14.691 1.00 95.69 376 ARG A C 1
ATOM 2822 O O . ARG A 1 376 ? -7.921 -0.959 -15.654 1.00 95.69 376 ARG A O 1
ATOM 2829 N N . MET A 1 377 ? -8.097 -1.306 -13.429 1.00 91.75 377 MET A N 1
ATOM 2830 C CA . MET A 1 377 ? -8.048 0.098 -13.031 1.00 91.75 377 MET A CA 1
ATOM 2831 C C . MET A 1 377 ? -6.682 0.720 -13.296 1.00 91.75 377 MET A C 1
ATOM 2833 O O . MET A 1 377 ? -6.626 1.810 -13.855 1.00 91.75 377 MET A O 1
ATOM 2837 N N . LEU A 1 378 ? -5.584 0.002 -13.042 1.00 92.31 378 LEU A N 1
ATOM 2838 C CA . LEU A 1 378 ? -4.239 0.451 -13.415 1.00 92.31 378 LEU A CA 1
ATOM 2839 C C . LEU A 1 378 ? -4.140 0.781 -14.913 1.00 92.31 378 LEU A C 1
ATOM 2841 O O . LEU A 1 378 ? -3.457 1.724 -15.303 1.00 92.31 378 LEU A O 1
ATOM 2845 N N . TRP A 1 379 ? -4.818 0.016 -15.769 1.00 94.00 379 TRP A N 1
ATOM 2846 C CA . TRP A 1 379 ? -4.769 0.219 -17.219 1.00 94.00 379 TRP A CA 1
ATOM 2847 C C . TRP A 1 379 ? -5.763 1.247 -17.748 1.00 94.00 379 TRP A C 1
ATOM 2849 O O . TRP A 1 379 ? -5.531 1.802 -18.825 1.00 94.00 379 TRP A O 1
ATOM 2859 N N . ALA A 1 380 ? -6.888 1.435 -17.061 1.00 88.81 380 ALA A N 1
ATOM 2860 C CA . ALA A 1 380 ? -7.918 2.397 -17.436 1.00 88.81 380 ALA A CA 1
ATOM 2861 C C . ALA A 1 380 ? -7.599 3.801 -16.905 1.00 88.81 380 ALA A C 1
ATOM 2863 O O . ALA A 1 380 ? -7.756 4.777 -17.637 1.00 88.81 380 ALA A O 1
ATOM 2864 N N . HIS A 1 381 ? -7.099 3.866 -15.671 1.00 83.62 381 HIS A N 1
ATOM 2865 C CA . HIS A 1 381 ? -6.921 5.073 -14.869 1.00 83.62 381 HIS A CA 1
ATOM 2866 C C . HIS A 1 381 ? -5.597 5.044 -14.083 1.00 83.62 381 HIS A C 1
ATOM 2868 O O . HIS A 1 381 ? -5.592 5.078 -12.848 1.00 83.62 381 HIS A O 1
ATOM 2874 N N . PRO A 1 382 ? -4.442 4.957 -14.771 1.00 80.94 382 PRO A N 1
ATOM 2875 C CA . PRO A 1 382 ? -3.132 4.857 -14.123 1.00 80.94 382 PRO A CA 1
ATOM 2876 C C . PRO A 1 382 ? -2.807 6.040 -13.199 1.00 80.94 382 PRO A C 1
ATOM 2878 O O . PRO A 1 382 ? -1.951 5.917 -12.333 1.00 80.94 382 PRO A O 1
ATOM 2881 N N . GLU A 1 383 ? -3.450 7.191 -13.385 1.00 75.44 383 GLU A N 1
ATOM 2882 C CA . GLU A 1 383 ? -3.314 8.376 -12.537 1.00 75.44 383 GLU A CA 1
ATOM 2883 C C . GLU A 1 383 ? -3.919 8.217 -11.136 1.00 75.44 383 GLU A C 1
ATOM 2885 O O . GLU A 1 383 ? -3.538 8.959 -10.228 1.00 75.44 383 GLU A O 1
ATOM 2890 N N . MET A 1 384 ? -4.847 7.269 -10.974 1.00 74.69 384 MET A N 1
ATOM 2891 C CA . MET A 1 384 ? -5.572 7.032 -9.726 1.00 74.69 384 MET A CA 1
ATOM 2892 C C . MET A 1 384 ? -4.912 5.960 -8.848 1.00 74.69 384 MET A C 1
ATOM 2894 O O . MET A 1 384 ? -5.195 5.890 -7.653 1.00 74.69 384 MET A O 1
ATOM 2898 N N . LEU A 1 385 ? -4.023 5.140 -9.424 1.00 82.94 385 LEU A N 1
ATOM 2899 C CA . LEU A 1 385 ? -3.324 4.068 -8.719 1.00 82.94 385 LEU A CA 1
ATOM 2900 C C . LEU A 1 385 ? -1.847 4.404 -8.530 1.00 82.94 385 LEU A C 1
ATOM 2902 O O . LEU A 1 385 ? -1.077 4.493 -9.490 1.00 82.94 385 LEU A O 1
ATOM 2906 N N . ASP A 1 386 ? -1.425 4.473 -7.275 1.00 80.06 386 ASP A N 1
ATOM 2907 C CA . ASP A 1 386 ? -0.016 4.510 -6.913 1.00 80.06 386 ASP A CA 1
ATOM 2908 C C . ASP A 1 386 ? 0.523 3.070 -6.890 1.00 80.06 386 ASP A C 1
ATOM 2910 O O . ASP A 1 386 ? 0.593 2.427 -5.846 1.00 80.06 386 ASP A O 1
ATOM 2914 N N . PHE A 1 387 ? 0.876 2.546 -8.072 1.00 82.69 387 PHE A N 1
ATOM 2915 C CA . PHE A 1 387 ? 1.527 1.236 -8.214 1.00 82.69 387 PHE A CA 1
ATOM 2916 C C . PHE A 1 387 ? 3.031 1.352 -7.926 1.00 82.69 387 PHE A C 1
ATOM 2918 O O . PHE A 1 387 ? 3.786 1.891 -8.751 1.00 82.69 387 PHE A O 1
ATOM 2925 N N . VAL A 1 388 ? 3.454 0.855 -6.764 1.00 78.94 388 VAL A N 1
ATOM 2926 C CA . VAL A 1 388 ? 4.823 0.948 -6.231 1.00 78.94 388 VAL A CA 1
ATOM 2927 C C . VAL A 1 388 ? 5.582 -0.368 -6.433 1.00 78.94 388 VAL A C 1
ATOM 2929 O O . VAL A 1 388 ? 5.007 -1.446 -6.326 1.00 78.94 388 VAL A O 1
ATOM 2932 N N . VAL A 1 389 ? 6.880 -0.289 -6.731 1.00 78.56 389 VAL A N 1
ATOM 2933 C CA . VAL A 1 389 ? 7.792 -1.442 -6.714 1.00 78.56 389 VAL A CA 1
ATOM 2934 C C . VAL A 1 389 ? 8.734 -1.248 -5.532 1.00 78.56 389 VAL A C 1
ATOM 2936 O O . VAL A 1 389 ? 9.425 -0.230 -5.467 1.00 78.56 389 VAL A O 1
ATOM 2939 N N . LEU A 1 390 ? 8.699 -2.175 -4.578 1.00 71.75 390 LEU A N 1
ATOM 2940 C CA . LEU A 1 390 ? 9.614 -2.212 -3.445 1.00 71.75 390 LEU A CA 1
ATOM 2941 C C . LEU A 1 390 ? 10.876 -2.969 -3.846 1.00 71.75 390 LEU A C 1
ATOM 2943 O O . LEU A 1 390 ? 10.796 -4.060 -4.411 1.00 71.75 390 LEU A O 1
ATOM 2947 N N . HIS A 1 391 ? 12.027 -2.378 -3.545 1.00 70.69 391 HIS A N 1
ATOM 2948 C CA . HIS A 1 391 ? 13.318 -2.938 -3.912 1.00 70.69 391 HIS A CA 1
ATOM 2949 C C . HIS A 1 391 ? 14.028 -3.559 -2.711 1.00 70.69 391 HIS A C 1
ATOM 2951 O O . HIS A 1 391 ? 13.901 -3.065 -1.587 1.00 70.69 391 HIS A O 1
ATOM 2957 N N . GLY A 1 392 ? 14.818 -4.599 -2.972 1.00 68.56 392 GLY A N 1
ATOM 2958 C CA . GLY A 1 392 ? 15.641 -5.275 -1.967 1.00 68.56 392 GLY A CA 1
ATOM 2959 C C . GLY A 1 392 ? 14.939 -6.388 -1.181 1.00 68.56 392 GLY A C 1
ATOM 2960 O O . GLY A 1 392 ? 13.765 -6.705 -1.392 1.00 68.56 392 GLY A O 1
ATOM 2961 N N . GLU A 1 393 ? 15.709 -6.986 -0.271 1.00 69.00 393 GLU A N 1
ATOM 2962 C CA . GLU A 1 393 ? 15.336 -8.172 0.505 1.00 69.00 393 GLU A CA 1
ATOM 2963 C C . GLU A 1 393 ? 14.530 -7.827 1.764 1.00 69.00 393 GLU A C 1
ATOM 2965 O O . GLU A 1 393 ? 14.639 -6.740 2.337 1.00 69.00 393 GLU A O 1
ATOM 2970 N N . HIS A 1 394 ? 13.763 -8.808 2.236 1.00 68.88 394 HIS A N 1
ATOM 2971 C CA . HIS A 1 394 ? 13.163 -8.783 3.566 1.00 68.88 394 HIS A CA 1
ATOM 2972 C C . HIS A 1 394 ? 14.219 -9.093 4.632 1.00 68.88 394 HIS A C 1
ATOM 2974 O O . HIS A 1 394 ? 14.674 -10.230 4.766 1.00 68.88 394 HIS A O 1
ATOM 2980 N N . GLU A 1 395 ? 14.600 -8.074 5.397 1.00 76.44 395 GLU A N 1
ATOM 2981 C CA . GLU A 1 395 ? 15.564 -8.168 6.500 1.00 76.44 395 GLU A CA 1
ATOM 2982 C C . GLU A 1 395 ? 14.917 -7.833 7.856 1.00 76.44 395 GLU A C 1
ATOM 2984 O O . GLU A 1 395 ? 15.608 -7.442 8.795 1.00 76.44 395 GLU A O 1
ATOM 2989 N N . GLU A 1 396 ? 13.586 -7.922 7.974 1.00 79.12 396 GLU A N 1
ATOM 2990 C CA . GLU A 1 396 ? 12.882 -7.545 9.198 1.00 79.12 396 GLU A CA 1
ATOM 2991 C C . GLU A 1 396 ? 13.301 -8.418 10.393 1.00 79.12 396 GLU A C 1
ATOM 2993 O O . GLU A 1 396 ? 13.184 -9.643 10.387 1.00 79.12 396 GLU A O 1
ATOM 2998 N N . GLU A 1 397 ? 13.746 -7.765 11.464 1.00 86.31 397 GLU A N 1
ATOM 2999 C CA . GLU A 1 397 ? 14.253 -8.404 12.680 1.00 86.31 397 GLU A CA 1
ATOM 3000 C C . GLU A 1 397 ? 13.229 -8.405 13.826 1.00 86.31 397 GLU A C 1
ATOM 3002 O O . GLU A 1 397 ? 13.412 -9.107 14.821 1.00 86.31 397 GLU A O 1
ATOM 3007 N N . ALA A 1 398 ? 12.156 -7.614 13.722 1.00 88.31 398 ALA A N 1
ATOM 3008 C CA . ALA A 1 398 ? 11.102 -7.528 14.731 1.00 88.31 398 ALA A CA 1
ATOM 3009 C C . ALA A 1 398 ? 9.771 -7.017 14.162 1.00 88.31 398 ALA A C 1
ATOM 3011 O O . ALA A 1 398 ? 9.711 -6.432 13.081 1.00 88.31 398 ALA A O 1
ATOM 3012 N N . VAL A 1 399 ? 8.704 -7.182 14.946 1.00 89.56 399 VAL A N 1
ATOM 3013 C CA . VAL A 1 399 ? 7.416 -6.504 14.742 1.00 89.56 399 VAL A CA 1
ATOM 3014 C C . VAL A 1 399 ? 7.202 -5.497 15.867 1.00 89.56 399 VAL A C 1
ATOM 3016 O O . VAL A 1 399 ? 7.377 -5.828 17.039 1.00 89.56 399 VAL A O 1
ATOM 3019 N N . ILE A 1 400 ? 6.781 -4.285 15.530 1.00 89.62 400 ILE A N 1
ATOM 3020 C CA . ILE A 1 400 ? 6.489 -3.207 16.470 1.00 89.62 400 ILE A CA 1
ATOM 3021 C C . ILE A 1 400 ? 5.025 -2.783 16.337 1.00 89.62 400 ILE A C 1
ATOM 3023 O O . ILE A 1 400 ? 4.593 -2.341 15.274 1.00 89.62 400 ILE A O 1
ATOM 3027 N N . ASN A 1 401 ? 4.275 -2.857 17.436 1.00 90.44 401 ASN A N 1
ATOM 3028 C CA . ASN A 1 401 ? 2.949 -2.261 17.564 1.00 90.44 401 ASN A CA 1
ATOM 3029 C C . ASN A 1 401 ? 3.066 -0.915 18.277 1.00 90.44 401 ASN A C 1
ATOM 3031 O O . ASN A 1 401 ? 3.406 -0.845 19.457 1.00 90.44 401 ASN A O 1
ATOM 3035 N N . VAL A 1 402 ? 2.761 0.165 17.574 1.00 88.62 402 VAL A N 1
ATOM 3036 C CA . VAL A 1 402 ? 2.754 1.514 18.129 1.00 88.62 402 VAL A CA 1
ATOM 3037 C C . VAL A 1 402 ? 1.362 1.813 18.670 1.00 88.62 402 VAL A C 1
ATOM 3039 O O . VAL A 1 402 ? 0.417 2.031 17.913 1.00 88.62 402 VAL A O 1
ATOM 3042 N N . HIS A 1 403 ? 1.248 1.834 19.994 1.00 89.50 403 HIS A N 1
ATOM 3043 C CA . HIS A 1 403 ? -0.010 2.037 20.696 1.00 89.50 403 HIS A CA 1
ATOM 3044 C C . HIS A 1 403 ? -0.247 3.500 21.047 1.00 89.50 403 HIS A C 1
ATOM 3046 O O . HIS A 1 403 ? 0.611 4.177 21.633 1.00 89.50 403 HIS A O 1
ATOM 3052 N N . PHE A 1 404 ? -1.467 3.962 20.779 1.00 83.56 404 PHE A N 1
ATOM 3053 C CA . PHE A 1 404 ? -1.925 5.280 21.200 1.00 83.56 404 PHE A CA 1
ATOM 3054 C C . PHE A 1 404 ? -2.871 5.161 22.412 1.00 83.56 404 PHE A C 1
ATOM 3056 O O . PHE A 1 404 ? -3.994 4.688 22.273 1.00 83.56 404 PHE A O 1
ATOM 3063 N N . PRO A 1 405 ? -2.469 5.602 23.624 1.00 73.94 405 PRO A N 1
ATOM 3064 C CA . PRO A 1 405 ? -3.229 5.358 24.860 1.00 73.94 405 PRO A CA 1
ATOM 3065 C C . PRO A 1 405 ? -4.508 6.202 24.995 1.00 73.94 405 PRO A C 1
ATOM 3067 O O . PRO A 1 405 ? -5.209 6.116 26.004 1.00 73.94 405 PRO A O 1
ATOM 3070 N N . ARG A 1 406 ? -4.792 7.072 24.022 1.00 80.56 406 ARG A N 1
ATOM 3071 C CA . ARG A 1 406 ? -5.986 7.922 23.977 1.00 80.56 406 ARG A CA 1
ATOM 3072 C C . ARG A 1 406 ? -6.843 7.511 22.790 1.00 80.56 406 ARG A C 1
ATOM 3074 O O . ARG A 1 406 ? -6.350 6.924 21.838 1.00 80.56 406 ARG A O 1
ATOM 3081 N N . GLU A 1 407 ? -8.119 7.866 22.828 1.00 85.06 407 GLU A N 1
ATOM 3082 C CA . GLU A 1 407 ? -8.996 7.684 21.675 1.00 85.06 407 GLU A CA 1
ATOM 3083 C C . GLU A 1 407 ? -8.451 8.449 20.455 1.00 85.06 407 GLU A C 1
ATOM 3085 O O . GLU A 1 407 ? -8.051 9.616 20.556 1.00 85.06 407 GLU A O 1
ATOM 3090 N N . VAL A 1 408 ? -8.398 7.775 19.304 1.00 86.25 408 VAL A N 1
ATOM 3091 C CA . VAL A 1 408 ? -7.967 8.369 18.036 1.00 86.25 408 VAL A CA 1
ATOM 3092 C C . VAL A 1 408 ? -9.164 9.049 17.376 1.00 86.25 408 VAL A C 1
ATOM 3094 O O . VAL A 1 408 ? -10.219 8.451 17.199 1.00 86.25 408 VAL A O 1
ATOM 3097 N N . HIS A 1 409 ? -8.993 10.309 16.990 1.00 84.81 409 HIS A N 1
ATOM 3098 C CA . HIS A 1 409 ? -9.965 11.081 16.226 1.00 84.81 409 HIS A CA 1
ATOM 3099 C C . HIS A 1 409 ? -9.249 11.839 15.101 1.00 84.81 409 HIS A C 1
ATOM 3101 O O . HIS A 1 409 ? -8.026 11.965 15.116 1.00 84.81 409 HIS A O 1
ATOM 3107 N N . ALA A 1 410 ? -9.986 12.432 14.159 1.00 75.44 410 ALA A N 1
ATOM 3108 C CA . ALA A 1 410 ? -9.405 13.088 12.979 1.00 75.44 410 ALA A CA 1
ATOM 3109 C C . ALA A 1 410 ? -8.279 14.098 13.312 1.00 75.44 410 ALA A C 1
ATOM 3111 O O . ALA A 1 410 ? -7.265 14.166 12.631 1.00 75.44 410 ALA A O 1
ATOM 3112 N N . PHE A 1 411 ? -8.388 14.860 14.403 1.00 78.38 411 PHE A N 1
ATOM 3113 C CA . PHE A 1 411 ? -7.351 15.830 14.791 1.00 78.38 411 PHE A CA 1
ATOM 3114 C C . PHE A 1 411 ? -6.281 15.284 15.750 1.00 78.38 411 PHE A C 1
ATOM 3116 O O . PHE A 1 411 ? -5.508 16.069 16.300 1.00 78.38 411 PHE A O 1
ATOM 3123 N N . SER A 1 412 ? -6.232 13.968 15.977 1.00 79.62 412 SER A N 1
ATOM 3124 C CA . SER A 1 412 ? -5.181 13.348 16.785 1.00 79.62 412 SER A CA 1
ATOM 3125 C C . SER A 1 412 ? -3.847 13.481 16.060 1.00 79.62 412 SER A C 1
ATOM 3127 O O . SER A 1 412 ? -3.773 13.284 14.848 1.00 79.62 412 SER A O 1
ATOM 3129 N N . ASN A 1 413 ? -2.803 13.828 16.810 1.00 78.31 413 ASN A N 1
ATOM 3130 C CA . ASN A 1 413 ? -1.426 13.786 16.336 1.00 78.31 413 ASN A CA 1
ATOM 3131 C C . ASN A 1 413 ? -0.825 12.470 16.824 1.00 78.31 413 ASN A C 1
ATOM 3133 O O . ASN A 1 413 ? -0.713 12.270 18.036 1.00 78.31 413 ASN A O 1
ATOM 3137 N N . VAL A 1 414 ? -0.497 11.586 15.890 1.00 78.94 414 VAL A N 1
ATOM 3138 C CA . VAL A 1 414 ? 0.023 10.250 16.175 1.00 78.94 414 VAL A CA 1
ATOM 3139 C C . VAL A 1 414 ? 1.485 10.161 15.736 1.00 78.94 414 VAL A C 1
ATOM 3141 O O . VAL A 1 414 ? 1.846 10.750 14.714 1.00 78.94 414 VAL A O 1
ATOM 3144 N N . PRO A 1 415 ? 2.342 9.480 16.510 1.00 76.62 415 PRO A N 1
ATOM 3145 C CA . PRO A 1 415 ? 3.738 9.290 16.144 1.00 76.62 415 PRO A CA 1
ATOM 3146 C C . PRO A 1 415 ? 3.814 8.335 14.953 1.00 76.62 415 PRO A C 1
ATOM 3148 O O . PRO A 1 415 ? 3.305 7.223 15.035 1.00 76.62 415 PRO A O 1
ATOM 3151 N N . ALA A 1 416 ? 4.438 8.767 13.861 1.00 73.00 416 ALA A N 1
ATOM 3152 C CA . ALA A 1 416 ? 4.741 7.901 12.732 1.00 73.00 416 ALA A CA 1
ATOM 3153 C C . ALA A 1 416 ? 6.153 7.338 12.924 1.00 73.00 416 ALA A C 1
ATOM 3155 O O . ALA A 1 416 ? 7.128 8.090 13.024 1.00 73.00 416 ALA A O 1
ATOM 3156 N N . VAL A 1 417 ? 6.254 6.014 13.020 1.00 72.12 417 VAL A N 1
ATOM 3157 C CA . VAL A 1 417 ? 7.523 5.313 13.243 1.00 72.12 417 VAL A CA 1
ATOM 3158 C C . VAL A 1 417 ? 8.040 4.772 11.905 1.00 72.12 417 VAL A C 1
ATOM 3160 O O . VAL A 1 417 ? 7.279 4.117 11.191 1.00 72.12 417 VAL A O 1
ATOM 3163 N N . PRO A 1 418 ? 9.300 5.051 11.525 1.00 65.00 418 PRO A N 1
ATOM 3164 C CA . PRO A 1 418 ? 9.888 4.475 10.322 1.00 65.00 418 PRO A CA 1
ATOM 3165 C C . PRO A 1 418 ? 10.138 2.966 10.496 1.00 65.00 418 PRO A C 1
ATOM 3167 O O . PRO A 1 418 ? 10.555 2.552 11.580 1.00 65.00 418 PRO A O 1
ATOM 3170 N N . PRO A 1 419 ? 9.969 2.154 9.438 1.00 65.62 419 PRO A N 1
ATOM 3171 C CA . PRO A 1 419 ? 10.302 0.725 9.438 1.00 65.62 419 PRO A CA 1
ATOM 3172 C C . PRO A 1 419 ? 11.790 0.428 9.626 1.00 65.62 419 PRO A C 1
ATOM 3174 O O . PRO A 1 419 ? 12.168 -0.694 9.940 1.00 65.62 419 PRO A O 1
ATOM 3177 N N . ARG A 1 420 ? 12.651 1.443 9.495 1.00 67.62 420 ARG A N 1
ATOM 3178 C CA . ARG A 1 420 ? 14.081 1.347 9.781 1.00 67.62 420 ARG A CA 1
ATOM 3179 C C . ARG A 1 420 ? 14.429 2.113 11.055 1.00 67.62 420 ARG A C 1
ATOM 3181 O O . ARG A 1 420 ? 14.361 3.344 11.093 1.00 67.62 420 ARG A O 1
ATOM 3188 N N . ILE A 1 421 ? 14.834 1.387 12.097 1.00 67.19 421 ILE A N 1
ATOM 3189 C CA . ILE A 1 421 ? 15.167 1.932 13.420 1.00 67.19 421 ILE A CA 1
ATOM 3190 C C . ILE A 1 421 ? 16.636 1.635 13.719 1.00 67.19 421 ILE A C 1
ATOM 3192 O O . ILE A 1 421 ? 17.021 0.511 14.039 1.00 67.19 421 ILE A O 1
ATOM 3196 N N . GLY A 1 422 ? 17.482 2.662 13.612 1.00 69.12 422 GLY A N 1
ATOM 3197 C CA . GLY A 1 422 ? 18.929 2.472 13.683 1.00 69.12 422 GLY A CA 1
ATOM 3198 C C . GLY A 1 422 ? 19.421 1.643 12.493 1.00 69.12 422 GLY A C 1
ATOM 3199 O O . GLY A 1 422 ? 19.319 2.090 11.351 1.00 69.12 422 GLY A O 1
ATOM 3200 N N . HIS A 1 423 ? 19.957 0.452 12.766 1.00 70.62 423 HIS A N 1
ATOM 3201 C CA . HIS A 1 423 ? 20.370 -0.514 11.741 1.00 70.62 423 HIS A CA 1
ATOM 3202 C C . HIS A 1 423 ? 19.368 -1.663 11.544 1.00 70.62 423 HIS A C 1
ATOM 3204 O O . HIS A 1 423 ? 19.573 -2.456 10.635 1.00 70.62 423 HIS A O 1
ATOM 3210 N N . HIS A 1 424 ? 18.297 -1.726 12.344 1.00 77.56 424 HIS A N 1
ATOM 3211 C CA . HIS A 1 424 ? 17.283 -2.774 12.248 1.00 77.56 424 HIS A CA 1
ATOM 3212 C C . HIS A 1 424 ? 16.188 -2.400 11.249 1.00 77.56 424 HIS A C 1
ATOM 3214 O O . HIS A 1 424 ? 15.698 -1.264 11.259 1.00 77.56 424 HIS A O 1
ATOM 3220 N N . SER A 1 425 ? 15.764 -3.374 10.448 1.00 80.50 425 SER A N 1
ATOM 3221 C CA . SER A 1 425 ? 14.494 -3.338 9.718 1.00 80.50 425 SER A CA 1
ATOM 3222 C C . SER A 1 425 ? 13.402 -3.983 10.575 1.00 80.50 425 SER A C 1
ATOM 3224 O O . SER A 1 425 ? 13.655 -4.988 11.242 1.00 80.50 425 SER A O 1
ATOM 3226 N N . VAL A 1 426 ? 12.202 -3.407 10.629 1.00 82.69 426 VAL A N 1
ATOM 3227 C CA . VAL A 1 426 ? 11.084 -3.899 11.449 1.00 82.69 426 VAL A CA 1
ATOM 3228 C C . VAL A 1 426 ? 9.743 -3.709 10.744 1.00 82.69 426 VAL A C 1
ATOM 3230 O O . VAL A 1 426 ? 9.533 -2.729 10.034 1.00 82.69 426 VAL A O 1
ATOM 3233 N N . PHE A 1 427 ? 8.784 -4.592 11.024 1.00 83.62 427 PHE A N 1
ATOM 3234 C CA . PHE A 1 427 ? 7.381 -4.343 10.689 1.00 83.62 427 PHE A CA 1
ATOM 3235 C C . PHE A 1 427 ? 6.786 -3.339 11.677 1.00 83.62 427 PHE A C 1
ATOM 3237 O O . PHE A 1 427 ? 6.904 -3.534 12.887 1.00 83.62 427 PHE A O 1
ATOM 3244 N N . VAL A 1 428 ? 6.096 -2.304 11.194 1.00 80.75 428 VAL A N 1
ATOM 3245 C CA . VAL A 1 428 ? 5.474 -1.281 12.054 1.00 80.75 428 VAL A CA 1
ATOM 3246 C C . VAL A 1 428 ? 3.963 -1.275 11.861 1.00 80.75 428 VAL A C 1
ATOM 3248 O O . VAL A 1 428 ? 3.468 -1.066 10.760 1.00 80.75 428 VAL A O 1
ATOM 3251 N N . ASN A 1 429 ? 3.218 -1.454 12.948 1.00 86.56 429 ASN A N 1
ATOM 3252 C CA . ASN A 1 429 ? 1.759 -1.490 12.961 1.00 86.56 429 ASN A CA 1
ATOM 3253 C C . ASN A 1 429 ? 1.194 -0.441 13.932 1.00 86.56 429 ASN A C 1
ATOM 3255 O O . ASN A 1 429 ? 1.725 -0.270 15.027 1.00 86.56 429 ASN A O 1
ATOM 3259 N N . HIS A 1 430 ? 0.092 0.220 13.564 1.00 86.88 430 HIS A N 1
ATOM 3260 C CA . HIS A 1 430 ? -0.589 1.229 14.392 1.00 86.88 430 HIS A CA 1
ATOM 3261 C C . HIS A 1 430 ? -2.055 0.823 14.643 1.00 86.88 430 HIS A C 1
ATOM 3263 O O . HIS A 1 430 ? -2.953 1.316 13.952 1.00 86.88 430 HIS A O 1
ATOM 3269 N N . PRO A 1 431 ? -2.335 -0.074 15.612 1.00 87.75 431 PRO A N 1
ATOM 3270 C CA . PRO A 1 431 ? -3.649 -0.701 15.764 1.00 87.75 431 PRO A CA 1
ATOM 3271 C C . PRO A 1 431 ? -4.810 0.288 15.919 1.00 87.75 431 PRO A C 1
ATOM 3273 O O . PRO A 1 431 ? -5.835 0.140 15.252 1.00 87.75 431 PRO A O 1
ATOM 3276 N N . GLU A 1 432 ? -4.664 1.305 16.774 1.00 88.31 432 GLU A N 1
ATOM 3277 C CA . GLU A 1 432 ? -5.740 2.265 17.046 1.00 88.31 432 GLU A CA 1
ATOM 3278 C C . GLU A 1 432 ? -5.962 3.237 15.879 1.00 88.31 432 GLU A C 1
ATOM 3280 O O . GLU A 1 432 ? -7.093 3.660 15.633 1.00 88.31 432 GLU A O 1
ATOM 3285 N N . VAL A 1 433 ? -4.901 3.571 15.136 1.00 85.31 433 VAL A N 1
ATOM 3286 C CA . VAL A 1 433 ? -4.999 4.408 13.929 1.00 85.31 433 VAL A CA 1
ATOM 3287 C C . VAL A 1 433 ? -5.710 3.638 12.824 1.00 85.31 433 VAL A C 1
ATOM 3289 O O . VAL A 1 433 ? -6.684 4.141 12.269 1.00 85.31 433 VAL A O 1
ATOM 3292 N N . ALA A 1 434 ? -5.295 2.395 12.576 1.00 87.62 434 ALA A N 1
ATOM 3293 C CA . ALA A 1 434 ? -5.927 1.521 11.596 1.00 87.62 434 ALA A CA 1
ATOM 3294 C C . ALA A 1 434 ? -7.411 1.279 11.923 1.00 87.62 434 ALA A C 1
ATOM 3296 O O . ALA A 1 434 ? -8.261 1.344 11.041 1.00 87.62 434 ALA A O 1
ATOM 3297 N N . ALA A 1 435 ? -7.757 1.061 13.198 1.00 89.75 435 ALA A N 1
ATOM 3298 C CA . ALA A 1 435 ? -9.151 0.909 13.618 1.00 89.75 435 ALA A CA 1
ATOM 3299 C C . ALA A 1 435 ? -9.989 2.172 13.348 1.00 89.75 435 ALA A C 1
ATOM 3301 O O . ALA A 1 435 ? -11.119 2.073 12.864 1.00 89.75 435 ALA A O 1
ATOM 3302 N N . PHE A 1 436 ? -9.433 3.359 13.611 1.00 89.25 436 PHE A N 1
ATOM 3303 C CA . PHE A 1 436 ? -10.102 4.624 13.308 1.00 89.25 436 PHE A CA 1
ATOM 3304 C C . PHE A 1 436 ? -10.335 4.811 11.799 1.00 89.25 436 PHE A C 1
ATOM 3306 O O . PHE A 1 436 ? -11.447 5.177 11.403 1.00 89.25 436 PHE A O 1
ATOM 3313 N N . LEU A 1 437 ? -9.316 4.551 10.968 1.00 85.50 437 LEU A N 1
ATOM 3314 C CA . LEU A 1 437 ? -9.397 4.672 9.506 1.00 85.50 437 LEU A CA 1
ATOM 3315 C C . LEU A 1 437 ? -10.419 3.686 8.928 1.00 85.50 437 LEU A C 1
ATOM 3317 O O . LEU A 1 437 ? -11.331 4.100 8.212 1.00 85.50 437 LEU A O 1
ATOM 3321 N N . ARG A 1 438 ? -10.397 2.426 9.381 1.00 89.38 438 ARG A N 1
ATOM 3322 C CA . ARG A 1 438 ? -11.428 1.423 9.063 1.00 89.38 438 ARG A CA 1
ATOM 3323 C C . ARG A 1 438 ? -12.834 1.883 9.412 1.00 89.38 438 ARG A C 1
ATOM 3325 O O . ARG A 1 438 ? -13.755 1.643 8.641 1.00 89.38 438 ARG A O 1
ATOM 3332 N N . GLY A 1 439 ? -13.018 2.572 10.537 1.00 89.31 439 GLY A N 1
ATOM 3333 C CA . GLY A 1 439 ? -14.305 3.171 10.885 1.00 89.31 439 GLY A CA 1
ATOM 3334 C C . GLY A 1 439 ? -14.760 4.242 9.884 1.00 89.31 439 GLY A C 1
ATOM 3335 O O . GLY A 1 439 ? -15.958 4.373 9.622 1.00 89.31 439 GLY A O 1
ATOM 3336 N N . GLN A 1 440 ? -13.838 5.014 9.302 1.00 86.75 440 GLN A N 1
ATOM 3337 C CA . GLN A 1 440 ? -14.176 5.976 8.246 1.00 86.75 440 GLN A CA 1
ATOM 3338 C C . GLN A 1 440 ? -14.501 5.263 6.929 1.00 86.75 440 GLN A C 1
ATOM 3340 O O . GLN A 1 440 ? -15.548 5.542 6.346 1.00 86.75 440 GLN A O 1
ATOM 3345 N N . HIS A 1 441 ? -13.681 4.290 6.517 1.00 83.31 441 HIS A N 1
ATOM 3346 C CA . HIS A 1 441 ? -13.919 3.478 5.317 1.00 83.31 441 HIS A CA 1
ATOM 3347 C C . HIS A 1 441 ? -15.252 2.726 5.405 1.00 83.31 441 HIS A C 1
ATOM 3349 O O . HIS A 1 441 ? -16.042 2.748 4.467 1.00 83.31 441 HIS A O 1
ATOM 3355 N N . ALA A 1 442 ? -15.562 2.142 6.564 1.00 86.00 442 ALA A N 1
ATOM 3356 C CA . ALA A 1 442 ? -16.837 1.494 6.848 1.00 86.00 442 ALA A CA 1
ATOM 3357 C C . ALA A 1 442 ? -18.027 2.429 6.599 1.00 86.00 442 ALA A C 1
ATOM 3359 O O . ALA A 1 442 ? -18.957 2.072 5.882 1.00 86.00 442 ALA A O 1
ATOM 3360 N N . ARG A 1 443 ? -18.008 3.637 7.174 1.00 88.31 443 ARG A N 1
ATOM 3361 C CA . ARG A 1 443 ? -19.097 4.609 6.990 1.00 88.31 443 ARG A CA 1
ATOM 3362 C C . ARG A 1 443 ? -19.229 5.034 5.532 1.00 88.31 443 ARG A C 1
ATOM 3364 O O . ARG A 1 443 ? -20.349 5.070 5.035 1.00 88.31 443 ARG A O 1
ATOM 3371 N N . PHE A 1 444 ? -18.104 5.307 4.878 1.00 86.62 444 PHE A N 1
ATOM 3372 C CA . PHE A 1 444 ? -18.050 5.702 3.476 1.00 86.62 444 PHE A CA 1
ATOM 3373 C C . PHE A 1 444 ? -18.642 4.626 2.553 1.00 86.62 444 PHE A C 1
ATOM 3375 O O . PHE A 1 444 ? -19.598 4.885 1.828 1.00 86.62 444 PHE A O 1
ATOM 3382 N N . LEU A 1 445 ? -18.153 3.386 2.640 1.00 82.75 445 LEU A N 1
ATOM 3383 C CA . LEU A 1 445 ? -18.577 2.297 1.754 1.00 82.75 445 LEU A CA 1
ATOM 3384 C C . LEU A 1 445 ? -20.067 1.961 1.914 1.00 82.75 445 LEU A C 1
ATOM 3386 O O . LEU A 1 445 ? -20.755 1.708 0.929 1.00 82.75 445 LEU A O 1
ATOM 3390 N N . LEU A 1 446 ? -20.591 2.003 3.143 1.00 84.44 446 LEU A N 1
ATOM 3391 C CA . LEU A 1 446 ? -22.020 1.787 3.396 1.00 84.44 446 LEU A CA 1
ATOM 3392 C C . LEU A 1 446 ? -22.907 2.914 2.843 1.00 84.44 446 LEU A C 1
ATOM 3394 O O . LEU A 1 446 ? -24.092 2.686 2.601 1.00 84.44 446 LEU A O 1
ATOM 3398 N N . GLN A 1 447 ? -22.367 4.128 2.698 1.00 87.00 447 GLN A N 1
ATOM 3399 C CA . GLN A 1 447 ? -23.084 5.272 2.132 1.00 87.00 447 GLN A CA 1
ATOM 3400 C C . GLN A 1 447 ? -23.099 5.238 0.605 1.00 87.00 447 GLN A C 1
ATOM 3402 O O . GLN A 1 447 ? -24.151 5.494 0.020 1.00 87.00 447 GLN A O 1
ATOM 3407 N N . GLU A 1 448 ? -21.971 4.895 -0.017 1.00 84.56 448 GLU A N 1
ATOM 3408 C CA . GLU A 1 448 ? -21.817 4.925 -1.475 1.00 84.56 448 GLU A CA 1
ATOM 3409 C C . GLU A 1 448 ? -22.327 3.655 -2.176 1.00 84.56 448 GLU A C 1
ATOM 3411 O O . GLU A 1 448 ? -22.703 3.720 -3.342 1.00 84.56 448 GLU A O 1
ATOM 3416 N N . ALA A 1 449 ? -22.416 2.518 -1.472 1.00 80.75 449 ALA A N 1
ATOM 3417 C CA . ALA A 1 449 ? -22.939 1.260 -2.021 1.00 80.75 449 ALA A CA 1
ATOM 3418 C C . ALA A 1 449 ? -24.037 0.620 -1.142 1.00 80.75 449 ALA A C 1
ATOM 3420 O O . ALA A 1 449 ? -23.894 -0.514 -0.657 1.00 80.75 449 ALA A O 1
ATOM 3421 N N . PRO A 1 450 ? -25.160 1.322 -0.904 1.00 80.62 450 PRO A N 1
ATOM 3422 C CA . PRO A 1 450 ? -26.205 0.872 0.015 1.00 80.62 450 PRO A CA 1
ATOM 3423 C C . PRO A 1 450 ? -26.863 -0.451 -0.412 1.00 80.62 450 PRO A C 1
ATOM 3425 O O . PRO A 1 450 ? -27.316 -1.216 0.440 1.00 80.62 450 PRO A O 1
ATOM 3428 N N . GLU A 1 451 ? -26.901 -0.758 -1.709 1.00 84.56 451 GLU A N 1
ATOM 3429 C CA . GLU A 1 451 ? -27.435 -2.011 -2.253 1.00 84.56 451 GLU A CA 1
ATOM 3430 C C . GLU A 1 451 ? -26.550 -3.234 -1.983 1.00 84.56 451 GLU A C 1
ATOM 3432 O O . GLU A 1 451 ? -27.054 -4.358 -1.936 1.00 84.56 451 GLU A O 1
ATOM 3437 N N . LEU A 1 452 ? -25.240 -3.039 -1.799 1.00 80.56 452 LEU A N 1
ATOM 3438 C CA . LEU A 1 452 ? -24.320 -4.118 -1.428 1.00 80.56 452 LEU A CA 1
ATOM 3439 C C . LEU A 1 452 ? -24.334 -4.378 0.077 1.00 80.56 452 LEU A C 1
ATOM 3441 O O . LEU A 1 452 ? -23.954 -5.460 0.517 1.00 80.56 452 LEU A O 1
ATOM 3445 N N . ALA A 1 453 ? -24.812 -3.411 0.855 1.00 77.31 453 ALA A N 1
ATOM 3446 C CA . ALA A 1 453 ? -24.772 -3.424 2.305 1.00 77.31 453 ALA A CA 1
ATOM 3447 C C . ALA A 1 453 ? -26.158 -3.371 2.967 1.00 77.31 453 ALA A C 1
ATOM 3449 O O . ALA A 1 453 ? -26.305 -2.913 4.106 1.00 77.31 453 ALA A O 1
ATOM 3450 N N . GLU A 1 454 ? -27.187 -3.849 2.267 1.00 83.00 454 GLU A N 1
ATOM 3451 C CA . GLU A 1 454 ? -28.557 -3.832 2.769 1.00 83.00 454 GLU A CA 1
ATOM 3452 C C . GLU A 1 454 ? -28.658 -4.534 4.139 1.00 83.00 454 GLU A C 1
ATOM 3454 O O . GLU A 1 454 ? -28.268 -5.687 4.319 1.00 83.00 454 GLU A O 1
ATOM 3459 N N . GLY A 1 455 ? -29.188 -3.820 5.137 1.00 84.31 455 GLY A N 1
ATOM 3460 C CA . GLY A 1 455 ? -29.365 -4.339 6.498 1.00 84.31 455 GLY A CA 1
ATOM 3461 C C . GLY A 1 455 ? -28.124 -4.269 7.398 1.00 84.31 455 GLY A C 1
ATOM 3462 O O . GLY A 1 455 ? -28.199 -4.687 8.562 1.00 84.31 455 GLY A O 1
ATOM 3463 N N . LEU A 1 456 ? -27.009 -3.716 6.913 1.00 88.69 456 LEU A N 1
ATOM 3464 C CA . LEU A 1 456 ? -25.823 -3.437 7.720 1.00 88.69 456 LEU A CA 1
ATOM 3465 C C . LEU A 1 456 ? -25.934 -2.053 8.373 1.00 88.69 456 LEU A C 1
ATOM 3467 O O . LEU A 1 456 ? -26.411 -1.097 7.768 1.00 88.69 456 LEU A O 1
ATOM 3471 N N . THR A 1 457 ? -25.495 -1.941 9.628 1.00 89.94 457 THR A N 1
ATOM 3472 C CA . THR A 1 457 ? -25.290 -0.636 10.275 1.00 89.94 457 THR A CA 1
ATOM 3473 C C . THR A 1 457 ? -23.792 -0.348 10.347 1.00 89.94 457 THR A C 1
ATOM 3475 O O . THR A 1 457 ? -23.022 -1.307 10.479 1.00 89.94 457 THR A O 1
ATOM 3478 N N . PRO A 1 458 ? -23.363 0.929 10.318 1.00 89.12 458 PRO A N 1
ATOM 3479 C CA . PRO A 1 458 ? -21.950 1.283 10.433 1.00 89.12 458 PRO A CA 1
ATOM 3480 C C . PRO A 1 458 ? -21.255 0.642 11.628 1.00 89.12 458 PRO A C 1
ATOM 3482 O O . PRO A 1 458 ? -20.169 0.099 11.484 1.00 89.12 458 PRO A O 1
ATOM 3485 N N . GLU A 1 459 ? -21.910 0.607 12.785 1.00 90.25 459 GLU A N 1
ATOM 3486 C CA . GLU A 1 459 ? -21.335 0.072 14.021 1.00 90.25 459 GLU A CA 1
ATOM 3487 C C . GLU A 1 459 ? -21.132 -1.445 13.944 1.00 90.25 459 GLU A C 1
ATOM 3489 O O . GLU A 1 459 ? -20.124 -1.969 14.414 1.00 90.25 459 GLU A O 1
ATOM 3494 N N . ARG A 1 460 ? -22.088 -2.170 13.346 1.00 93.00 460 ARG A N 1
ATOM 3495 C CA . ARG A 1 460 ? -21.982 -3.626 13.182 1.00 93.00 460 ARG A CA 1
ATOM 3496 C C . ARG A 1 460 ? -20.940 -3.994 12.135 1.00 93.00 460 ARG A C 1
ATOM 3498 O O . ARG A 1 460 ? -20.226 -4.971 12.332 1.00 93.00 460 ARG A O 1
ATOM 3505 N N . PHE A 1 461 ? -20.876 -3.231 11.046 1.00 93.25 461 PHE A N 1
ATOM 3506 C CA . PHE A 1 461 ? -19.899 -3.442 9.986 1.00 93.25 461 PHE A CA 1
ATOM 3507 C C . PHE A 1 461 ? -18.482 -3.135 10.474 1.00 93.25 461 PHE A C 1
ATOM 3509 O O . PHE A 1 461 ? -17.605 -3.976 10.336 1.00 93.25 461 PHE A O 1
ATOM 3516 N N . GLU A 1 462 ? -18.275 -1.996 11.142 1.00 93.94 462 GLU A N 1
ATOM 3517 C CA . GLU A 1 462 ? -16.990 -1.607 11.738 1.00 93.94 462 GLU A CA 1
ATOM 3518 C C . GLU A 1 462 ? -16.487 -2.652 12.752 1.00 93.94 462 GLU A C 1
ATOM 3520 O O . GLU A 1 462 ? -15.299 -2.981 12.769 1.00 93.94 462 GLU A O 1
ATOM 3525 N N . ALA A 1 463 ? -17.377 -3.220 13.573 1.00 93.81 463 ALA A N 1
ATOM 3526 C CA . ALA A 1 463 ? -17.012 -4.263 14.530 1.00 93.81 463 ALA A CA 1
ATOM 3527 C C . ALA A 1 463 ? -16.538 -5.560 13.847 1.00 93.81 463 ALA A C 1
ATOM 3529 O O . ALA A 1 463 ? -15.509 -6.116 14.238 1.00 93.81 463 ALA A O 1
ATOM 3530 N N . GLU A 1 464 ? -17.256 -6.035 12.824 1.00 95.31 464 GLU A N 1
ATOM 3531 C CA . GLU A 1 464 ? -16.859 -7.231 12.064 1.00 95.31 464 GLU A CA 1
ATOM 3532 C C . GLU A 1 464 ? -15.582 -6.979 11.248 1.00 95.31 464 GLU A C 1
ATOM 3534 O O . GLU A 1 464 ? -14.686 -7.825 11.229 1.00 95.31 464 GLU A O 1
ATOM 3539 N N . LEU A 1 465 ? -15.458 -5.795 10.641 1.00 94.50 465 LEU A N 1
ATOM 3540 C CA . LEU A 1 465 ? -14.287 -5.369 9.876 1.00 94.50 465 LEU A CA 1
ATOM 3541 C C . LEU A 1 465 ? -13.019 -5.424 10.739 1.00 94.50 465 LEU A C 1
ATOM 3543 O O . LEU A 1 465 ? -12.025 -6.035 10.350 1.00 94.50 465 LEU A O 1
ATOM 3547 N N . ASN A 1 466 ? -13.069 -4.868 11.953 1.00 94.44 466 ASN A N 1
ATOM 3548 C CA . ASN A 1 466 ? -11.947 -4.911 12.895 1.00 94.44 466 ASN A CA 1
ATOM 3549 C C . ASN A 1 466 ? -11.653 -6.331 13.413 1.00 94.44 466 ASN A C 1
ATOM 3551 O O . ASN A 1 466 ? -10.487 -6.699 13.569 1.00 94.44 466 ASN A O 1
ATOM 3555 N N . ALA A 1 467 ? -12.680 -7.156 13.652 1.00 94.75 467 ALA A N 1
ATOM 3556 C CA . ALA A 1 467 ? -12.485 -8.550 14.059 1.00 94.75 467 ALA A CA 1
ATOM 3557 C C . ALA A 1 467 ? -11.769 -9.367 12.967 1.00 94.75 467 ALA A C 1
ATOM 3559 O O . ALA A 1 467 ? -10.856 -10.150 13.258 1.00 94.75 467 ALA A O 1
ATOM 3560 N N . ARG A 1 468 ? -12.140 -9.150 11.701 1.00 95.25 468 ARG A N 1
ATOM 3561 C CA . ARG A 1 468 ? -11.486 -9.756 10.536 1.00 95.25 468 ARG A CA 1
ATOM 3562 C C . ARG A 1 468 ? -10.072 -9.228 10.338 1.00 95.25 468 ARG A C 1
ATOM 3564 O O . ARG A 1 468 ? -9.169 -10.041 10.153 1.00 95.25 468 ARG A O 1
ATOM 3571 N N . ALA A 1 469 ? -9.854 -7.921 10.483 1.00 94.00 469 ALA A N 1
ATOM 3572 C CA . ALA A 1 469 ? -8.523 -7.319 10.417 1.00 94.00 469 ALA A CA 1
ATOM 3573 C C . ALA A 1 469 ? -7.558 -7.969 11.416 1.00 94.00 469 ALA A C 1
ATOM 3575 O O . ALA A 1 469 ? -6.458 -8.376 11.050 1.00 94.00 469 ALA A O 1
ATOM 3576 N N . ALA A 1 470 ? -7.991 -8.146 12.670 1.00 91.94 470 ALA A N 1
ATOM 3577 C CA . ALA A 1 470 ? -7.183 -8.787 13.705 1.00 91.94 470 ALA A CA 1
ATOM 3578 C C . ALA A 1 470 ? -6.829 -10.244 13.351 1.00 91.94 470 ALA A C 1
ATOM 3580 O O . ALA A 1 470 ? -5.693 -10.680 13.555 1.00 91.94 470 ALA A O 1
ATOM 3581 N N . ARG A 1 471 ? -7.777 -10.997 12.772 1.00 93.31 471 ARG A N 1
ATOM 3582 C CA . ARG A 1 471 ? -7.525 -12.360 12.276 1.00 93.31 471 ARG A CA 1
ATOM 3583 C C . ARG A 1 471 ? -6.492 -12.369 11.148 1.00 93.31 471 ARG A C 1
ATOM 3585 O O . ARG A 1 471 ? -5.567 -13.181 11.193 1.00 93.31 471 ARG A O 1
ATOM 3592 N N . GLN A 1 472 ? -6.646 -11.488 10.162 1.00 94.75 472 GLN A N 1
ATOM 3593 C CA . GLN A 1 472 ? -5.764 -11.406 8.996 1.00 94.75 472 GLN A CA 1
ATOM 3594 C C . GLN A 1 472 ? -4.353 -10.927 9.365 1.00 94.75 472 GLN A C 1
ATOM 3596 O O . GLN A 1 472 ? -3.365 -11.505 8.905 1.00 94.75 472 GLN A O 1
ATOM 3601 N N . LEU A 1 473 ? -4.237 -9.941 10.257 1.00 90.25 473 LEU A N 1
ATOM 3602 C CA . LEU A 1 473 ? -2.959 -9.515 10.827 1.00 90.25 473 LEU A CA 1
ATOM 3603 C C . LEU A 1 473 ? -2.284 -10.679 11.561 1.00 90.25 473 LEU A C 1
ATOM 3605 O O . LEU A 1 473 ? -1.121 -10.978 11.303 1.00 90.25 473 LEU A O 1
ATOM 3609 N N . GLY A 1 474 ? -3.027 -11.395 12.410 1.00 89.31 474 GLY A N 1
ATOM 3610 C CA . GLY A 1 474 ? -2.508 -12.561 13.123 1.00 89.31 474 GLY A CA 1
ATOM 3611 C C . GLY A 1 474 ? -2.024 -13.674 12.189 1.00 89.31 474 GLY A C 1
ATOM 3612 O O . GLY A 1 474 ? -1.011 -14.305 12.477 1.00 89.31 474 GLY A O 1
ATOM 3613 N N . ALA A 1 475 ? -2.715 -13.923 11.072 1.00 92.50 475 ALA A N 1
ATOM 3614 C CA . ALA A 1 475 ? -2.250 -14.857 10.044 1.00 92.50 475 ALA A CA 1
ATOM 3615 C C . ALA A 1 475 ? -0.970 -14.362 9.359 1.00 92.50 475 ALA A C 1
ATOM 3617 O O . ALA A 1 475 ? -0.002 -15.110 9.265 1.00 92.50 475 ALA A O 1
ATOM 3618 N N . THR A 1 476 ? -0.922 -13.083 8.990 1.00 90.94 476 THR A N 1
ATOM 3619 C CA . THR A 1 476 ? 0.247 -12.468 8.340 1.00 90.94 476 THR A CA 1
ATOM 3620 C C . THR A 1 476 ? 1.489 -12.552 9.216 1.00 90.94 476 THR A C 1
ATOM 3622 O O . THR A 1 476 ? 2.527 -13.013 8.757 1.00 90.94 476 THR A O 1
ATOM 3625 N N . VAL A 1 477 ? 1.371 -12.203 10.499 1.00 87.81 477 VAL A N 1
ATOM 3626 C CA . VAL A 1 477 ? 2.478 -12.302 11.461 1.00 87.81 477 VAL A CA 1
ATOM 3627 C C . VAL A 1 477 ? 2.940 -13.752 11.635 1.00 87.81 477 VAL A C 1
ATOM 3629 O O . VAL A 1 477 ? 4.137 -13.992 11.741 1.00 87.81 477 VAL A O 1
ATOM 3632 N N . ARG A 1 478 ? 2.032 -14.739 11.616 1.00 89.88 478 ARG A N 1
ATOM 3633 C CA . ARG A 1 478 ? 2.419 -16.161 11.692 1.00 89.88 478 ARG A CA 1
ATOM 3634 C C . ARG A 1 478 ? 3.187 -16.650 10.468 1.00 89.88 478 ARG A C 1
ATOM 3636 O O . ARG A 1 478 ? 4.013 -17.536 10.626 1.00 89.88 478 ARG A O 1
ATOM 3643 N N . HIS A 1 479 ? 2.902 -16.126 9.279 1.00 90.38 479 HIS A N 1
ATOM 3644 C CA . HIS A 1 479 ? 3.585 -16.543 8.050 1.00 90.38 479 HIS A CA 1
ATOM 3645 C C . HIS A 1 479 ? 4.891 -15.778 7.822 1.00 90.38 479 HIS A C 1
ATOM 3647 O O . HIS A 1 479 ? 5.887 -16.391 7.456 1.00 90.38 479 HIS A O 1
ATOM 3653 N N . LEU A 1 480 ? 4.901 -14.462 8.056 1.00 86.44 480 LEU A N 1
ATOM 3654 C CA . LEU A 1 480 ? 6.045 -13.596 7.735 1.00 86.44 480 LEU A CA 1
ATOM 3655 C C . LEU A 1 480 ? 6.993 -13.358 8.914 1.00 86.44 480 LEU A C 1
ATOM 3657 O O . LEU A 1 480 ? 8.163 -13.069 8.709 1.00 86.44 480 LEU A O 1
ATOM 3661 N N . ALA A 1 481 ? 6.506 -13.473 10.149 1.00 84.69 481 ALA A N 1
ATOM 3662 C CA . ALA A 1 481 ? 7.231 -13.048 11.345 1.00 84.69 481 ALA A CA 1
ATOM 3663 C C . ALA A 1 481 ? 7.159 -14.085 12.482 1.00 84.69 481 ALA A C 1
ATOM 3665 O O . ALA A 1 481 ? 7.269 -13.731 13.658 1.00 84.69 481 ALA A O 1
ATOM 3666 N N . ALA A 1 482 ? 6.961 -15.369 12.156 1.00 85.06 482 ALA A N 1
ATOM 3667 C CA . ALA A 1 482 ? 6.698 -16.437 13.129 1.00 85.06 482 ALA A CA 1
ATOM 3668 C C . ALA A 1 482 ? 7.763 -16.541 14.228 1.00 85.06 482 ALA A C 1
ATOM 3670 O O . ALA A 1 482 ? 7.430 -16.791 15.381 1.00 85.06 482 ALA A O 1
ATOM 3671 N N . GLU A 1 483 ? 9.023 -16.280 13.887 1.00 86.88 483 GLU A N 1
ATOM 3672 C CA . GLU A 1 483 ? 10.169 -16.372 14.800 1.00 86.88 483 GLU A CA 1
ATOM 3673 C C . GLU A 1 483 ? 10.672 -14.997 15.273 1.00 86.88 483 GLU A C 1
ATOM 3675 O O . GLU A 1 483 ? 11.591 -14.923 16.085 1.00 86.88 483 GLU A O 1
ATOM 3680 N N . LEU A 1 484 ? 10.076 -13.901 14.787 1.00 88.69 484 LEU A N 1
ATOM 3681 C CA . LEU A 1 484 ? 10.510 -12.550 15.138 1.00 88.69 484 LEU A CA 1
ATOM 3682 C C . LEU A 1 484 ? 9.933 -12.114 16.494 1.00 88.69 484 LEU A C 1
ATOM 3684 O O . LEU A 1 484 ? 8.752 -12.360 16.757 1.00 88.69 484 LEU A O 1
ATOM 3688 N N . PRO A 1 485 ? 10.709 -11.429 17.349 1.00 90.88 485 PRO A N 1
ATOM 3689 C CA . PRO A 1 485 ? 10.178 -10.815 18.559 1.00 90.88 485 PRO A CA 1
ATOM 3690 C C . PRO A 1 485 ? 9.138 -9.739 18.221 1.00 90.88 485 PRO A C 1
ATOM 3692 O O . PRO A 1 485 ? 9.223 -9.060 17.191 1.00 90.88 485 PRO A O 1
ATOM 3695 N N . VAL A 1 486 ? 8.145 -9.579 19.098 1.00 91.38 486 VAL A N 1
ATOM 3696 C CA . VAL A 1 486 ? 7.099 -8.553 18.950 1.00 91.38 486 VAL A CA 1
ATOM 3697 C C . VAL A 1 486 ? 7.181 -7.589 20.117 1.00 91.38 486 VAL A C 1
ATOM 3699 O O . VAL A 1 486 ? 7.234 -8.016 21.272 1.00 91.38 486 VAL A O 1
ATOM 3702 N N . PHE A 1 487 ? 7.151 -6.296 19.818 1.00 93.38 487 PHE A N 1
ATOM 3703 C CA . PHE A 1 487 ? 7.247 -5.230 20.802 1.00 93.38 487 PHE A CA 1
ATOM 3704 C C . PHE A 1 487 ? 6.039 -4.305 20.732 1.00 93.38 487 PHE A C 1
ATOM 3706 O O . PHE A 1 487 ? 5.669 -3.836 19.659 1.00 93.38 487 PHE A O 1
ATOM 3713 N N . ASP A 1 488 ? 5.484 -3.976 21.888 1.00 93.69 488 ASP A N 1
ATOM 3714 C CA . ASP A 1 488 ? 4.537 -2.883 22.042 1.00 93.69 488 ASP A CA 1
ATOM 3715 C C . ASP A 1 488 ? 5.306 -1.615 22.417 1.00 93.69 488 ASP A C 1
ATOM 3717 O O . ASP A 1 488 ? 6.097 -1.596 23.364 1.00 93.69 488 ASP A O 1
ATOM 3721 N N . VAL A 1 489 ? 5.066 -0.540 21.673 1.00 91.75 489 VAL A N 1
ATOM 3722 C CA . VAL A 1 489 ? 5.712 0.762 21.839 1.00 91.75 489 VAL A CA 1
ATOM 3723 C C . VAL A 1 489 ? 4.659 1.805 22.184 1.00 91.75 489 VAL A C 1
ATOM 3725 O O . VAL A 1 489 ? 3.666 1.962 21.474 1.00 91.75 489 VAL A O 1
ATOM 3728 N N . ARG A 1 490 ? 4.875 2.553 23.268 1.00 90.94 490 ARG A N 1
ATOM 3729 C CA . ARG A 1 490 ? 3.981 3.628 23.724 1.00 90.94 490 ARG A CA 1
ATOM 3730 C C . ARG A 1 490 ? 4.761 4.922 23.897 1.00 90.94 490 ARG A C 1
ATOM 3732 O O . ARG A 1 490 ? 5.783 4.963 24.578 1.00 90.94 490 ARG A O 1
ATOM 3739 N N . PHE A 1 491 ? 4.231 6.002 23.335 1.00 81.62 491 PHE A N 1
ATOM 3740 C CA . PHE A 1 491 ? 4.770 7.348 23.511 1.00 81.62 491 PHE A CA 1
ATOM 3741 C C . PHE A 1 491 ? 4.002 8.057 24.634 1.00 81.62 491 PHE A C 1
ATOM 3743 O O . PHE A 1 491 ? 2.833 8.413 24.468 1.00 81.62 491 PHE A O 1
ATOM 3750 N N . VAL A 1 492 ? 4.641 8.247 25.792 1.00 75.56 492 VAL A N 1
ATOM 3751 C CA . VAL A 1 492 ? 4.021 8.830 26.996 1.00 75.56 492 VAL A CA 1
ATOM 3752 C C . VAL A 1 492 ? 4.836 10.035 27.459 1.00 75.56 492 VAL A C 1
ATOM 3754 O O . VAL A 1 492 ? 5.972 9.889 27.897 1.00 75.56 492 VAL A O 1
ATOM 3757 N N . ASP A 1 493 ? 4.258 11.236 27.365 1.00 67.50 493 ASP A N 1
ATOM 3758 C CA . ASP A 1 493 ? 4.836 12.492 27.878 1.00 67.50 493 ASP A CA 1
ATOM 3759 C C . ASP A 1 493 ? 6.302 12.744 27.455 1.00 67.50 493 ASP A C 1
ATOM 3761 O O . ASP A 1 493 ? 7.138 13.176 28.251 1.00 67.50 493 ASP A O 1
ATOM 3765 N N . GLY A 1 494 ? 6.628 12.458 26.189 1.00 64.44 494 GLY A N 1
ATOM 3766 C CA . GLY A 1 494 ? 7.979 12.632 25.636 1.00 64.44 494 GLY A CA 1
ATOM 3767 C C . GLY A 1 494 ? 8.970 11.524 26.010 1.00 64.44 494 GLY A C 1
ATOM 3768 O O . GLY A 1 494 ? 10.168 11.689 25.801 1.00 64.44 494 GLY A O 1
ATOM 3769 N N . ARG A 1 495 ? 8.489 10.407 26.567 1.00 76.62 495 ARG A N 1
ATOM 3770 C CA . ARG A 1 495 ? 9.259 9.183 26.824 1.00 76.62 495 ARG A CA 1
ATOM 3771 C C . ARG A 1 495 ? 8.712 8.031 25.994 1.00 76.62 495 ARG A C 1
ATOM 3773 O O . ARG A 1 495 ? 7.514 7.992 25.707 1.00 76.62 495 ARG A O 1
ATOM 3780 N N . VAL A 1 496 ? 9.586 7.085 25.664 1.00 86.00 496 VAL A N 1
ATOM 3781 C CA . VAL A 1 496 ? 9.211 5.861 24.955 1.00 86.00 496 VAL A CA 1
ATOM 3782 C C . VAL A 1 496 ? 9.212 4.697 25.943 1.00 86.00 496 VAL A C 1
ATOM 3784 O O . VAL A 1 496 ? 10.191 4.450 26.655 1.00 86.00 496 VAL A O 1
ATOM 3787 N N . ASP A 1 497 ? 8.086 4.002 26.015 1.00 90.44 497 ASP A N 1
ATOM 3788 C CA . ASP A 1 497 ? 7.957 2.717 26.691 1.00 90.44 497 ASP A CA 1
ATOM 3789 C C . ASP A 1 497 ? 7.956 1.614 25.634 1.00 90.44 497 ASP A C 1
ATOM 3791 O O . ASP A 1 497 ? 7.248 1.730 24.634 1.00 90.44 497 ASP A O 1
ATOM 3795 N N . VAL A 1 498 ? 8.787 0.591 25.829 1.00 92.12 498 VAL A N 1
ATOM 3796 C CA . VAL A 1 498 ? 8.934 -0.534 24.899 1.00 92.12 498 VAL A CA 1
ATOM 3797 C C . VAL A 1 498 ? 8.855 -1.823 25.696 1.00 92.12 498 VAL A C 1
ATOM 3799 O O . VAL A 1 498 ? 9.701 -2.085 26.553 1.00 92.12 498 VAL A O 1
ATOM 3802 N N . GLU A 1 499 ? 7.859 -2.639 25.391 1.00 93.50 499 GLU A N 1
ATOM 3803 C CA . GLU A 1 499 ? 7.567 -3.896 26.071 1.00 93.50 499 GLU A CA 1
ATOM 3804 C C . GLU A 1 499 ? 7.617 -5.035 25.057 1.00 93.50 499 GLU A C 1
ATOM 3806 O O . GLU A 1 499 ? 6.933 -4.991 24.042 1.00 93.50 499 GLU A O 1
ATOM 3811 N N . GLN A 1 500 ? 8.430 -6.061 25.307 1.00 92.50 500 GLN A N 1
ATOM 3812 C CA . GLN A 1 500 ? 8.408 -7.258 24.471 1.00 92.50 500 GLN A CA 1
ATOM 3813 C C . GLN A 1 500 ? 7.213 -8.131 24.866 1.00 92.50 500 GLN A C 1
ATOM 3815 O O . GLN A 1 500 ? 7.116 -8.570 26.012 1.00 92.50 500 GLN A O 1
ATOM 3820 N N . VAL A 1 501 ? 6.319 -8.391 23.915 1.00 89.81 501 VAL A N 1
ATOM 3821 C CA . VAL A 1 501 ? 5.090 -9.177 24.114 1.00 89.81 501 VAL A CA 1
ATOM 3822 C C . VAL A 1 501 ? 5.180 -10.586 23.530 1.00 89.81 501 VAL A C 1
ATOM 3824 O O . VAL A 1 501 ? 4.325 -11.427 23.821 1.00 89.81 501 VAL A O 1
ATOM 3827 N N . ARG A 1 502 ? 6.219 -10.861 22.733 1.00 85.69 502 ARG A N 1
ATOM 3828 C CA . ARG A 1 502 ? 6.556 -12.197 22.239 1.00 85.69 502 ARG A CA 1
ATOM 3829 C C . ARG A 1 502 ? 8.054 -12.394 22.104 1.00 85.69 502 ARG A C 1
ATOM 3831 O O . ARG A 1 502 ? 8.721 -11.474 21.574 1.00 85.69 502 ARG A O 1
#

Sequence (502 aa):
MNRFAPSLRLVAAASALAAACSGAPSRDTSSLPPMPAGPTERVATATHPTLPHCHPDEAPEADAMRFHPSPGGVPEVSTRWVAEHGCHVHLVDVREPDELEEAGHVPGAEHVPLGRLPEVAMSWNPRDPVVFVCRSGRRSARAVHTVEAMGFDRAASMTGGMLAWGLSRYPVGHDAELHGREVGAAPASAADYEGPPTSESLKRYLEAAPIQNVRVAALLLQGTEACVDGREEHAVLGTPGGDAGELLLALSTIEAMTGRELAEDDIMGLFDAYVEGFGRFYVHTDDHALEHLLESLEADPIFRELLAGAEGPEAKLEAVERLIRRPPTDVREALLGHLLTPANIGCGHLKLVASHPDEYAVREGLTQGFLRVVYRMLWAHPEMLDFVVLHGEHEEEAVINVHFPREVHAFSNVPAVPPRIGHHSVFVNHPEVAAFLRGQHARFLLQEAPELAEGLTPERFEAELNARAARQLGATVRHLAAELPVFDVRFVDGRVDVEQVR

Secondary structure (DSSP, 8-state):
-------------------------------PPPPPPPP-------PPPPPTT--TTSPPPTTTTPPEEPTTSSEEE-HHHHHHHGGGSEEEE-S-HHHHHHH-B-TTPEE--GGGHHHHGGGS-TTS-EEEE-SSSHHHHHHHHHHHTTT-SSEEEETTHHHHHHHTT---B--S-------PPPPP-S----SS--HHHHHHHHHHS--EEEEHHHHHHH----B--TT--S-B--BTTHHHHHHHHHHHHHHHHH-PPPPHHHHHHHHHHHHHHHS-EEEEEEHHHHHHHHHHHHHSHHHHHHHTT--SHHHHHHHHHHHHHS--GGGHHHHHHHHTSGGG---HHHHHHHH-HHHHT--HHHHHHHHHHHHHHHHH-TTTEEEEEE-S---EEEEEEEE-SS---TT-EEEEBPSEETTEEEEEE-HHHHHHHHHHHHHHHHHH-TTTSTT--HHHHHHHHHHHHHHHHHHHHHHHSTTS-EEEEEEETTEEEEEE--

Foldseek 3Di:
DDDDDDDDDDDDDDDDDPDDDDDDDDDDDDDDDDDDDDDDDDDDDDDFDDQPAADLPDDDDPVLQDFDQDLVRFRADELVSCSNHVSQAQEAEQEDPVCCQVLFARGPHAYDHLVRLLVVLLPPDLATAYEYAYQFQPSRSVSRVSVVVVVRPHYYYHHGGVVSNVVVVTDGGNDDPNDDDDDDDDDDDQPPDDDFDDQVQLQVLVLVDPWAWDFLLCCQAPNFADALALLDQDQHQHAQQTQLLLLLLLQLLLCVVVVDDDALVNLLLLVVLVCVRRVAYEGEAEPQLLVQLLVVQCVDPVSVVQQVPQPDDVSSSVSSVCCLQENDPVCLVVSLVSCLQLSNRRRLLLSCCCVPVVLLSHDNVSSSSSVSSVSVCSHVPVVRYPYYYRYDDRQAQAEEEEEDPDQDDSRDTGTRDRCQRSNHGHRYHHLRSVLRVSLVSLVSSCVSCVVSQPPDDSVNSSVSSSVSSVSSVVSSCCVPPVPHWYWYWYCDPSGIRIDTPD